Protein AF-A0A950DSY1-F1 (afdb_monomer_lite)

Sequence (532 aa):
TLNQSVPYGTKIMSSPAVADLLGDGHKEIVLGRNEEYTAAQDGGLNASVDSYNAALAAAGSSGLFSSGNGRVYAVYSDGSDHPAQGCNAAGHGVPTNAYVCGWPTKVVKFDLELLPEVGSGVDTPPAVMPAADLPCPGDSTAGDRVGVFTSDGPAYIFAGDGKSCYGQAPSTSGQMADRVVGNSAESGNSTDTPYLVAVGDAAFGDLTGTGDYVLAAPTAGLIRAADIVLTDHQAGGEDDITAWSLTNLPQGAGPVPQPHPGFPHFVDDLQFFAGPAVADLNGLGPQEVLAGTAVSDFRAVTPGGVELPGWSKNTDGWIVETPAVGTIGSDQHQKVAVMDREGTLFVWQTTAGACSGASWPRYKHDDWNSGNFSTIAGRPETITDLGESAAGGTVTLTFTAPHGTLFCGNAAGYQIRYSTTGPVTDATWAQATLAGPTNSGGCTYTPAAADPAGTQETIKLTGCPSGQLYFDVQAFNNGSATGGNLAAISTTSSPQTSVPEVVFPVSLALGGVAAVAAWARRRRRVTKPERP

pLDDT: mean 84.67, std 16.65, range [25.23, 98.12]

Secondary structure (DSSP, 8-state):
---S--SB--S--SPPEEE-SSSSSPPEEEEEEEEEEETTTTTS-S--TTTS-HHHHHHHHTTSS--EEEEEEEE-TTGGGSPPPTTPPS-SSS-GGGBPTT-SEEEEESSTTSBTTTBSSS-SPPEEE-TTTS--TT----SPEEEE--TTS--EEE-TTSSBTT-EEE-TTSSEEEPPPP-----SS--S-SEEE-SS--EEEESSSSS-EEEEEEEEEHHHHHHHHSSS--TT--EEEEEEESS---TTS-SS--B-TT-SEEESS--TT---EEE-SSSSS--EEEEE-SSSEEEEE-TTSSBPTT--EE-SS-B-S--EEE--TT--EEEEEEEBTT-PEEEEEEEEETTS--SB-STTSSTT---BTT---SPPPPP--BEEEEETTEEEEEEEPPEEETTEEE-SEEEEEEESSS---TTTGGGSEEPBSS-TTS-B----PPPPTTSEEEEEEBSPPSEEEEEEEEEEESSSTTT-EE-PPPPB----EEE---------------------------------

Radius of gyration: 31.06 Å; chains: 1; bounding box: 107×45×106 Å

Foldseek 3Di:
DQPPDQPAFDDFQEDWFWWQQQLPLFIKTKGWTLTWDFQVRVVHAQAAPQADDPVLVCVLPVVLAGKTWAKMFIFGPVALVADADPQQDPHDPGNSRGGQRQDTEIAIDSHAPLDHPQQGHFNEYKFKEFCVLFPQVPDPGRIIWIWGHGQFGFIFIAHSNRAGSLHWDQHPSRDTHGHGAHQADDLADADQPRKHFHAEYWAWEDQQLPRQIWIKGKIWHPLLVSCSRDPDRRPRTFIFIFIWGRPCCDVPNTSHTDTQRLPRATDPAAQHHEGWWWFDQAAPRGIWTWTWHQAFWIFTQHSNNDTDPPDIGGRRAGFNFYWAWADDDPAQFIWIWTAGPVGDIDIDTGNHGRAGDTQQRGQLREPVSNSYSQFHLAFWAAFAAWDWEADPQKIKTKTFQTACHVPHHGFQWKWKWKDQPDADDPVCPVVTHTEECDDDQAWHWHIDGTDTGRDMDMTMTHSHDFFWMYMWMWGAHPNDPPPHNTHHTHNDPDDIDGHHDPDDPPDDDDDDDDDDDDDDDDDDDDDDDDDD

Structure (mmCIF, N/CA/C/O backbone):
data_AF-A0A950DSY1-F1
#
_entry.id   AF-A0A950DSY1-F1
#
loop_
_atom_site.group_PDB
_atom_site.id
_atom_site.type_symbol
_atom_site.label_atom_id
_atom_site.label_alt_id
_atom_site.label_comp_id
_atom_site.label_asym_id
_atom_site.label_entity_id
_atom_site.label_seq_id
_atom_site.pdbx_PDB_ins_code
_atom_site.Cartn_x
_atom_site.Cartn_y
_atom_site.Cartn_z
_atom_site.occupancy
_atom_site.B_iso_or_equiv
_atom_site.auth_seq_id
_atom_site.auth_comp_id
_atom_site.auth_asym_id
_atom_site.auth_atom_id
_atom_site.pdbx_PDB_model_num
ATOM 1 N N . THR A 1 1 ? -16.245 -13.674 -29.795 1.00 31.12 1 THR A N 1
ATOM 2 C CA . THR A 1 1 ? -15.140 -14.585 -30.159 1.00 31.12 1 THR A CA 1
ATOM 3 C C . THR A 1 1 ? -13.903 -14.138 -29.409 1.00 31.12 1 THR A C 1
ATOM 5 O O . THR A 1 1 ? -13.410 -13.053 -29.680 1.00 31.12 1 THR A O 1
ATOM 8 N N . LEU A 1 2 ? -13.468 -14.919 -28.413 1.00 36.44 2 LEU A N 1
ATOM 9 C CA . LEU A 1 2 ? -12.158 -14.783 -27.759 1.00 36.44 2 LEU A CA 1
ATOM 10 C C . LEU A 1 2 ? -11.088 -14.879 -28.851 1.00 36.44 2 LEU A C 1
ATOM 12 O O . LEU A 1 2 ? -10.881 -15.966 -29.377 1.00 36.44 2 LEU A O 1
ATOM 16 N N . ASN A 1 3 ? -10.511 -13.759 -29.288 1.00 37.16 3 ASN A N 1
ATOM 17 C CA . ASN A 1 3 ? -9.539 -13.788 -30.383 1.00 37.16 3 ASN A CA 1
ATOM 18 C C . ASN A 1 3 ? -8.372 -12.821 -30.181 1.00 37.16 3 ASN A C 1
ATOM 20 O O . ASN A 1 3 ? -7.934 -12.149 -31.107 1.00 37.16 3 ASN A O 1
ATOM 24 N N . GLN A 1 4 ? -7.851 -12.804 -28.961 1.00 48.62 4 GLN A N 1
ATOM 25 C CA . GLN A 1 4 ? -6.415 -12.948 -28.775 1.00 48.62 4 GLN A CA 1
ATOM 26 C C . GLN A 1 4 ? -6.264 -14.058 -27.737 1.00 48.62 4 GLN A C 1
ATOM 28 O O . GLN A 1 4 ? -6.675 -13.894 -26.591 1.00 48.62 4 GLN A O 1
ATOM 33 N N . SER A 1 5 ? -5.826 -15.244 -28.162 1.00 58.25 5 SER A N 1
ATOM 34 C CA . SER A 1 5 ? -5.363 -16.264 -27.222 1.00 58.25 5 SER A CA 1
ATOM 35 C C . SER A 1 5 ? -4.292 -15.607 -26.370 1.00 58.25 5 SER A C 1
ATOM 37 O O . SER A 1 5 ? -3.332 -15.107 -26.954 1.00 58.25 5 SER A O 1
ATOM 39 N N . VAL A 1 6 ? -4.476 -15.559 -25.049 1.00 65.56 6 VAL A N 1
ATOM 40 C CA . VAL A 1 6 ? -3.428 -15.080 -24.147 1.00 65.56 6 VAL A CA 1
ATOM 41 C C . VAL A 1 6 ? -2.169 -15.893 -24.462 1.00 65.56 6 VAL A C 1
ATOM 43 O O . VAL A 1 6 ? -2.225 -17.119 -24.329 1.00 65.56 6 VAL A O 1
ATOM 46 N N . PRO A 1 7 ? -1.097 -15.265 -24.978 1.00 65.00 7 PRO A N 1
ATOM 47 C CA . PRO A 1 7 ? 0.094 -15.993 -25.399 1.00 65.00 7 PRO A CA 1
ATOM 48 C C . PRO A 1 7 ? 0.725 -16.767 -24.239 1.00 65.00 7 PRO A C 1
ATOM 50 O O . PRO A 1 7 ? 1.094 -17.925 -24.418 1.00 65.00 7 PRO A O 1
ATOM 53 N N . TYR A 1 8 ? 0.759 -16.150 -23.052 1.00 71.62 8 TYR A N 1
ATOM 54 C CA . TYR A 1 8 ? 1.351 -16.711 -21.840 1.00 71.62 8 TYR A CA 1
ATOM 55 C C . TYR A 1 8 ? 0.587 -16.287 -20.588 1.00 71.62 8 TYR A C 1
ATOM 57 O O . TYR A 1 8 ? 0.120 -15.154 -20.498 1.00 71.62 8 TYR A O 1
ATOM 65 N N . GLY A 1 9 ? 0.487 -17.203 -19.622 1.00 71.50 9 GLY A N 1
ATOM 66 C CA . GLY A 1 9 ? -0.171 -16.968 -18.337 1.00 71.50 9 GLY A CA 1
ATOM 67 C C . GLY A 1 9 ? -1.699 -17.044 -18.384 1.00 71.50 9 GLY A C 1
ATOM 68 O O . GLY A 1 9 ? -2.353 -16.635 -19.336 1.00 71.50 9 GLY A O 1
ATOM 69 N N . THR A 1 10 ? -2.295 -17.615 -17.337 1.00 77.69 10 THR A N 1
ATOM 70 C CA . THR A 1 10 ? -3.760 -17.734 -17.178 1.00 77.69 10 THR A CA 1
ATOM 71 C C . THR A 1 10 ? -4.196 -17.684 -15.712 1.00 77.69 10 THR A C 1
ATOM 73 O O . THR A 1 10 ? -5.360 -17.961 -15.394 1.00 77.69 10 THR A O 1
ATOM 76 N N . LYS A 1 11 ? -3.259 -17.422 -14.800 1.00 83.44 11 LYS A N 1
ATOM 77 C CA . LYS A 1 11 ? -3.404 -17.596 -13.356 1.00 83.44 11 LYS A CA 1
ATOM 78 C C . LYS A 1 11 ? -3.486 -16.227 -12.676 1.00 83.44 11 LYS A C 1
ATOM 80 O O . LYS A 1 11 ? -2.973 -15.223 -13.165 1.00 83.44 11 LYS A O 1
ATOM 85 N N . ILE A 1 12 ? -4.160 -16.203 -11.533 1.00 86.50 12 ILE A N 1
ATOM 86 C CA . ILE A 1 12 ? -4.029 -15.117 -10.558 1.00 86.50 12 ILE A CA 1
ATOM 87 C C . ILE A 1 12 ? -2.899 -15.559 -9.635 1.00 86.50 12 ILE A C 1
ATOM 89 O O . ILE A 1 12 ? -3.022 -16.617 -9.019 1.00 86.50 12 ILE A O 1
ATOM 93 N N . MET A 1 13 ? -1.800 -14.805 -9.617 1.00 81.69 13 MET A N 1
ATOM 94 C CA . MET A 1 13 ? -0.594 -15.156 -8.856 1.00 81.69 13 MET A CA 1
ATOM 95 C C . MET A 1 13 ? -0.411 -14.284 -7.608 1.00 81.69 13 MET A C 1
ATOM 97 O O . MET A 1 13 ? 0.206 -14.743 -6.654 1.00 81.69 13 MET A O 1
ATOM 101 N N . SER A 1 14 ? -1.012 -13.088 -7.571 1.00 85.81 14 SER A N 1
ATOM 102 C CA . SER A 1 14 ? -1.007 -12.197 -6.408 1.00 85.81 14 SER A CA 1
ATOM 103 C C . SER A 1 14 ? -2.358 -12.120 -5.703 1.00 85.81 14 SER A C 1
ATOM 105 O O . SER A 1 14 ? -3.405 -12.491 -6.243 1.00 85.81 14 SER A O 1
ATOM 107 N N . SER A 1 15 ? -2.340 -11.627 -4.463 1.00 89.75 15 SER A N 1
ATOM 108 C CA . SER A 1 15 ? -3.565 -11.342 -3.720 1.00 89.75 15 SER A CA 1
ATOM 109 C C . SER A 1 15 ? -4.161 -9.984 -4.139 1.00 89.75 15 SER A C 1
ATOM 111 O O . SER A 1 15 ? -3.416 -9.035 -4.382 1.00 89.75 15 SER A O 1
ATOM 113 N N . PRO A 1 16 ? -5.498 -9.858 -4.222 1.00 93.69 16 PRO A N 1
ATOM 114 C CA . PRO A 1 16 ? -6.148 -8.634 -4.689 1.00 93.69 16 PRO A CA 1
ATOM 115 C C . PRO A 1 16 ? -6.075 -7.508 -3.656 1.00 93.69 16 PRO A C 1
ATOM 117 O O . PRO A 1 16 ? -6.130 -7.779 -2.459 1.00 93.69 16 PRO A O 1
ATOM 120 N N . ALA A 1 17 ? -6.041 -6.256 -4.098 1.00 95.12 17 ALA A N 1
ATOM 121 C CA . ALA A 1 17 ? -6.259 -5.089 -3.249 1.00 95.12 17 ALA A CA 1
ATOM 122 C C . ALA A 1 17 ? -7.732 -4.659 -3.248 1.00 95.12 17 ALA A C 1
ATOM 124 O O . ALA A 1 17 ? -8.485 -4.981 -4.172 1.00 95.12 17 ALA A O 1
ATOM 125 N N . VAL A 1 18 ? -8.133 -3.920 -2.214 1.00 92.25 18 VAL A N 1
ATOM 126 C CA . VAL A 1 18 ? -9.498 -3.409 -2.054 1.00 92.25 18 VAL A CA 1
ATOM 127 C C . VAL A 1 18 ? -9.484 -1.879 -2.050 1.00 92.25 18 VAL A C 1
ATOM 129 O O . VAL A 1 18 ? -8.871 -1.257 -1.182 1.00 92.25 18 VAL A O 1
ATOM 132 N N . ALA A 1 19 ? -10.186 -1.263 -2.996 1.00 91.94 19 ALA A N 1
ATOM 133 C CA . ALA A 1 19 ? -10.128 0.177 -3.260 1.00 91.94 19 ALA A CA 1
ATOM 134 C C . ALA A 1 19 ? -11.528 0.748 -3.487 1.00 91.94 19 ALA A C 1
ATOM 136 O O . ALA A 1 19 ? -12.340 0.071 -4.096 1.00 91.94 19 ALA A O 1
ATOM 137 N N . ASP A 1 20 ? -11.819 1.963 -3.030 1.00 93.50 20 ASP A N 1
ATOM 138 C CA . ASP A 1 20 ? -13.005 2.708 -3.489 1.00 93.50 20 ASP A CA 1
ATOM 139 C C . ASP A 1 20 ? -12.601 3.503 -4.736 1.00 93.50 20 ASP A C 1
ATOM 141 O O . ASP A 1 20 ? -12.194 4.661 -4.648 1.00 93.50 20 ASP A O 1
ATOM 145 N N . LEU A 1 21 ? -12.595 2.853 -5.903 1.00 94.00 21 LEU A N 1
ATOM 146 C CA . LEU A 1 21 ? -12.059 3.439 -7.138 1.00 94.00 21 LEU A CA 1
ATOM 147 C C . LEU A 1 21 ? -12.969 4.518 -7.716 1.00 94.00 21 LEU A C 1
ATOM 149 O O . LEU A 1 21 ? -12.522 5.327 -8.531 1.00 94.00 21 LEU A O 1
ATOM 153 N N . LEU A 1 22 ? -14.244 4.522 -7.334 1.00 92.38 22 LEU A N 1
ATOM 154 C CA . LEU A 1 22 ? -15.236 5.463 -7.845 1.00 92.38 22 LEU A CA 1
ATOM 155 C C . LEU A 1 22 ? -15.522 6.611 -6.870 1.00 92.38 22 LEU A C 1
ATOM 157 O O . LEU A 1 22 ? -16.089 7.628 -7.281 1.00 92.38 22 LEU A O 1
ATOM 161 N N . GLY A 1 23 ? -15.082 6.494 -5.617 1.00 91.19 23 GLY A N 1
ATOM 162 C CA . GLY A 1 23 ? -15.347 7.458 -4.553 1.00 91.19 23 GLY A CA 1
ATOM 163 C C . GLY A 1 23 ? -16.816 7.472 -4.127 1.00 91.19 23 GLY A C 1
ATOM 164 O O . GLY A 1 23 ? -17.317 8.516 -3.701 1.00 91.19 23 GLY A O 1
ATOM 165 N N . ASP A 1 24 ? -17.531 6.360 -4.311 1.00 90.50 24 ASP A N 1
ATOM 166 C CA . ASP A 1 24 ? -18.963 6.235 -4.013 1.00 90.50 24 ASP A CA 1
ATOM 167 C C . ASP A 1 24 ? -19.240 5.495 -2.691 1.00 90.50 24 ASP A C 1
ATOM 169 O O . ASP A 1 24 ? -20.397 5.365 -2.276 1.00 90.50 24 ASP A O 1
ATOM 173 N N . GLY A 1 25 ? -18.183 5.074 -1.990 1.00 87.19 25 GLY A N 1
ATOM 174 C CA . GLY A 1 25 ? -18.245 4.332 -0.737 1.00 87.19 25 GLY A CA 1
ATOM 175 C C . GLY A 1 25 ? -18.408 2.821 -0.912 1.00 87.19 25 GLY A C 1
ATOM 176 O O . GLY A 1 25 ? -18.345 2.091 0.087 1.00 87.19 25 GLY A O 1
ATOM 177 N N . HIS A 1 26 ? -18.595 2.327 -2.137 1.00 88.19 26 HIS A N 1
ATOM 178 C CA . HIS A 1 26 ? -18.493 0.913 -2.464 1.00 88.19 26 HIS A CA 1
ATOM 179 C C . HIS A 1 26 ? -17.061 0.594 -2.891 1.00 88.19 26 HIS A C 1
ATOM 181 O O . HIS A 1 26 ? -16.399 1.358 -3.573 1.00 88.19 26 HIS A O 1
ATOM 187 N N . LYS A 1 27 ? -16.543 -0.535 -2.404 1.00 90.06 27 LYS A N 1
ATOM 188 C CA . LYS A 1 27 ? -15.173 -0.950 -2.703 1.00 90.06 27 LYS A CA 1
ATOM 189 C C . LYS A 1 27 ? -15.165 -1.915 -3.886 1.00 90.06 27 LYS A C 1
ATOM 191 O O . LYS A 1 27 ? -15.934 -2.877 -3.907 1.00 90.06 27 LYS A O 1
ATOM 196 N N . GLU A 1 28 ? -14.243 -1.702 -4.807 1.00 93.62 28 GLU A N 1
ATOM 197 C CA . GLU A 1 28 ? -13.863 -2.572 -5.912 1.00 93.62 28 GLU A CA 1
ATOM 198 C C . GLU A 1 28 ? -12.672 -3.462 -5.532 1.00 93.62 28 GLU A C 1
ATOM 200 O O . GLU A 1 28 ? -11.939 -3.227 -4.564 1.00 93.62 28 GLU A O 1
ATOM 205 N N . ILE A 1 29 ? -12.470 -4.506 -6.334 1.00 94.31 29 ILE A N 1
ATOM 206 C CA . ILE A 1 29 ? -11.368 -5.460 -6.205 1.00 94.31 29 ILE A CA 1
ATOM 207 C C . ILE A 1 29 ? -10.376 -5.205 -7.336 1.00 94.31 29 ILE A C 1
ATOM 209 O O . ILE A 1 29 ? -10.751 -5.305 -8.505 1.00 94.31 29 ILE A O 1
ATOM 213 N N . VAL A 1 30 ? -9.112 -4.940 -7.005 1.00 96.00 30 VAL A N 1
ATOM 214 C CA . VAL A 1 30 ? -8.034 -4.719 -7.983 1.00 96.00 30 VAL A CA 1
ATOM 215 C C . VAL A 1 30 ? -7.030 -5.860 -7.920 1.00 96.00 30 VAL A C 1
ATOM 217 O O . VAL A 1 30 ? -6.575 -6.223 -6.838 1.00 96.00 30 VAL A O 1
ATOM 220 N N . LEU A 1 31 ? -6.664 -6.442 -9.060 1.00 93.81 31 LEU A N 1
ATOM 221 C CA . LEU A 1 31 ? -5.701 -7.543 -9.096 1.00 93.81 31 LEU A CA 1
ATOM 222 C C . LEU A 1 31 ? -4.875 -7.600 -10.379 1.00 93.81 31 LEU A C 1
ATOM 224 O O . LEU A 1 31 ? -5.363 -7.334 -11.481 1.00 93.81 31 LEU A O 1
ATOM 228 N N . GLY A 1 32 ? -3.625 -8.023 -10.217 1.00 91.38 32 GLY A N 1
ATOM 229 C CA . GLY A 1 32 ? -2.760 -8.441 -11.307 1.00 91.38 32 GLY A CA 1
ATOM 230 C C . GLY A 1 32 ? -3.099 -9.844 -11.807 1.00 91.38 32 GLY A C 1
ATOM 231 O O . GLY A 1 32 ? -3.636 -10.692 -11.085 1.00 91.38 32 GLY A O 1
ATOM 232 N N . ARG A 1 33 ? -2.791 -10.094 -13.075 1.00 89.12 33 ARG A N 1
ATOM 233 C CA . ARG A 1 33 ? -2.817 -11.426 -13.683 1.00 89.12 33 ARG A CA 1
ATOM 234 C C . ARG A 1 33 ? -1.461 -11.688 -14.313 1.00 89.12 33 ARG A C 1
ATOM 236 O O . ARG A 1 33 ? -0.890 -10.788 -14.928 1.00 89.12 33 ARG A O 1
ATOM 243 N N . ASN A 1 34 ? -1.010 -12.940 -14.282 1.00 88.06 34 ASN A N 1
ATOM 244 C CA . ASN A 1 34 ? 0.266 -13.317 -14.895 1.00 88.06 34 ASN A CA 1
ATOM 245 C C . ASN A 1 34 ? 0.222 -13.416 -16.431 1.00 88.06 34 ASN A C 1
ATOM 247 O O . ASN A 1 34 ? 1.055 -14.080 -17.037 1.00 88.06 34 ASN A O 1
ATOM 251 N N . GLU A 1 35 ? -0.789 -12.803 -17.047 1.00 89.00 35 GLU A N 1
ATOM 252 C CA . GLU A 1 35 ? -0.984 -12.769 -18.491 1.00 89.00 35 GLU A CA 1
ATOM 253 C C . GLU A 1 35 ? 0.049 -11.851 -19.136 1.00 89.00 35 GLU A C 1
ATOM 255 O O . GLU A 1 35 ? 0.320 -10.770 -18.615 1.00 89.00 35 GLU A O 1
ATOM 260 N N . GLU A 1 36 ? 0.556 -12.242 -20.300 1.00 91.25 36 GLU A N 1
ATOM 261 C CA . GLU A 1 36 ? 1.557 -11.477 -21.039 1.00 91.25 36 GLU A CA 1
ATOM 262 C C . GLU A 1 36 ? 1.223 -11.396 -22.522 1.00 91.25 36 GLU A C 1
ATOM 264 O O . GLU A 1 36 ? 0.857 -12.386 -23.158 1.00 91.25 36 GLU A O 1
ATOM 269 N N . TYR A 1 37 ? 1.395 -10.205 -23.085 1.00 91.31 37 TYR A N 1
ATOM 270 C CA . TYR A 1 37 ? 1.105 -9.904 -24.478 1.00 91.31 37 TYR A CA 1
ATOM 271 C C . TYR A 1 37 ? 2.311 -9.210 -25.097 1.00 91.31 37 TYR A C 1
ATOM 273 O O . TYR A 1 37 ? 2.770 -8.188 -24.587 1.00 91.31 37 TYR A O 1
ATOM 281 N N . THR A 1 38 ? 2.815 -9.726 -26.219 1.00 91.31 38 THR A N 1
ATOM 282 C CA . THR A 1 38 ? 3.917 -9.063 -26.934 1.00 91.31 38 THR A CA 1
ATOM 283 C C . THR A 1 38 ? 3.501 -7.658 -27.367 1.00 91.31 38 THR A C 1
ATOM 285 O O . THR A 1 38 ? 2.346 -7.430 -27.746 1.00 91.31 38 THR A O 1
ATOM 288 N N . ALA A 1 39 ? 4.447 -6.714 -27.388 1.00 89.62 39 ALA A N 1
ATOM 289 C CA . ALA A 1 39 ? 4.161 -5.346 -27.822 1.00 89.62 39 ALA A CA 1
ATOM 290 C C . ALA A 1 39 ? 3.510 -5.306 -29.220 1.00 89.62 39 ALA A C 1
ATOM 292 O O . ALA A 1 39 ? 2.586 -4.532 -29.460 1.00 89.62 39 ALA A O 1
ATOM 293 N N . ALA A 1 40 ? 3.937 -6.181 -30.136 1.00 86.62 40 ALA A N 1
ATOM 294 C CA . ALA A 1 40 ? 3.386 -6.268 -31.488 1.00 86.62 40 ALA A CA 1
ATOM 295 C C . ALA A 1 40 ? 1.910 -6.710 -31.518 1.00 86.62 40 ALA A C 1
ATOM 297 O O . ALA A 1 40 ? 1.127 -6.174 -32.303 1.00 86.62 40 ALA A O 1
ATOM 298 N N . GLN A 1 41 ? 1.514 -7.665 -30.671 1.00 86.69 41 GLN A N 1
ATOM 299 C CA . GLN A 1 41 ? 0.124 -8.138 -30.580 1.00 86.69 41 GLN A CA 1
ATOM 300 C C . GLN A 1 41 ? -0.789 -7.134 -29.870 1.00 86.69 41 GLN A C 1
ATOM 302 O O . GLN A 1 41 ? -1.991 -7.087 -30.145 1.00 86.69 41 GLN A O 1
ATOM 307 N N . ASP A 1 42 ? -0.212 -6.326 -28.982 1.00 88.00 42 ASP A N 1
ATOM 308 C CA . ASP A 1 42 ? -0.945 -5.454 -28.071 1.00 88.00 42 ASP A CA 1
ATOM 309 C C . ASP A 1 42 ? -0.936 -3.968 -28.483 1.00 88.00 42 ASP A C 1
ATOM 311 O O . ASP A 1 42 ? -1.273 -3.084 -27.696 1.00 88.00 42 ASP A O 1
ATOM 315 N N . GLY A 1 43 ? -0.571 -3.661 -29.732 1.00 88.19 43 GLY A N 1
ATOM 316 C CA . GLY A 1 43 ? -0.600 -2.290 -30.264 1.00 88.19 43 GLY A CA 1
ATOM 317 C C . GLY A 1 43 ? 0.519 -1.375 -29.745 1.00 88.19 43 GLY A C 1
ATOM 318 O O . GLY A 1 43 ? 0.420 -0.153 -29.859 1.00 88.19 43 GLY A O 1
ATOM 319 N N . GLY A 1 44 ? 1.591 -1.956 -29.212 1.00 90.81 44 GLY A N 1
ATOM 320 C CA . GLY A 1 44 ? 2.739 -1.276 -28.621 1.00 90.81 44 GLY A CA 1
ATOM 321 C C . GLY A 1 44 ? 2.821 -1.443 -27.103 1.00 90.81 44 GLY A C 1
ATOM 322 O O . GLY A 1 44 ? 1.950 -2.030 -26.461 1.00 90.81 44 GLY A O 1
ATOM 323 N N . LEU A 1 45 ? 3.901 -0.916 -26.532 1.00 94.38 45 LEU A N 1
ATOM 324 C CA . LEU A 1 45 ? 4.078 -0.820 -25.085 1.00 94.38 45 LEU A CA 1
ATOM 325 C C . LEU A 1 45 ? 3.191 0.289 -24.517 1.00 94.38 45 LEU A C 1
ATOM 327 O O . LEU A 1 45 ? 3.074 1.358 -25.124 1.00 94.38 45 LEU A O 1
ATOM 331 N N . ASN A 1 46 ? 2.615 0.064 -23.336 1.00 96.19 46 ASN A N 1
ATOM 332 C CA . ASN A 1 46 ? 1.897 1.107 -22.606 1.00 96.19 46 ASN A CA 1
ATOM 333 C C . ASN A 1 46 ? 2.847 2.010 -21.809 1.00 96.19 46 ASN A C 1
ATOM 335 O O . ASN A 1 46 ? 2.712 2.149 -20.600 1.00 96.19 46 ASN A O 1
ATOM 339 N N . ALA A 1 47 ? 3.832 2.594 -22.480 1.00 96.06 47 ALA A N 1
ATOM 340 C CA . ALA A 1 47 ? 4.726 3.575 -21.885 1.00 96.06 47 ALA A CA 1
ATOM 341 C C . ALA A 1 47 ? 4.963 4.721 -22.872 1.00 96.06 47 ALA A C 1
ATOM 343 O O . ALA A 1 47 ? 5.324 4.498 -24.034 1.00 96.06 47 ALA A O 1
ATOM 344 N N . SER A 1 48 ? 4.724 5.952 -22.426 1.00 95.75 48 SER A N 1
ATOM 345 C CA . SER A 1 48 ? 4.955 7.137 -23.249 1.00 95.75 48 SER A CA 1
ATOM 346 C C . SER A 1 48 ? 6.444 7.485 -23.361 1.00 95.75 48 SER A C 1
ATOM 348 O O . SER A 1 48 ? 7.228 7.286 -22.431 1.00 95.75 48 SER A O 1
ATOM 350 N N . VAL A 1 49 ? 6.843 8.080 -24.489 1.00 93.25 49 VAL A N 1
ATOM 351 C CA . VAL A 1 49 ? 8.251 8.458 -24.740 1.00 93.25 49 VAL A CA 1
ATOM 352 C C . VAL A 1 49 ? 8.747 9.618 -23.876 1.00 93.25 49 VAL A C 1
ATOM 354 O O . VAL A 1 49 ? 9.947 9.858 -23.816 1.00 93.25 49 VAL A O 1
ATOM 357 N N . ASP A 1 50 ? 7.840 10.371 -23.253 1.00 92.50 50 ASP A N 1
ATOM 358 C CA . ASP A 1 50 ? 8.163 11.512 -22.388 1.00 92.50 50 ASP A CA 1
ATOM 359 C C . ASP A 1 50 ? 8.271 11.140 -20.899 1.00 92.50 50 ASP A C 1
ATOM 361 O O . ASP A 1 50 ? 8.524 12.019 -20.076 1.00 92.50 50 ASP A O 1
ATOM 365 N N . SER A 1 51 ? 8.079 9.860 -20.556 1.00 92.38 51 SER A N 1
ATOM 366 C CA . SER A 1 51 ? 8.209 9.334 -19.189 1.00 92.38 51 SER A CA 1
ATOM 367 C C . SER A 1 51 ? 9.121 8.110 -19.089 1.00 92.38 51 SER A C 1
ATOM 369 O O . SER A 1 51 ? 9.787 7.930 -18.075 1.00 92.38 51 SER A O 1
ATOM 371 N N . TYR A 1 52 ? 9.191 7.291 -20.140 1.00 92.31 52 TYR A N 1
ATOM 372 C CA . TYR A 1 52 ? 10.005 6.081 -20.169 1.00 92.31 52 TYR A CA 1
ATOM 373 C C . TYR A 1 52 ? 11.421 6.353 -20.693 1.00 92.31 52 TYR A C 1
ATOM 375 O O . TYR A 1 52 ? 11.586 6.937 -21.768 1.00 92.31 52 TYR A O 1
ATOM 383 N N . ASN A 1 53 ? 12.450 5.913 -19.961 1.00 92.56 53 ASN A N 1
ATOM 384 C CA . ASN A 1 53 ? 13.844 6.141 -20.342 1.00 92.56 53 ASN A CA 1
ATOM 385 C C . ASN A 1 53 ? 14.176 5.574 -21.741 1.00 92.56 53 ASN A C 1
ATOM 387 O O . ASN A 1 53 ? 13.896 4.418 -22.067 1.00 92.56 53 ASN A O 1
ATOM 391 N N . ALA A 1 54 ? 14.838 6.391 -22.564 1.00 91.31 54 ALA A N 1
ATOM 392 C CA . ALA A 1 54 ? 15.184 6.041 -23.938 1.00 91.31 54 ALA A CA 1
ATOM 393 C C . ALA A 1 54 ? 16.170 4.862 -24.054 1.00 91.31 54 ALA A C 1
ATOM 395 O O . ALA A 1 54 ? 16.094 4.115 -25.029 1.00 91.31 54 ALA A O 1
ATOM 396 N N . ALA A 1 55 ? 17.074 4.671 -23.088 1.00 91.56 55 ALA A N 1
ATOM 397 C CA . ALA A 1 55 ? 17.997 3.537 -23.067 1.00 91.56 55 ALA A CA 1
ATOM 398 C C . ALA A 1 55 ? 17.263 2.218 -22.789 1.00 91.56 55 ALA A C 1
ATOM 400 O O . ALA A 1 55 ? 17.543 1.231 -23.463 1.00 91.56 55 ALA A O 1
ATOM 401 N N . LEU A 1 56 ? 16.257 2.218 -21.905 1.00 92.38 56 LEU A N 1
ATOM 402 C CA . LEU A 1 56 ? 15.376 1.059 -21.718 1.00 92.38 56 LEU A CA 1
ATOM 403 C C . LEU A 1 56 ? 14.573 0.776 -22.990 1.00 92.38 56 LEU A C 1
ATOM 405 O O . LEU A 1 56 ? 14.550 -0.353 -23.468 1.00 92.38 56 LEU A O 1
ATOM 409 N N . ALA A 1 57 ? 13.991 1.802 -23.616 1.00 90.88 57 ALA A N 1
ATOM 410 C CA . ALA A 1 57 ? 13.285 1.631 -24.888 1.00 90.88 57 ALA A CA 1
ATOM 411 C C . ALA A 1 57 ? 14.193 1.060 -26.001 1.00 90.88 57 ALA A C 1
ATOM 413 O O . ALA A 1 57 ? 13.765 0.217 -26.796 1.00 90.88 57 ALA A O 1
ATOM 414 N N . ALA A 1 58 ? 15.453 1.499 -26.061 1.00 91.00 58 ALA A N 1
ATOM 415 C CA . ALA A 1 58 ? 16.445 0.979 -26.998 1.00 91.00 58 ALA A CA 1
ATOM 416 C C . ALA A 1 58 ? 16.831 -0.474 -26.676 1.00 91.00 58 ALA A C 1
ATOM 418 O O . ALA A 1 58 ? 16.889 -1.306 -27.580 1.00 91.00 58 ALA A O 1
ATOM 419 N N . ALA A 1 59 ? 17.037 -0.802 -25.400 1.00 90.44 59 ALA A N 1
ATOM 420 C CA . ALA A 1 59 ? 17.340 -2.158 -24.957 1.00 90.44 59 ALA A CA 1
ATOM 421 C C . ALA A 1 59 ? 16.181 -3.123 -25.259 1.00 90.44 59 ALA A C 1
ATOM 423 O O . ALA A 1 59 ? 16.403 -4.149 -25.902 1.00 90.44 59 ALA A O 1
ATOM 424 N N . GLY A 1 60 ? 14.941 -2.751 -24.933 1.00 87.19 60 GLY A N 1
ATOM 425 C CA . GLY A 1 60 ? 13.742 -3.550 -25.221 1.00 87.19 60 GLY A CA 1
ATOM 426 C C . GLY A 1 60 ? 13.457 -3.752 -26.717 1.00 87.19 60 GLY A C 1
ATOM 427 O O . GLY A 1 60 ? 12.746 -4.675 -27.101 1.00 87.19 60 GLY A O 1
ATOM 428 N N . SER A 1 61 ? 14.038 -2.924 -27.595 1.00 85.94 61 SER A N 1
ATOM 429 C CA . SER A 1 61 ? 13.938 -3.072 -29.058 1.00 85.94 61 SER A CA 1
ATOM 430 C C . SER A 1 61 ? 15.179 -3.688 -29.715 1.00 85.94 61 SER A C 1
ATOM 432 O O . SER A 1 61 ? 15.182 -3.916 -30.925 1.00 85.94 61 SER A O 1
ATOM 434 N N . SER A 1 62 ? 16.220 -4.000 -28.938 1.00 87.94 62 SER A N 1
ATOM 435 C CA . SER A 1 62 ? 17.482 -4.562 -29.442 1.00 87.94 62 SER A CA 1
ATOM 436 C C . SER A 1 62 ? 17.368 -6.015 -29.923 1.00 87.94 62 SER A C 1
ATOM 438 O O . SER A 1 62 ? 18.252 -6.500 -30.629 1.00 87.94 62 SER A O 1
ATOM 440 N N . GLY A 1 63 ? 16.291 -6.711 -29.542 1.00 86.19 63 GLY A N 1
ATOM 441 C CA . GLY A 1 63 ? 16.126 -8.153 -29.730 1.00 86.19 63 GLY A CA 1
ATOM 442 C C . GLY A 1 63 ? 16.813 -9.003 -28.657 1.00 86.19 63 GLY A C 1
ATOM 443 O O . GLY A 1 63 ? 16.714 -10.224 -28.727 1.00 86.19 63 GLY A O 1
ATOM 444 N N . LEU A 1 64 ? 17.493 -8.376 -27.687 1.00 86.31 64 LEU A N 1
ATOM 445 C CA . LEU A 1 64 ? 18.013 -9.054 -26.498 1.00 86.31 64 LEU A CA 1
ATOM 446 C C . LEU A 1 64 ? 16.895 -9.417 -25.511 1.00 86.31 64 LEU A C 1
ATOM 448 O O . LEU A 1 64 ? 16.938 -10.486 -24.920 1.00 86.31 64 LEU A O 1
ATOM 452 N N . PHE A 1 65 ? 15.899 -8.539 -25.385 1.00 90.25 65 PHE A N 1
ATOM 453 C CA . PHE A 1 65 ? 14.722 -8.720 -24.540 1.00 90.25 65 PHE A CA 1
ATOM 454 C C . PHE A 1 65 ? 13.466 -8.835 -25.401 1.00 90.25 65 PHE A C 1
ATOM 456 O O . PHE A 1 65 ? 13.391 -8.275 -26.504 1.00 90.25 65 PHE A O 1
ATOM 463 N N . SER A 1 66 ? 12.460 -9.528 -24.885 1.00 90.62 66 SER A N 1
ATOM 464 C CA . SER A 1 66 ? 11.137 -9.626 -25.486 1.00 90.62 66 SER A CA 1
ATOM 465 C C . SER A 1 66 ? 10.163 -8.742 -24.717 1.00 90.62 66 SER A C 1
ATOM 467 O O . SER A 1 66 ? 9.468 -9.228 -23.840 1.00 90.62 66 SER A O 1
ATOM 469 N N . SER A 1 67 ? 10.059 -7.450 -25.039 1.00 92.12 67 SER A N 1
ATOM 470 C CA . SER A 1 67 ? 9.150 -6.553 -24.308 1.00 92.12 67 SER A CA 1
ATOM 471 C C . SER A 1 67 ? 7.672 -6.710 -24.685 1.00 92.12 67 SER A C 1
ATOM 473 O O . SER A 1 67 ? 7.291 -6.924 -25.847 1.00 92.12 67 SER A O 1
ATOM 475 N N . GLY A 1 68 ? 6.801 -6.512 -23.699 1.00 93.69 68 GLY A N 1
ATOM 476 C CA . GLY A 1 68 ? 5.357 -6.595 -23.863 1.00 93.69 68 GLY A CA 1
ATOM 477 C C . GLY A 1 68 ? 4.585 -5.894 -22.753 1.00 93.69 68 GLY A C 1
ATOM 478 O O . GLY A 1 68 ? 5.071 -4.954 -22.128 1.00 93.69 68 GLY A O 1
ATOM 479 N N . ASN A 1 69 ? 3.352 -6.332 -22.526 1.00 94.31 69 ASN A N 1
ATOM 480 C CA . ASN A 1 69 ? 2.511 -5.831 -21.448 1.00 94.31 69 ASN A CA 1
ATOM 481 C C . ASN A 1 69 ? 1.858 -6.987 -20.685 1.00 94.31 69 ASN A C 1
ATOM 483 O O . ASN A 1 69 ? 1.406 -7.958 -21.293 1.00 94.31 69 ASN A O 1
ATOM 487 N N . GLY A 1 70 ? 1.720 -6.822 -19.374 1.00 93.56 70 GLY A N 1
ATOM 488 C CA . GLY A 1 70 ? 0.773 -7.545 -18.539 1.00 93.56 70 GLY A CA 1
ATOM 489 C C . GLY A 1 70 ? -0.588 -6.850 -18.437 1.00 93.56 70 GLY A C 1
ATOM 490 O O . GLY A 1 70 ? -0.899 -5.903 -19.181 1.00 93.56 70 GLY A O 1
ATOM 491 N N . ARG A 1 71 ? -1.424 -7.336 -17.510 1.00 91.69 71 ARG A N 1
ATOM 492 C CA . ARG A 1 71 ? -2.762 -6.792 -17.240 1.00 91.69 71 ARG A CA 1
ATOM 493 C C . ARG A 1 71 ? -3.072 -6.686 -15.755 1.00 91.69 71 ARG A C 1
ATOM 495 O O . ARG A 1 71 ? -2.869 -7.632 -14.998 1.00 91.69 71 ARG A O 1
ATOM 502 N N . VAL A 1 72 ? -3.669 -5.554 -15.396 1.00 93.94 72 VAL A N 1
ATOM 503 C CA . VAL A 1 72 ? -4.327 -5.337 -14.105 1.00 93.94 72 VAL A CA 1
ATOM 504 C C . VAL A 1 72 ? -5.811 -5.138 -14.354 1.00 93.94 72 VAL A C 1
ATOM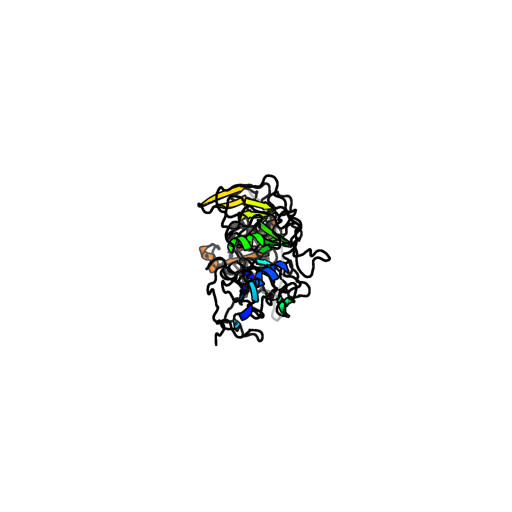 506 O O . VAL A 1 72 ? -6.211 -4.444 -15.292 1.00 93.94 72 VAL A O 1
ATOM 509 N N . TYR A 1 73 ? -6.625 -5.770 -13.522 1.00 92.81 73 TYR A N 1
ATOM 510 C CA . TYR A 1 73 ? -8.076 -5.747 -13.596 1.00 92.81 73 TYR A CA 1
ATOM 511 C C . TYR A 1 73 ? -8.637 -5.045 -12.363 1.00 92.81 73 TYR A C 1
ATOM 513 O O . TYR A 1 73 ? -8.129 -5.249 -11.263 1.00 92.81 73 TYR A O 1
ATOM 521 N N . ALA A 1 74 ? -9.723 -4.296 -12.550 1.00 93.94 74 ALA A N 1
ATOM 522 C CA . ALA A 1 74 ? -10.594 -3.862 -11.469 1.00 93.94 74 ALA A CA 1
ATOM 523 C C . ALA A 1 74 ? -12.010 -4.402 -11.703 1.00 93.94 74 ALA A C 1
ATOM 525 O O . ALA A 1 74 ? -12.522 -4.366 -12.829 1.00 93.94 74 ALA A O 1
ATOM 526 N N . VAL A 1 75 ? -12.620 -4.937 -10.650 1.00 92.69 75 VAL A N 1
ATOM 527 C CA . VAL A 1 75 ? -13.917 -5.623 -10.682 1.00 92.69 75 VAL A CA 1
ATOM 528 C C . VAL A 1 75 ? -14.839 -5.003 -9.636 1.00 92.69 75 VAL A C 1
ATOM 530 O O . VAL A 1 75 ? -14.410 -4.770 -8.504 1.00 92.69 75 VAL A O 1
ATOM 533 N N . TYR A 1 76 ? -16.100 -4.774 -10.000 1.00 92.38 76 TYR A N 1
ATOM 534 C CA . TYR A 1 76 ? -17.133 -4.361 -9.050 1.00 92.38 76 TYR A CA 1
ATOM 535 C C . TYR A 1 76 ? -17.327 -5.410 -7.947 1.00 92.38 76 TYR A C 1
ATOM 537 O O . TYR A 1 76 ? -17.182 -6.611 -8.188 1.00 92.38 76 TYR A O 1
ATOM 545 N N . SER A 1 77 ? -17.685 -4.983 -6.733 1.00 90.44 77 SER A N 1
ATOM 546 C CA . SER A 1 77 ? -17.881 -5.903 -5.598 1.00 90.44 77 SER A CA 1
ATOM 547 C C . SER A 1 77 ? -19.027 -6.904 -5.785 1.00 90.44 77 SER A C 1
ATOM 549 O O . SER A 1 77 ? -18.986 -7.985 -5.199 1.00 90.44 77 SER A O 1
ATOM 551 N N . ASP A 1 78 ? -20.020 -6.587 -6.615 1.00 90.94 78 ASP A N 1
ATOM 552 C CA . ASP A 1 78 ? -21.112 -7.478 -7.031 1.00 90.94 78 ASP A CA 1
ATOM 553 C C . ASP A 1 78 ? -20.799 -8.260 -8.326 1.00 90.94 78 ASP A C 1
ATOM 555 O O . ASP A 1 78 ? -21.606 -9.068 -8.794 1.00 90.94 78 ASP A O 1
ATOM 559 N N . GLY A 1 79 ? -19.602 -8.089 -8.894 1.00 89.25 79 GLY A N 1
ATOM 560 C CA . GLY A 1 79 ? -19.110 -8.863 -10.029 1.00 89.25 79 GLY A CA 1
ATOM 561 C C . GLY A 1 79 ? -20.057 -8.823 -11.230 1.00 89.25 79 GLY A C 1
ATOM 562 O O . GLY A 1 79 ? -20.484 -7.767 -11.679 1.00 89.25 79 GLY A O 1
ATOM 563 N N . SER A 1 80 ? -20.396 -9.986 -11.790 1.00 87.62 80 SER A N 1
ATOM 564 C CA . SER A 1 80 ? -21.284 -10.064 -12.959 1.00 87.62 80 SER A CA 1
ATOM 565 C C . SER A 1 80 ? -22.755 -9.757 -12.666 1.00 87.62 80 SER A C 1
ATOM 567 O O . SER A 1 80 ? -23.545 -9.751 -13.610 1.00 87.62 80 SER A O 1
ATOM 569 N N . ASP A 1 81 ? -23.136 -9.540 -11.406 1.00 90.25 81 ASP A N 1
ATOM 570 C CA . ASP A 1 81 ? -24.478 -9.056 -11.061 1.00 90.25 81 ASP A CA 1
ATOM 571 C C . ASP A 1 81 ? -24.583 -7.530 -11.221 1.00 90.25 81 ASP A C 1
ATOM 573 O O . ASP A 1 81 ? -25.692 -6.991 -11.274 1.00 90.25 81 ASP A O 1
ATOM 577 N N . HIS A 1 82 ? -23.443 -6.847 -11.391 1.00 90.12 82 HIS A N 1
ATOM 578 C CA . HIS A 1 82 ? -23.396 -5.413 -11.625 1.00 90.12 82 HIS A CA 1
ATOM 579 C C . HIS A 1 82 ? -24.174 -5.016 -12.892 1.00 90.12 82 HIS A C 1
ATOM 581 O O . HIS A 1 82 ? -24.067 -5.691 -13.925 1.00 90.12 82 HIS A O 1
ATOM 587 N N . PRO A 1 83 ? -24.941 -3.912 -12.893 1.00 89.50 83 PRO A N 1
ATOM 588 C CA . PRO A 1 83 ? -25.602 -3.430 -14.099 1.00 89.50 83 PRO A CA 1
ATOM 589 C C . PRO A 1 83 ? -24.608 -3.165 -15.238 1.00 89.50 83 PRO A C 1
ATOM 591 O O . PRO A 1 83 ? -23.540 -2.595 -15.035 1.00 89.50 83 PRO A O 1
ATOM 594 N N . ALA A 1 84 ? -24.964 -3.547 -16.467 1.00 83.81 84 ALA A N 1
ATOM 595 C CA . ALA A 1 84 ? -24.126 -3.253 -17.627 1.00 83.81 84 ALA A CA 1
ATOM 596 C C . ALA A 1 84 ? -23.947 -1.735 -17.805 1.00 83.81 84 ALA A C 1
ATOM 598 O O . ALA A 1 84 ? -24.935 -1.006 -17.921 1.00 83.81 84 ALA A O 1
ATOM 599 N N . GLN A 1 85 ? -22.698 -1.274 -17.885 1.00 83.19 85 GLN A N 1
ATOM 600 C CA . GLN A 1 85 ? -22.362 0.122 -18.154 1.00 83.19 85 GLN A CA 1
ATOM 601 C C . GLN A 1 85 ? -22.059 0.316 -19.650 1.00 83.19 85 GLN A C 1
ATOM 603 O O . GLN A 1 85 ? -21.662 -0.599 -20.375 1.00 83.19 85 GLN A O 1
ATOM 608 N N . GLY A 1 86 ? -22.238 1.540 -20.150 1.00 80.62 86 GLY A N 1
ATOM 609 C CA . GLY A 1 86 ? -21.951 1.869 -21.557 1.00 80.62 86 GLY A CA 1
ATOM 610 C C . GLY A 1 86 ? -20.455 1.881 -21.909 1.00 80.62 86 GLY A C 1
ATOM 611 O O . GLY A 1 86 ? -20.101 1.922 -23.084 1.00 80.62 86 GLY A O 1
ATOM 612 N N . CYS A 1 87 ? -19.591 1.864 -20.894 1.00 80.06 87 CYS A N 1
ATOM 613 C CA . CYS A 1 87 ? -18.135 1.928 -20.996 1.00 80.06 87 CYS A CA 1
ATOM 614 C C . CYS A 1 87 ? -17.465 0.542 -21.054 1.00 80.06 87 CYS A C 1
ATOM 616 O O . CYS A 1 87 ? -16.273 0.472 -21.355 1.00 80.06 87 CYS A O 1
ATOM 618 N N . ASN A 1 88 ? -18.175 -0.546 -20.711 1.00 72.69 88 ASN A N 1
ATOM 619 C CA . ASN A 1 88 ? -17.552 -1.862 -20.595 1.00 72.69 88 ASN A CA 1
ATOM 620 C C . ASN A 1 88 ? -17.099 -2.332 -21.982 1.00 72.69 88 ASN A C 1
ATOM 622 O O . ASN A 1 88 ? -17.915 -2.523 -22.889 1.00 72.69 88 ASN A O 1
ATOM 626 N N . ALA A 1 89 ? -15.792 -2.524 -22.154 1.00 62.44 89 ALA A N 1
ATOM 627 C CA . ALA A 1 89 ? -15.236 -3.017 -23.404 1.00 62.44 89 ALA A CA 1
ATOM 628 C C . ALA A 1 89 ? -15.643 -4.481 -23.647 1.00 62.44 89 ALA A C 1
ATOM 630 O O . ALA A 1 89 ? -15.708 -5.291 -22.723 1.00 62.44 89 ALA A O 1
ATOM 631 N N . ALA A 1 90 ? -15.891 -4.840 -24.909 1.00 59.28 90 ALA A N 1
ATOM 632 C CA . ALA A 1 90 ? -16.113 -6.227 -25.305 1.00 59.28 90 ALA A CA 1
ATOM 633 C C . ALA A 1 90 ? -14.772 -6.963 -25.472 1.00 59.28 90 ALA A C 1
ATOM 635 O O . ALA A 1 90 ? -13.932 -6.549 -26.267 1.00 59.28 90 ALA A O 1
ATOM 636 N N . GLY A 1 91 ? -14.593 -8.083 -24.771 1.00 60.41 91 GLY A N 1
ATOM 637 C CA . GLY A 1 91 ? -13.341 -8.853 -24.755 1.00 60.41 91 GLY A CA 1
ATOM 638 C C . GLY A 1 91 ? -12.994 -9.280 -23.328 1.00 60.41 91 GLY A C 1
ATOM 639 O O . GLY A 1 91 ? -13.610 -8.786 -22.400 1.00 60.41 91 GLY A O 1
ATOM 640 N N . HIS A 1 92 ? -12.043 -10.201 -23.146 1.00 56.69 92 HIS A N 1
ATOM 641 C CA . HIS A 1 92 ? -11.547 -10.716 -21.845 1.00 56.69 92 HIS A CA 1
ATOM 642 C C . HIS A 1 92 ? -12.299 -11.884 -21.169 1.00 56.69 92 HIS A C 1
ATOM 644 O O . HIS A 1 92 ? -11.880 -12.348 -20.118 1.00 56.69 92 HIS A O 1
ATOM 650 N N . GLY A 1 93 ? -13.332 -12.466 -21.790 1.00 55.28 93 GLY A N 1
ATOM 651 C CA . GLY A 1 93 ? -13.845 -13.795 -21.391 1.00 55.28 93 GLY A CA 1
ATOM 652 C C . GLY A 1 93 ? -14.691 -13.868 -20.107 1.00 55.28 93 GLY A C 1
ATOM 653 O O . GLY A 1 93 ? -15.195 -14.944 -19.796 1.00 55.28 93 GLY A O 1
ATOM 654 N N . VAL A 1 94 ? -14.910 -12.747 -19.419 1.00 61.44 94 VAL A N 1
ATOM 655 C CA . VAL A 1 94 ? -15.868 -12.567 -18.307 1.00 61.44 94 VAL A CA 1
ATOM 656 C C . VAL A 1 94 ? -17.038 -11.701 -18.808 1.00 61.44 94 VAL A C 1
ATOM 658 O O . VAL A 1 94 ? -16.846 -10.948 -19.771 1.00 61.44 94 VAL A O 1
ATOM 661 N N . PRO A 1 95 ? -18.259 -11.794 -18.235 1.00 67.50 95 PRO A N 1
ATOM 662 C CA . PRO A 1 95 ? -19.322 -10.836 -18.530 1.00 67.50 95 PRO A CA 1
ATOM 663 C C . PRO A 1 95 ? -18.802 -9.404 -18.378 1.00 67.50 95 PRO A C 1
ATOM 665 O O . PRO A 1 95 ? -18.256 -9.041 -17.339 1.00 67.50 95 PRO A O 1
ATOM 668 N N . THR A 1 96 ? -18.925 -8.605 -19.441 1.00 69.44 96 THR A N 1
ATOM 669 C CA . THR A 1 96 ? -18.276 -7.289 -19.540 1.00 69.44 96 THR A CA 1
ATOM 670 C C . THR A 1 96 ? -18.673 -6.365 -18.396 1.00 69.44 96 THR A C 1
ATOM 672 O O . THR A 1 96 ? -17.856 -5.558 -17.976 1.00 69.44 96 THR A O 1
ATOM 675 N N . ASN A 1 97 ? -19.890 -6.524 -17.872 1.00 85.25 97 ASN A N 1
ATOM 676 C CA . ASN A 1 97 ? -20.462 -5.752 -16.775 1.00 85.25 97 ASN A CA 1
ATOM 677 C C . ASN A 1 97 ? -19.753 -5.935 -15.424 1.00 85.25 97 ASN A C 1
ATOM 679 O O . ASN A 1 97 ? -19.941 -5.093 -14.561 1.00 85.25 97 ASN A O 1
ATOM 683 N N . ALA A 1 98 ? -18.917 -6.964 -15.249 1.00 88.69 98 ALA A N 1
ATOM 684 C CA . ALA A 1 98 ? -18.165 -7.155 -14.009 1.00 88.69 98 ALA A CA 1
ATOM 685 C C . ALA A 1 98 ? -16.994 -6.173 -13.839 1.00 88.69 98 ALA A C 1
ATOM 687 O O . ALA A 1 98 ? -16.573 -5.909 -12.715 1.00 88.69 98 ALA A O 1
ATOM 688 N N . TYR A 1 99 ? -16.445 -5.650 -14.937 1.00 89.25 99 TYR A N 1
ATOM 689 C CA . TYR A 1 99 ? -15.263 -4.792 -14.892 1.00 89.25 99 TYR A CA 1
ATOM 690 C C . TYR A 1 99 ? -15.622 -3.327 -14.702 1.00 89.25 99 TYR A C 1
ATOM 692 O O . TYR A 1 99 ? -16.539 -2.819 -15.348 1.00 89.25 99 TYR A O 1
ATOM 700 N N . VAL A 1 100 ? -14.831 -2.639 -13.884 1.00 91.69 100 VAL A N 1
ATOM 701 C CA . VAL A 1 100 ? -14.918 -1.186 -13.709 1.00 91.69 100 VAL A CA 1
ATOM 702 C C . VAL A 1 100 ? -14.615 -0.490 -15.039 1.00 91.69 100 VAL A C 1
ATOM 704 O O . VAL A 1 100 ? -13.753 -0.934 -15.802 1.00 91.69 100 VAL A O 1
ATOM 707 N N . CYS A 1 101 ? -15.318 0.607 -15.337 1.00 88.50 101 CYS A N 1
ATOM 708 C CA . CYS A 1 101 ? -15.075 1.401 -16.544 1.00 88.50 101 CYS A CA 1
ATOM 709 C C . CYS A 1 101 ? -13.586 1.734 -16.729 1.00 88.50 101 CYS A C 1
ATOM 711 O O . CYS A 1 101 ? -12.950 2.254 -15.821 1.00 88.50 101 CYS A O 1
ATOM 713 N N . GLY A 1 102 ? -13.057 1.478 -17.930 1.00 88.38 102 GLY A N 1
ATOM 714 C CA . GLY A 1 102 ? -11.660 1.764 -18.279 1.00 88.38 102 GLY A CA 1
ATOM 715 C C . GLY A 1 102 ? -10.663 0.645 -17.946 1.00 88.38 102 GLY A C 1
ATOM 716 O O . GLY A 1 102 ? -9.555 0.652 -18.483 1.00 88.38 102 GLY A O 1
ATOM 717 N N . TRP A 1 103 ? -11.085 -0.368 -17.184 1.00 91.38 103 TRP A N 1
ATOM 718 C CA . TRP A 1 103 ? -10.311 -1.575 -16.891 1.00 91.38 103 TRP A CA 1
ATOM 719 C C . TRP A 1 103 ? -10.701 -2.749 -17.815 1.00 91.38 103 TRP A C 1
ATOM 721 O O . TRP A 1 103 ? -11.830 -2.789 -18.318 1.00 91.38 103 TRP A O 1
ATOM 731 N N . PRO A 1 104 ? -9.810 -3.738 -18.044 1.00 91.12 104 PRO A N 1
ATOM 732 C CA . PRO A 1 104 ? -8.429 -3.832 -17.556 1.00 91.12 104 PRO A CA 1
ATOM 733 C C . PRO A 1 104 ? -7.462 -2.845 -18.219 1.00 91.12 104 PRO A C 1
ATOM 735 O O . PRO A 1 104 ? -7.662 -2.439 -19.364 1.00 91.12 104 PRO A O 1
ATOM 738 N N . THR A 1 105 ? -6.369 -2.530 -17.520 1.00 92.50 105 THR A N 1
ATOM 739 C CA . THR A 1 105 ? -5.293 -1.660 -18.021 1.00 92.50 105 THR A CA 1
ATOM 740 C C . THR A 1 105 ? -3.993 -2.428 -18.267 1.00 92.50 105 THR A C 1
ATOM 742 O O . THR A 1 105 ? -3.785 -3.532 -17.748 1.00 92.50 105 THR A O 1
ATOM 745 N N . LYS A 1 106 ? -3.133 -1.865 -19.118 1.00 94.81 106 LYS A N 1
ATOM 746 C CA . LYS A 1 106 ? -1.872 -2.473 -19.557 1.00 94.81 106 LYS A CA 1
ATOM 747 C C . LYS A 1 106 ? -0.727 -1.994 -18.668 1.00 94.81 106 LYS A C 1
ATOM 749 O O . LYS A 1 106 ? -0.611 -0.799 -18.425 1.00 94.81 106 LYS A O 1
ATOM 754 N N . VAL A 1 107 ? 0.160 -2.897 -18.273 1.00 96.12 107 VAL A N 1
ATOM 755 C CA . VAL A 1 107 ? 1.379 -2.568 -17.516 1.00 96.12 107 VAL A CA 1
ATOM 756 C C . VAL A 1 107 ? 2.556 -3.146 -18.280 1.00 96.12 107 VAL A C 1
ATOM 758 O O . VAL A 1 107 ? 2.508 -4.322 -18.626 1.00 96.12 107 VAL A O 1
ATOM 761 N N . VAL A 1 108 ? 3.563 -2.342 -18.620 1.00 95.56 108 VAL A N 1
ATOM 762 C CA . VAL A 1 108 ? 4.706 -2.829 -19.408 1.00 95.56 108 VAL A CA 1
ATOM 763 C C . VAL A 1 108 ? 5.467 -3.898 -18.638 1.00 95.56 108 VAL A C 1
ATOM 765 O O . VAL A 1 108 ? 5.772 -3.696 -17.472 1.00 95.56 108 VAL A O 1
ATOM 768 N N . LYS A 1 109 ? 5.806 -4.984 -19.335 1.00 93.81 109 LYS A N 1
ATOM 769 C CA . LYS A 1 109 ? 6.749 -6.014 -18.903 1.00 93.81 109 LYS A CA 1
ATOM 770 C C . LYS A 1 109 ? 7.977 -5.939 -19.808 1.00 93.81 109 LYS A C 1
ATOM 772 O O . LYS A 1 109 ? 7.827 -6.007 -21.033 1.00 93.81 109 LYS A O 1
ATOM 777 N N . PHE A 1 110 ? 9.150 -5.697 -19.230 1.00 93.50 110 PHE A N 1
ATOM 778 C CA . PHE A 1 110 ? 10.350 -5.397 -20.010 1.00 93.50 110 PHE A CA 1
ATOM 779 C C . PHE A 1 110 ? 10.880 -6.620 -20.753 1.00 93.50 110 PHE A C 1
ATOM 781 O O . PHE A 1 110 ? 11.202 -6.504 -21.938 1.00 93.50 110 PHE A O 1
ATOM 788 N N . ASP A 1 111 ? 10.879 -7.773 -20.097 1.00 92.12 111 ASP A N 1
ATOM 789 C CA . ASP A 1 111 ? 11.183 -9.065 -20.682 1.00 92.12 111 ASP A CA 1
ATOM 790 C C . ASP A 1 111 ? 10.078 -10.073 -20.345 1.00 92.12 111 ASP A C 1
ATOM 792 O O . ASP A 1 111 ? 9.806 -10.417 -19.193 1.00 92.12 111 ASP A O 1
ATOM 796 N N . LEU A 1 112 ? 9.367 -10.512 -21.379 1.00 91.31 112 LEU A N 1
ATOM 797 C CA . LEU A 1 112 ? 8.347 -11.546 -21.269 1.00 91.31 112 LEU A CA 1
ATOM 798 C C . LEU A 1 112 ? 8.981 -12.880 -20.865 1.00 91.31 112 LEU A C 1
ATOM 800 O O . LEU A 1 112 ? 10.125 -13.163 -21.199 1.00 91.31 112 LEU A O 1
ATOM 804 N N . GLU A 1 113 ? 8.212 -13.710 -20.164 1.00 87.75 113 GLU A N 1
ATOM 805 C CA . GLU A 1 113 ? 8.647 -15.025 -19.678 1.00 87.75 113 GLU A CA 1
ATOM 806 C C . GLU A 1 113 ? 9.907 -15.010 -18.780 1.00 87.75 113 GLU A C 1
ATOM 808 O O . GLU A 1 113 ? 10.518 -16.062 -18.600 1.00 87.75 113 GLU A O 1
ATOM 813 N N . LEU A 1 114 ? 10.264 -13.859 -18.180 1.00 86.44 114 LEU A N 1
ATOM 814 C CA . LEU A 1 114 ? 11.468 -13.676 -17.348 1.00 86.44 114 LEU A CA 1
ATOM 815 C C . LEU A 1 114 ? 11.716 -14.836 -16.370 1.00 86.44 114 LEU A C 1
ATOM 817 O O . LEU A 1 114 ? 12.800 -15.413 -16.335 1.00 86.44 114 LEU A O 1
ATOM 821 N N . LEU A 1 115 ? 10.696 -15.194 -15.584 1.00 80.44 115 LEU A N 1
ATOM 822 C CA . LEU A 1 115 ? 10.684 -16.403 -14.762 1.00 80.44 115 LEU A CA 1
ATOM 823 C C . LEU A 1 115 ? 9.343 -17.108 -14.968 1.00 80.44 115 LEU A C 1
ATOM 825 O O . LEU A 1 115 ? 8.325 -16.628 -14.458 1.00 80.44 115 LEU A O 1
ATOM 829 N N . PRO A 1 116 ? 9.303 -18.243 -15.688 1.00 66.94 116 PRO A N 1
ATOM 830 C CA . PRO A 1 116 ? 8.052 -18.932 -15.956 1.00 66.94 116 PRO A CA 1
ATOM 831 C C . PRO A 1 116 ? 7.261 -19.206 -14.669 1.00 66.94 116 PRO A C 1
ATOM 833 O O . PRO A 1 116 ? 7.783 -19.751 -13.699 1.00 66.94 116 PRO A O 1
ATOM 836 N N . GLU A 1 117 ? 5.983 -18.831 -14.689 1.00 69.56 117 GLU A N 1
ATOM 837 C CA . GLU A 1 117 ? 5.014 -18.873 -13.582 1.00 69.56 117 GLU A CA 1
ATOM 838 C C . GLU A 1 117 ? 5.140 -17.779 -12.513 1.00 69.56 117 GLU A C 1
ATOM 840 O O . GLU A 1 117 ? 4.099 -17.229 -12.151 1.00 69.56 117 GLU A O 1
ATOM 845 N N . VAL A 1 118 ? 6.343 -17.485 -12.011 1.00 70.69 118 VAL A N 1
ATOM 846 C CA . VAL A 1 118 ? 6.558 -16.662 -10.794 1.00 70.69 118 VAL A CA 1
ATOM 847 C C . VAL A 1 118 ? 7.122 -15.257 -11.030 1.00 70.69 118 VAL A C 1
ATOM 849 O O . VAL A 1 118 ? 7.188 -14.491 -10.078 1.00 70.69 118 VAL A O 1
ATOM 852 N N . GLY A 1 119 ? 7.555 -14.951 -12.253 1.00 78.25 119 GLY A N 1
ATOM 853 C CA . GLY A 1 119 ? 7.991 -13.624 -12.710 1.00 78.25 119 GLY A CA 1
ATOM 854 C C . GLY A 1 119 ? 7.265 -13.262 -14.001 1.00 78.25 119 GLY A C 1
ATOM 855 O O . GLY A 1 119 ? 7.900 -12.875 -14.987 1.00 78.25 119 GLY A O 1
ATOM 856 N N . SER A 1 120 ? 5.955 -13.522 -14.037 1.00 85.69 120 SER A N 1
ATOM 857 C CA . SER A 1 120 ? 5.125 -13.429 -15.237 1.00 85.69 120 SER A CA 1
ATOM 858 C C . SER A 1 120 ? 3.979 -12.442 -15.075 1.00 85.69 120 SER A C 1
ATOM 860 O O . SER A 1 120 ? 3.264 -12.452 -14.075 1.00 85.69 120 SER A O 1
ATOM 862 N N . GLY A 1 121 ? 3.739 -11.649 -16.119 1.00 88.81 121 GLY A N 1
ATOM 863 C CA . GLY A 1 121 ? 2.702 -10.616 -16.152 1.00 88.81 121 GLY A CA 1
ATOM 864 C C . GLY A 1 121 ? 2.758 -9.684 -14.938 1.00 88.81 121 GLY A C 1
ATOM 865 O O . GLY A 1 121 ? 3.822 -9.186 -14.584 1.00 88.81 121 GLY A O 1
ATOM 866 N N . VAL A 1 122 ? 1.600 -9.420 -14.328 1.00 91.44 122 VAL A N 1
ATOM 867 C CA . VAL A 1 122 ? 1.498 -8.704 -13.049 1.00 91.44 122 VAL A CA 1
ATOM 868 C C . VAL A 1 122 ? 1.230 -9.726 -11.949 1.00 91.44 122 VAL A C 1
ATOM 870 O O . VAL A 1 122 ? 0.100 -10.189 -11.772 1.00 91.44 122 VAL A O 1
ATOM 873 N N . ASP A 1 123 ? 2.282 -10.093 -11.236 1.00 86.44 123 ASP A N 1
ATOM 874 C CA . ASP A 1 123 ? 2.328 -11.114 -10.185 1.00 86.44 123 ASP A CA 1
ATOM 875 C C . ASP A 1 123 ? 2.525 -10.531 -8.783 1.00 86.44 123 ASP A C 1
ATOM 877 O O . ASP A 1 123 ? 2.657 -11.274 -7.813 1.00 86.44 123 ASP A O 1
ATOM 881 N N . THR A 1 124 ? 2.440 -9.209 -8.667 1.00 85.44 124 THR A N 1
ATOM 882 C CA . THR A 1 124 ? 2.568 -8.461 -7.418 1.00 85.44 124 THR A CA 1
ATOM 883 C C . THR A 1 124 ? 1.193 -7.915 -7.007 1.00 85.44 124 THR A C 1
ATOM 885 O O . THR A 1 124 ? 0.310 -7.702 -7.857 1.00 85.44 124 THR A O 1
ATOM 888 N N . PRO A 1 125 ? 0.901 -7.798 -5.701 1.00 91.56 125 PRO A N 1
ATOM 889 C CA . PRO A 1 125 ? -0.346 -7.231 -5.224 1.00 91.56 125 PRO A CA 1
ATOM 890 C C . PRO A 1 125 ? -0.349 -5.717 -5.489 1.00 91.56 125 PRO A C 1
ATOM 892 O O . PRO A 1 125 ? 0.643 -5.044 -5.201 1.00 91.56 125 PRO A O 1
ATOM 895 N N . PRO A 1 126 ? -1.458 -5.146 -5.989 1.00 95.62 126 PRO A N 1
ATOM 896 C CA . PRO A 1 126 ? -1.581 -3.699 -6.086 1.00 95.62 126 PRO A CA 1
ATOM 897 C C . PRO A 1 126 ? -1.484 -3.032 -4.710 1.00 95.62 126 PRO A C 1
ATOM 899 O O . PRO A 1 126 ? -2.004 -3.553 -3.720 1.00 95.62 126 PRO A O 1
ATOM 902 N N . ALA A 1 127 ? -0.881 -1.848 -4.667 1.00 97.19 127 ALA A N 1
ATOM 903 C CA . ALA A 1 127 ? -0.984 -0.935 -3.536 1.00 97.19 127 ALA A CA 1
ATOM 904 C C . ALA A 1 127 ? -2.020 0.146 -3.859 1.00 97.19 127 ALA A C 1
ATOM 906 O O . ALA A 1 127 ? -2.149 0.571 -5.007 1.00 97.19 127 ALA A O 1
ATOM 907 N N . VAL A 1 128 ? -2.768 0.607 -2.862 1.00 97.19 128 VAL A N 1
ATOM 908 C CA . VAL A 1 128 ? -3.863 1.566 -3.031 1.00 97.19 128 VAL A CA 1
ATOM 909 C C . VAL A 1 128 ? -3.671 2.740 -2.078 1.00 97.19 128 VAL A C 1
ATOM 911 O O . VAL A 1 128 ? -3.370 2.534 -0.904 1.00 97.19 128 VAL A O 1
ATOM 914 N N . MET A 1 129 ? -3.862 3.962 -2.568 1.00 95.19 129 MET A N 1
ATOM 915 C CA . MET A 1 129 ? -3.781 5.196 -1.780 1.00 95.19 129 MET A CA 1
ATOM 916 C C . MET A 1 129 ? -4.984 6.099 -2.085 1.00 95.19 129 MET A C 1
ATOM 918 O O . MET A 1 129 ? -5.336 6.233 -3.256 1.00 95.19 129 MET A O 1
ATOM 922 N N . PRO A 1 130 ? -5.620 6.740 -1.090 1.00 92.69 130 PRO A N 1
ATOM 923 C CA . PRO A 1 130 ? -6.760 7.617 -1.343 1.00 92.69 130 PRO A CA 1
ATOM 924 C C . PRO A 1 130 ? -6.424 8.802 -2.245 1.00 92.69 130 PRO A C 1
ATOM 926 O O . PRO A 1 130 ? -5.350 9.392 -2.137 1.00 92.69 130 PRO A O 1
ATOM 929 N N . ALA A 1 131 ? -7.387 9.242 -3.061 1.00 91.75 131 ALA A N 1
ATOM 930 C CA . ALA A 1 131 ? -7.252 10.473 -3.850 1.00 91.75 131 ALA A CA 1
ATOM 931 C C . ALA A 1 131 ? -6.986 11.724 -3.001 1.00 91.75 131 ALA A C 1
ATOM 933 O O . ALA A 1 131 ? -6.403 12.686 -3.497 1.00 91.75 131 ALA A O 1
ATOM 934 N N . ALA A 1 132 ? -7.458 11.727 -1.750 1.00 89.25 132 ALA A N 1
ATOM 935 C CA . ALA A 1 132 ? -7.255 12.829 -0.818 1.00 89.25 132 ALA A CA 1
ATOM 936 C C . ALA A 1 132 ? -5.775 13.001 -0.439 1.00 89.25 132 ALA A C 1
ATOM 938 O O . ALA A 1 132 ? -5.315 14.134 -0.313 1.00 89.25 132 ALA A O 1
ATOM 939 N N . ASP A 1 133 ? -5.048 11.887 -0.318 1.00 89.94 133 ASP A N 1
ATOM 940 C CA . ASP A 1 133 ? -3.624 11.863 0.023 1.00 89.94 133 ASP A CA 1
ATOM 941 C C . ASP A 1 133 ? -2.754 11.952 -1.243 1.00 89.94 133 ASP A C 1
ATOM 943 O O . ASP A 1 133 ? -1.718 12.618 -1.250 1.00 89.94 133 ASP A O 1
ATOM 947 N N . LEU A 1 134 ? -3.215 11.353 -2.351 1.00 90.44 134 LEU A N 1
ATOM 948 C CA . LEU A 1 134 ? -2.550 11.373 -3.655 1.00 90.44 134 LEU A CA 1
ATOM 949 C C . LEU A 1 134 ? -3.453 11.951 -4.765 1.00 90.44 134 LEU A C 1
ATOM 951 O O . LEU A 1 134 ? -4.052 11.212 -5.563 1.00 90.44 134 LEU A O 1
ATOM 955 N N . PRO A 1 135 ? -3.559 13.288 -4.862 1.00 86.50 135 PRO A N 1
ATOM 956 C CA . PRO A 1 135 ? -4.296 13.928 -5.940 1.00 86.50 135 PRO A CA 1
ATOM 957 C C . PRO A 1 135 ? -3.543 13.788 -7.269 1.00 86.50 135 PRO A C 1
ATOM 959 O O . PRO A 1 135 ? -2.366 14.130 -7.381 1.00 86.50 135 PRO A O 1
ATOM 962 N N . CYS A 1 136 ? -4.241 13.331 -8.308 1.00 85.94 136 CYS A N 1
ATOM 963 C CA . CYS A 1 136 ? -3.677 13.210 -9.647 1.00 85.94 136 CYS A CA 1
ATOM 964 C C . CYS A 1 136 ? -3.750 14.548 -10.399 1.00 85.94 136 CYS A C 1
ATOM 966 O O . CYS A 1 136 ? -4.811 15.180 -10.421 1.00 85.94 136 CYS A O 1
ATOM 968 N N . PRO A 1 137 ? -2.658 15.020 -11.032 1.00 84.62 137 PRO A N 1
ATOM 969 C CA . PRO A 1 137 ? -2.680 16.272 -11.780 1.00 84.62 137 PRO A CA 1
ATOM 970 C C . PRO A 1 137 ? -3.751 16.292 -12.881 1.00 84.62 137 PRO A C 1
ATOM 972 O O . PRO A 1 137 ? -3.674 15.563 -13.865 1.00 84.62 137 PRO A O 1
ATOM 975 N N . GLY A 1 138 ? -4.735 17.184 -12.745 1.00 76.94 138 GLY A N 1
ATOM 976 C CA . GLY A 1 138 ? -5.811 17.343 -13.732 1.00 76.94 138 GLY A CA 1
ATOM 977 C C . GLY A 1 138 ? -6.956 16.332 -13.610 1.00 76.94 138 GLY A C 1
ATOM 978 O O . GLY A 1 138 ? -7.895 16.405 -14.400 1.00 76.94 138 GLY A O 1
ATOM 979 N N . ASP A 1 139 ? -6.917 15.454 -12.609 1.00 80.69 139 ASP A N 1
ATOM 980 C CA . ASP A 1 139 ? -8.012 14.564 -12.239 1.00 80.69 139 ASP A CA 1
ATOM 981 C C . ASP A 1 139 ? -8.659 15.058 -10.932 1.00 80.69 139 ASP A C 1
ATOM 983 O O . ASP A 1 139 ? -7.989 15.381 -9.953 1.00 80.69 139 ASP A O 1
ATOM 987 N N . SER A 1 140 ? -9.986 15.159 -10.945 1.00 80.44 140 SER A N 1
ATOM 988 C CA . SER A 1 140 ? -10.801 15.618 -9.809 1.00 80.44 140 SER A CA 1
ATOM 989 C C . SER A 1 140 ? -11.700 14.517 -9.245 1.00 80.44 140 SER A C 1
ATOM 991 O O . SER A 1 140 ? -12.558 14.793 -8.406 1.00 80.44 140 SER A O 1
ATOM 993 N N . THR A 1 141 ? -11.526 13.276 -9.707 1.00 84.81 141 THR A N 1
ATOM 994 C CA . THR A 1 141 ? -12.229 12.115 -9.167 1.00 84.81 141 THR A CA 1
ATOM 995 C C . THR A 1 141 ? -11.802 11.859 -7.725 1.00 84.81 141 THR A C 1
ATOM 997 O O . THR A 1 141 ? -10.630 12.006 -7.365 1.00 84.81 141 THR A O 1
ATOM 1000 N N . ALA A 1 142 ? -12.779 11.475 -6.904 1.00 88.25 142 ALA A N 1
ATOM 1001 C CA . ALA A 1 142 ? -12.586 11.180 -5.488 1.00 88.25 142 ALA A CA 1
ATOM 1002 C C . ALA A 1 142 ? -12.067 9.755 -5.223 1.00 88.25 142 ALA A C 1
ATOM 1004 O O . ALA A 1 142 ? -11.757 9.439 -4.080 1.00 88.25 142 ALA A O 1
ATOM 1005 N N . GLY A 1 143 ? -11.997 8.908 -6.252 1.00 92.88 143 GLY A N 1
ATOM 1006 C CA . GLY A 1 143 ? -11.666 7.497 -6.103 1.00 92.88 143 GLY A CA 1
ATOM 1007 C C . GLY A 1 143 ? -10.184 7.219 -5.875 1.00 92.88 143 GLY A C 1
ATOM 1008 O O . GLY A 1 143 ? -9.320 7.948 -6.356 1.00 92.88 143 GLY A O 1
ATOM 1009 N N . ASP A 1 144 ? -9.883 6.145 -5.164 1.00 95.38 144 ASP A N 1
ATOM 1010 C CA . ASP A 1 144 ? -8.529 5.734 -4.807 1.00 95.38 144 ASP A CA 1
ATOM 1011 C C . ASP A 1 144 ? -7.590 5.586 -6.028 1.00 95.38 144 ASP A C 1
ATOM 1013 O O . ASP A 1 144 ? -8.007 5.338 -7.165 1.00 95.38 144 ASP A O 1
ATOM 1017 N N . ARG A 1 145 ? -6.284 5.736 -5.785 1.00 95.75 145 ARG A N 1
ATOM 1018 C CA . ARG A 1 145 ? -5.194 5.550 -6.752 1.00 95.75 145 ARG A CA 1
ATOM 1019 C C . ARG A 1 145 ? -4.556 4.186 -6.571 1.00 95.75 145 ARG A C 1
ATOM 1021 O O . ARG A 1 145 ? -4.367 3.737 -5.443 1.00 95.75 145 ARG A O 1
ATOM 1028 N N . VAL A 1 146 ? -4.174 3.554 -7.675 1.00 97.50 146 VAL A N 1
ATOM 1029 C CA . VAL A 1 146 ? -3.617 2.198 -7.686 1.00 97.50 146 VAL A CA 1
ATOM 1030 C C . VAL A 1 146 ? -2.166 2.222 -8.161 1.00 97.50 146 VAL A C 1
ATOM 1032 O O . VAL A 1 146 ? -1.899 2.535 -9.320 1.00 97.50 146 VAL A O 1
ATOM 1035 N N . GLY A 1 147 ? -1.237 1.861 -7.279 1.00 97.38 147 GLY A N 1
ATOM 1036 C CA . GLY A 1 147 ? 0.165 1.603 -7.593 1.00 97.38 147 GLY A CA 1
ATOM 1037 C C . GLY A 1 147 ? 0.388 0.154 -8.023 1.00 97.38 147 GLY A C 1
ATOM 1038 O O . GLY A 1 147 ? 0.035 -0.768 -7.286 1.00 97.38 147 GLY A O 1
ATOM 1039 N N . VAL A 1 148 ? 0.959 -0.051 -9.212 1.00 96.62 148 VAL A N 1
ATOM 1040 C CA . VAL A 1 148 ? 1.231 -1.384 -9.783 1.00 96.62 148 VAL A CA 1
ATOM 1041 C C . VAL A 1 148 ? 2.469 -1.391 -10.675 1.00 96.62 148 VAL A C 1
ATOM 1043 O O . VAL A 1 148 ? 2.856 -0.368 -11.240 1.00 96.62 148 VAL A O 1
ATOM 1046 N N . PHE A 1 149 ? 3.042 -2.575 -10.857 1.00 95.69 149 PHE A N 1
ATOM 1047 C CA . PHE A 1 149 ? 4.127 -2.866 -11.792 1.00 95.69 149 PHE A CA 1
ATOM 1048 C C . PHE A 1 149 ? 4.130 -4.359 -12.138 1.00 95.69 149 PHE A C 1
ATOM 1050 O O . PHE A 1 149 ? 3.497 -5.155 -11.449 1.00 95.69 149 PHE A O 1
ATOM 1057 N N . THR A 1 150 ? 4.822 -4.746 -13.208 1.00 94.06 150 THR A N 1
ATOM 1058 C CA . THR A 1 150 ? 5.193 -6.153 -13.445 1.00 94.06 150 THR A CA 1
ATOM 1059 C C . THR A 1 150 ? 6.526 -6.443 -12.756 1.00 94.06 150 THR A C 1
ATOM 1061 O O . THR A 1 150 ? 7.253 -5.512 -12.423 1.00 94.06 150 THR A O 1
ATOM 1064 N N . SER A 1 151 ? 6.893 -7.717 -12.633 1.00 88.06 151 SER A N 1
ATOM 1065 C CA . SER A 1 151 ? 8.143 -8.222 -12.030 1.00 88.06 151 SER A CA 1
ATOM 1066 C C . SER A 1 151 ? 9.481 -7.607 -12.506 1.00 88.06 151 SER A C 1
ATOM 1068 O O . SER A 1 151 ? 10.529 -7.925 -11.960 1.00 88.06 151 SER A O 1
ATOM 1070 N N . ASP A 1 152 ? 9.467 -6.837 -13.589 1.00 91.62 152 ASP A N 1
ATOM 1071 C CA . ASP A 1 152 ? 10.623 -6.282 -14.315 1.00 91.62 152 ASP A CA 1
ATOM 1072 C C . ASP A 1 152 ? 10.221 -5.062 -15.168 1.00 91.62 152 ASP A C 1
ATOM 1074 O O . ASP A 1 152 ? 10.846 -4.739 -16.174 1.00 91.62 152 ASP A O 1
ATOM 1078 N N . GLY A 1 153 ? 9.098 -4.422 -14.846 1.00 93.75 153 GLY A N 1
ATOM 1079 C CA . GLY A 1 153 ? 8.530 -3.318 -15.620 1.00 93.75 153 GLY A CA 1
ATOM 1080 C C . GLY A 1 153 ? 8.788 -1.953 -14.987 1.00 93.75 153 GLY A C 1
ATOM 1081 O O . GLY A 1 153 ? 9.357 -1.848 -13.905 1.00 93.75 153 GLY A O 1
ATOM 1082 N N . PRO A 1 154 ? 8.345 -0.858 -15.621 1.00 95.38 154 PRO A N 1
ATOM 1083 C CA . PRO A 1 154 ? 8.197 0.406 -14.917 1.00 95.38 154 PRO A CA 1
ATOM 1084 C C . PRO A 1 154 ? 6.987 0.372 -13.962 1.00 95.38 154 PRO A C 1
ATOM 1086 O O . PRO A 1 154 ? 6.027 -0.373 -14.175 1.00 95.38 154 PRO A O 1
ATOM 1089 N N . ALA A 1 155 ? 7.002 1.234 -12.942 1.00 96.12 155 ALA A N 1
ATOM 1090 C CA . ALA A 1 155 ? 5.851 1.451 -12.067 1.00 96.12 155 ALA A CA 1
ATOM 1091 C C . ALA A 1 155 ? 4.810 2.392 -12.686 1.00 96.12 155 ALA A C 1
ATOM 1093 O O . ALA A 1 155 ? 5.127 3.304 -13.457 1.00 96.12 155 ALA A O 1
ATOM 1094 N N . TYR A 1 156 ? 3.555 2.196 -12.289 1.00 97.12 156 TYR A N 1
ATOM 1095 C CA . TYR A 1 156 ? 2.408 3.013 -12.667 1.00 97.12 156 TYR A CA 1
ATOM 1096 C C . TYR A 1 156 ? 1.624 3.419 -11.427 1.00 97.12 156 TYR A C 1
ATOM 1098 O O . TYR A 1 156 ? 1.468 2.626 -10.501 1.00 97.12 156 TYR A O 1
ATOM 1106 N N . ILE A 1 157 ? 1.061 4.628 -11.469 1.00 96.88 157 ILE A N 1
ATOM 1107 C CA . ILE A 1 157 ? -0.039 5.046 -10.601 1.00 96.88 157 ILE A CA 1
ATOM 1108 C C . ILE A 1 157 ? -1.253 5.270 -11.501 1.00 96.88 157 ILE A C 1
ATOM 1110 O O . ILE A 1 157 ? -1.234 6.172 -12.341 1.00 96.88 157 ILE A O 1
ATOM 1114 N N . PHE A 1 158 ? -2.295 4.460 -11.346 1.00 96.75 158 PHE A N 1
ATOM 1115 C CA . PHE A 1 158 ? -3.553 4.595 -12.079 1.00 96.75 158 PHE A CA 1
ATOM 1116 C C . PHE A 1 158 ? -4.620 5.295 -11.232 1.00 96.75 158 PHE A C 1
ATOM 1118 O O . PHE A 1 158 ? -4.709 5.069 -10.026 1.00 96.75 158 PHE A O 1
ATOM 1125 N N . ALA A 1 159 ? -5.436 6.131 -11.868 1.00 95.00 159 ALA A N 1
ATOM 1126 C CA . ALA A 1 159 ? -6.678 6.641 -11.297 1.00 95.00 159 ALA A CA 1
ATOM 1127 C C . ALA A 1 159 ? -7.796 5.580 -11.378 1.00 95.00 159 ALA A C 1
ATOM 1129 O O . ALA A 1 159 ? -7.614 4.498 -11.947 1.00 95.00 159 ALA A O 1
ATOM 1130 N N . GLY A 1 160 ? -8.972 5.898 -10.829 1.00 91.50 160 GLY A N 1
ATOM 1131 C CA . GLY A 1 160 ? -10.121 4.985 -10.777 1.00 91.50 160 GLY A CA 1
ATOM 1132 C C . GLY A 1 160 ? -10.600 4.469 -12.141 1.00 91.50 160 GLY A C 1
ATOM 1133 O O . GLY A 1 160 ? -11.161 3.379 -12.232 1.00 91.50 160 GLY A O 1
ATOM 1134 N N . ASP A 1 161 ? -10.318 5.202 -13.220 1.00 89.75 161 ASP A N 1
ATOM 1135 C CA . ASP A 1 161 ? -10.651 4.844 -14.605 1.00 89.75 161 ASP A CA 1
ATOM 1136 C C . ASP A 1 161 ? -9.574 3.995 -15.316 1.00 89.75 161 ASP A C 1
ATOM 1138 O O . ASP A 1 161 ? -9.672 3.736 -16.518 1.00 89.75 161 ASP A O 1
ATOM 1142 N N . GLY A 1 162 ? -8.522 3.582 -14.603 1.00 92.50 162 GLY A N 1
ATOM 1143 C CA . GLY A 1 162 ? -7.437 2.768 -15.151 1.00 92.50 162 GLY A CA 1
ATOM 1144 C C . GLY A 1 162 ? -6.457 3.532 -16.047 1.00 92.50 162 GLY A C 1
ATOM 1145 O O . GLY A 1 162 ? -5.659 2.895 -16.744 1.00 92.50 162 GLY A O 1
ATOM 1146 N N . LYS A 1 163 ? -6.501 4.873 -16.059 1.00 93.75 163 LYS A N 1
ATOM 1147 C CA . LYS A 1 163 ? -5.535 5.742 -16.753 1.00 93.75 163 LYS A CA 1
ATOM 1148 C C . LYS A 1 163 ? -4.468 6.259 -15.814 1.00 93.75 163 LYS A C 1
ATOM 1150 O O . LYS A 1 163 ? -4.696 6.393 -14.614 1.00 93.75 163 LYS A O 1
ATOM 1155 N N . SER A 1 164 ? -3.275 6.517 -16.353 1.00 95.50 164 SER A N 1
ATOM 1156 C CA . SER A 1 164 ? -2.188 7.042 -15.527 1.00 95.50 164 SER A CA 1
ATOM 1157 C C . SER A 1 164 ? -2.590 8.370 -14.898 1.00 95.50 164 SER A C 1
ATOM 1159 O O . SER A 1 164 ? -3.061 9.286 -15.575 1.00 95.50 164 SER A O 1
ATOM 1161 N N . CYS A 1 165 ? -2.321 8.473 -13.602 1.00 93.19 165 CYS A N 1
ATOM 1162 C CA . CYS A 1 165 ? -2.451 9.666 -12.777 1.00 93.19 165 CYS A CA 1
ATOM 1163 C C . CYS A 1 165 ? -1.730 10.884 -13.379 1.00 93.19 165 CYS A C 1
ATOM 1165 O O . CYS A 1 165 ? -2.114 12.028 -13.151 1.00 93.19 165 CYS A O 1
ATOM 1167 N N . TYR A 1 166 ? -0.699 10.634 -14.189 1.00 92.88 166 TYR A N 1
ATOM 1168 C CA . TYR A 1 166 ? 0.132 11.653 -14.828 1.00 92.88 166 TYR A CA 1
ATOM 1169 C C . TYR A 1 166 ? -0.237 11.873 -16.303 1.00 92.88 166 TYR A C 1
ATOM 1171 O O . TYR A 1 166 ? 0.436 12.611 -17.028 1.00 92.88 166 TYR A O 1
ATOM 1179 N N . GLY A 1 167 ? -1.334 11.270 -16.760 1.00 93.50 167 GLY A N 1
ATOM 1180 C CA . GLY A 1 167 ? -1.865 11.392 -18.109 1.00 93.50 167 GLY A CA 1
ATOM 1181 C C . GLY A 1 167 ? -1.158 10.506 -19.131 1.00 93.50 167 GLY A C 1
ATOM 1182 O O . GLY A 1 167 ? -0.431 9.569 -18.807 1.00 93.50 167 GLY A O 1
ATOM 1183 N N . GLN A 1 168 ? -1.399 10.810 -20.404 1.00 95.00 168 GLN A N 1
ATOM 1184 C CA . GLN A 1 168 ? -0.920 10.017 -21.532 1.00 95.00 168 GLN A CA 1
ATOM 1185 C C . GLN A 1 168 ? -0.146 10.881 -22.528 1.00 95.00 168 GLN A C 1
ATOM 1187 O O . GLN A 1 168 ? -0.416 12.075 -22.685 1.00 95.00 168 GLN A O 1
ATOM 1192 N N . ALA A 1 169 ? 0.775 10.256 -23.253 1.00 96.25 169 ALA A N 1
ATOM 1193 C CA . ALA A 1 169 ? 1.506 10.850 -24.369 1.00 96.25 169 ALA A CA 1
ATOM 1194 C C . ALA A 1 169 ? 1.869 9.763 -25.400 1.00 96.25 169 ALA A C 1
ATOM 1196 O O . ALA A 1 169 ? 1.701 8.576 -25.115 1.00 96.25 169 ALA A O 1
ATOM 1197 N N . PRO A 1 170 ? 2.324 10.122 -26.615 1.00 96.44 170 PRO A N 1
ATOM 1198 C CA . PRO A 1 170 ? 2.710 9.125 -27.610 1.00 96.44 170 PRO A CA 1
ATOM 1199 C C . PRO A 1 170 ? 3.799 8.166 -27.097 1.00 96.44 170 PRO A C 1
ATOM 1201 O O . PRO A 1 170 ? 4.742 8.589 -26.432 1.00 96.44 170 PRO A O 1
ATOM 1204 N N . SER A 1 171 ? 3.687 6.883 -27.426 1.00 93.50 171 SER A N 1
ATOM 1205 C CA . SER A 1 171 ? 4.713 5.854 -27.237 1.00 93.50 171 SER A CA 1
ATOM 1206 C C . SER A 1 171 ? 5.675 5.808 -28.428 1.00 93.50 171 SER A C 1
ATOM 1208 O O . SER A 1 171 ? 5.530 6.551 -29.404 1.00 93.50 171 SER A O 1
ATOM 1210 N N . THR A 1 172 ? 6.653 4.901 -28.388 1.00 87.44 172 THR A N 1
ATOM 1211 C CA . THR A 1 172 ? 7.579 4.663 -29.509 1.00 87.44 172 THR A CA 1
ATOM 1212 C C . THR A 1 172 ? 6.873 4.190 -30.785 1.00 87.44 172 THR A C 1
ATOM 1214 O O . THR A 1 172 ? 7.404 4.384 -31.877 1.00 87.44 172 THR A O 1
ATOM 1217 N N . SER A 1 173 ? 5.657 3.632 -30.683 1.00 86.75 173 SER A N 1
ATOM 1218 C CA . SER A 1 173 ? 4.810 3.280 -31.834 1.00 86.75 173 SER A CA 1
ATOM 1219 C C . SER A 1 173 ? 3.910 4.431 -32.313 1.00 86.75 173 SER A C 1
ATOM 1221 O O . SER A 1 173 ? 3.138 4.259 -33.258 1.00 86.75 173 SER A O 1
ATOM 1223 N N . GLY A 1 174 ? 3.982 5.602 -31.670 1.00 89.12 174 GLY A N 1
ATOM 1224 C CA . GLY A 1 174 ? 3.152 6.775 -31.959 1.00 89.12 174 GLY A CA 1
ATOM 1225 C C . GLY A 1 174 ? 1.718 6.695 -31.419 1.00 89.12 174 GLY A C 1
ATOM 1226 O O . GLY A 1 174 ? 0.953 7.639 -31.607 1.00 89.12 174 GLY A O 1
ATOM 1227 N N . GLN A 1 175 ? 1.343 5.598 -30.754 1.00 91.38 175 GLN A N 1
ATOM 1228 C CA . GLN A 1 175 ? 0.048 5.455 -30.081 1.00 91.38 175 GLN A CA 1
ATOM 1229 C C . GLN A 1 175 ? 0.060 6.178 -28.736 1.00 91.38 175 GLN A C 1
ATOM 1231 O O . GLN A 1 175 ? 1.098 6.241 -28.088 1.00 91.38 175 GLN A O 1
ATOM 1236 N N . MET A 1 176 ? -1.084 6.695 -28.289 1.00 95.31 176 MET A N 1
ATOM 1237 C CA . MET A 1 176 ? -1.181 7.234 -26.929 1.00 95.31 176 MET A CA 1
ATOM 1238 C C . MET A 1 176 ? -0.984 6.107 -25.913 1.00 95.31 176 MET A C 1
ATOM 1240 O O . MET A 1 176 ? -1.678 5.091 -25.975 1.00 95.31 176 MET A O 1
ATOM 1244 N N . ALA A 1 177 ? -0.053 6.308 -24.990 1.00 96.62 177 ALA A N 1
ATOM 1245 C CA . ALA A 1 177 ? 0.260 5.397 -23.905 1.00 96.62 177 ALA A CA 1
ATOM 1246 C C . ALA A 1 177 ? 0.299 6.150 -22.577 1.00 96.62 177 ALA A C 1
ATOM 1248 O O . ALA A 1 177 ? 0.537 7.362 -22.533 1.00 96.62 177 ALA A O 1
ATOM 1249 N N . ASP A 1 178 ? 0.051 5.419 -21.502 1.00 97.12 178 ASP A N 1
ATOM 1250 C CA . ASP A 1 178 ? 0.131 5.936 -20.147 1.00 97.12 178 ASP A CA 1
ATOM 1251 C C . ASP A 1 178 ? 1.555 6.374 -19.798 1.00 97.12 178 ASP A C 1
ATOM 1253 O O . ASP A 1 178 ? 2.547 5.755 -20.200 1.00 97.12 178 ASP A O 1
ATOM 1257 N N . ARG A 1 179 ? 1.651 7.473 -19.046 1.00 95.81 179 ARG A N 1
ATOM 1258 C CA . ARG A 1 179 ? 2.908 7.892 -18.438 1.00 95.81 179 ARG A CA 1
ATOM 1259 C C . ARG A 1 179 ? 3.258 6.977 -17.274 1.00 95.81 179 ARG A C 1
ATOM 1261 O O . ARG A 1 179 ? 2.421 6.751 -16.397 1.00 95.81 179 ARG A O 1
ATOM 1268 N N . VAL A 1 180 ? 4.494 6.498 -17.265 1.00 95.44 180 VAL A N 1
ATOM 1269 C CA . VAL A 1 180 ? 5.059 5.688 -16.182 1.00 95.44 180 VAL A CA 1
ATOM 1270 C C . VAL A 1 180 ? 5.717 6.565 -15.126 1.00 95.44 180 VAL A C 1
ATOM 1272 O O . VAL A 1 180 ? 6.067 7.713 -15.391 1.00 95.44 180 VAL A O 1
ATOM 1275 N N . VAL A 1 181 ? 5.924 6.019 -13.935 1.00 93.38 181 VAL A N 1
ATOM 1276 C CA . VAL A 1 181 ? 6.800 6.631 -12.934 1.00 93.38 181 VAL A CA 1
ATOM 1277 C C . VAL A 1 181 ? 8.247 6.643 -13.460 1.00 93.38 181 VAL A C 1
ATOM 1279 O O . VAL A 1 181 ? 8.665 5.729 -14.173 1.00 93.38 181 VAL A O 1
ATOM 1282 N N . GLY A 1 182 ? 8.997 7.707 -13.160 1.00 89.19 182 GLY A N 1
ATOM 1283 C CA . GLY A 1 182 ? 10.324 7.954 -13.721 1.00 89.19 182 GLY A CA 1
ATOM 1284 C C . GLY A 1 182 ? 11.361 6.897 -13.341 1.00 89.19 182 GLY A C 1
ATOM 1285 O O . GLY A 1 182 ? 11.435 6.461 -12.197 1.00 89.19 182 GLY A O 1
ATOM 1286 N N . ASN A 1 183 ? 12.199 6.521 -14.305 1.00 87.81 183 ASN A N 1
ATOM 1287 C CA . ASN A 1 183 ? 13.180 5.440 -14.187 1.00 87.81 183 ASN A CA 1
ATOM 1288 C C . ASN A 1 183 ? 14.588 5.870 -14.627 1.00 87.81 183 ASN A C 1
ATOM 1290 O O . ASN A 1 183 ? 15.309 5.145 -15.311 1.00 87.81 183 ASN A O 1
ATOM 1294 N N . SER A 1 184 ? 14.949 7.117 -14.318 1.00 74.44 184 SER A N 1
ATOM 1295 C CA . SER A 1 184 ? 16.100 7.780 -14.937 1.00 74.44 184 SER A CA 1
ATOM 1296 C C . SER A 1 184 ? 16.892 8.720 -14.024 1.00 74.44 184 SER A C 1
ATOM 1298 O O . SER A 1 184 ? 17.708 9.475 -14.545 1.00 74.44 184 SER A O 1
ATOM 1300 N N . ALA A 1 185 ? 16.649 8.737 -12.707 1.00 68.12 185 ALA A N 1
ATOM 1301 C CA . ALA A 1 185 ? 17.285 9.705 -11.805 1.00 68.12 185 ALA A CA 1
ATOM 1302 C C . ALA A 1 185 ? 18.170 9.050 -10.729 1.00 68.12 185 ALA A C 1
ATOM 1304 O O . ALA A 1 185 ? 17.716 8.174 -9.997 1.00 68.12 185 ALA A O 1
ATOM 1305 N N . GLU A 1 186 ? 19.409 9.545 -10.637 1.00 59.91 186 GLU A N 1
ATOM 1306 C CA . GLU A 1 186 ? 20.476 9.180 -9.691 1.00 59.91 186 GLU A CA 1
ATOM 1307 C C . GLU A 1 186 ? 20.501 10.158 -8.508 1.00 59.91 186 GLU A C 1
ATOM 1309 O O . GLU A 1 186 ? 21.360 11.039 -8.428 1.00 59.91 186 GLU A O 1
ATOM 1314 N N . SER A 1 187 ? 19.522 10.091 -7.610 1.00 67.56 187 SER A N 1
ATOM 1315 C CA . SER A 1 187 ? 19.584 10.881 -6.372 1.00 67.56 187 SER A CA 1
ATOM 1316 C C . SER A 1 187 ? 20.002 10.050 -5.156 1.00 67.56 187 SER A C 1
ATOM 1318 O O . SER A 1 187 ? 20.170 10.624 -4.080 1.00 67.56 187 SER A O 1
ATOM 1320 N N . GLY A 1 188 ? 20.214 8.740 -5.331 1.00 83.81 188 GLY A N 1
ATOM 1321 C CA . GLY A 1 188 ? 20.704 7.799 -4.322 1.00 83.81 188 GLY A CA 1
ATOM 1322 C C . GLY A 1 188 ? 22.149 7.339 -4.533 1.00 83.81 188 GLY A C 1
ATOM 1323 O O . GLY A 1 188 ? 22.966 8.078 -5.081 1.00 83.81 188 GLY A O 1
ATOM 1324 N N . ASN A 1 189 ? 22.483 6.148 -4.030 1.00 90.81 189 ASN A N 1
ATOM 1325 C CA . ASN A 1 189 ? 23.845 5.589 -4.054 1.00 90.81 189 ASN A CA 1
ATOM 1326 C C . ASN A 1 189 ? 24.052 4.475 -5.100 1.00 90.81 189 ASN A C 1
ATOM 1328 O O . ASN A 1 189 ? 25.171 3.976 -5.199 1.00 90.81 189 ASN A O 1
ATOM 1332 N N . SER A 1 190 ? 23.010 4.129 -5.861 1.00 90.69 190 SER A N 1
ATOM 1333 C CA . SER A 1 190 ? 23.080 3.239 -7.025 1.00 90.69 190 SER A CA 1
ATOM 1334 C C . SER A 1 190 ? 23.747 3.919 -8.223 1.00 90.69 190 SER A C 1
ATOM 1336 O O . SER A 1 190 ? 23.600 5.127 -8.440 1.00 90.69 190 SER A O 1
ATOM 1338 N N . THR A 1 191 ? 24.481 3.136 -9.002 1.00 91.44 191 THR A N 1
ATOM 1339 C CA . THR A 1 191 ? 25.187 3.530 -10.225 1.00 91.44 191 THR A CA 1
ATOM 1340 C C . THR A 1 191 ? 24.705 2.780 -11.468 1.00 91.44 191 THR A C 1
ATOM 1342 O O . THR A 1 191 ? 24.975 3.236 -12.584 1.00 91.44 191 THR A O 1
ATOM 1345 N N . ASP A 1 192 ? 23.965 1.679 -11.312 1.00 92.38 192 ASP A N 1
ATOM 1346 C CA . ASP A 1 192 ? 23.334 0.955 -12.418 1.00 92.38 192 ASP A CA 1
ATOM 1347 C C . ASP A 1 192 ? 22.015 1.623 -12.838 1.00 92.38 192 ASP A C 1
ATOM 1349 O O . ASP A 1 192 ? 20.920 1.302 -12.371 1.00 92.38 192 ASP A O 1
ATOM 1353 N N . THR A 1 193 ? 22.116 2.599 -13.741 1.00 89.75 193 THR A N 1
ATOM 1354 C CA . THR A 1 193 ? 20.956 3.309 -14.288 1.00 89.75 193 THR A CA 1
ATOM 1355 C C . THR A 1 193 ? 20.904 3.253 -15.823 1.00 89.75 193 THR A C 1
ATOM 1357 O O . THR A 1 193 ? 21.936 3.141 -16.492 1.00 89.75 193 THR A O 1
ATOM 1360 N N . PRO A 1 194 ? 19.711 3.362 -16.443 1.00 92.69 194 PRO A N 1
ATOM 1361 C CA . PRO A 1 194 ? 18.380 3.375 -15.820 1.00 92.69 194 PRO A CA 1
ATOM 1362 C C . PRO A 1 194 ? 18.018 2.028 -15.187 1.00 92.69 194 PRO A C 1
ATOM 1364 O O . PRO A 1 194 ? 18.656 1.025 -15.475 1.00 92.69 194 PRO A O 1
ATOM 1367 N N . TYR A 1 195 ? 16.961 2.004 -14.381 1.00 92.50 195 TYR A N 1
ATOM 1368 C CA . TYR A 1 195 ? 16.489 0.803 -13.687 1.00 92.50 195 TYR A CA 1
ATOM 1369 C C . TYR A 1 195 ? 15.024 0.498 -14.010 1.00 92.50 195 TYR A C 1
ATOM 1371 O O . TYR A 1 195 ? 14.286 1.318 -14.561 1.00 92.50 195 TYR A O 1
ATOM 1379 N N . LEU A 1 196 ? 14.595 -0.704 -13.662 1.00 92.75 196 LEU A N 1
ATOM 1380 C CA . LEU A 1 196 ? 13.214 -1.174 -13.711 1.00 92.75 196 LEU A CA 1
ATOM 1381 C C . LEU A 1 196 ? 12.798 -1.597 -12.304 1.00 92.75 196 LEU A C 1
ATOM 1383 O O . LEU A 1 196 ? 13.649 -1.823 -11.447 1.00 92.75 196 LEU A O 1
ATOM 1387 N N . VAL A 1 197 ? 11.497 -1.700 -12.054 1.00 93.94 197 VAL A N 1
ATOM 1388 C CA . VAL A 1 197 ? 11.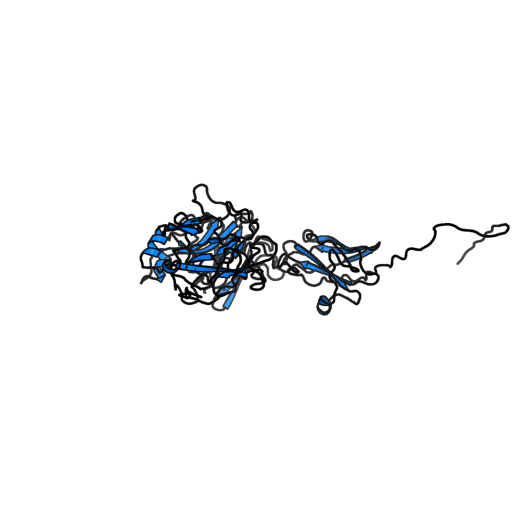008 -2.361 -10.841 1.00 93.94 197 VAL A CA 1
ATOM 1389 C C . VAL A 1 197 ? 11.337 -3.843 -10.947 1.00 93.94 197 VAL A C 1
ATOM 1391 O O . VAL A 1 197 ? 11.138 -4.417 -12.010 1.00 93.94 197 VAL A O 1
ATOM 1394 N N . ALA A 1 198 ? 11.852 -4.442 -9.879 1.00 90.81 198 ALA A N 1
ATOM 1395 C CA . ALA A 1 198 ? 12.196 -5.858 -9.814 1.00 90.81 198 ALA A CA 1
ATOM 1396 C C . ALA A 1 198 ? 11.078 -6.681 -9.144 1.00 90.81 198 ALA A C 1
ATOM 1398 O O . ALA A 1 198 ? 10.065 -6.145 -8.689 1.00 90.81 198 ALA A O 1
ATOM 1399 N N . VAL A 1 199 ? 11.258 -8.003 -9.080 1.00 88.25 199 VAL A N 1
ATOM 1400 C CA . VAL A 1 199 ? 10.311 -8.928 -8.439 1.00 88.25 199 VAL A CA 1
ATOM 1401 C C . VAL A 1 199 ? 10.162 -8.569 -6.955 1.00 88.25 199 VAL A C 1
ATOM 1403 O O . VAL A 1 199 ? 11.143 -8.609 -6.217 1.00 88.25 199 VAL A O 1
ATOM 1406 N N . GLY A 1 200 ? 8.936 -8.291 -6.511 1.00 90.00 200 GLY A N 1
ATOM 1407 C CA . GLY A 1 200 ? 8.579 -8.015 -5.114 1.00 90.00 200 GLY A CA 1
ATOM 1408 C C . GLY A 1 200 ? 7.313 -7.165 -5.023 1.00 90.00 200 GLY A C 1
ATOM 1409 O O . GLY A 1 200 ? 6.622 -7.000 -6.023 1.00 90.00 200 GLY A O 1
ATOM 1410 N N . ASP A 1 201 ? 6.981 -6.617 -3.855 1.00 92.00 201 ASP A N 1
ATOM 1411 C CA . ASP A 1 201 ? 5.729 -5.859 -3.695 1.00 92.00 201 ASP A CA 1
ATOM 1412 C C . ASP A 1 201 ? 5.954 -4.351 -3.579 1.00 92.00 201 ASP A C 1
ATOM 1414 O O . ASP A 1 201 ? 7.033 -3.873 -3.230 1.00 92.00 201 ASP A O 1
ATOM 1418 N N . ALA A 1 202 ? 4.894 -3.592 -3.849 1.00 93.19 202 ALA A N 1
ATOM 1419 C CA . ALA A 1 202 ? 4.872 -2.156 -3.636 1.00 93.19 202 ALA A CA 1
ATOM 1420 C C . ALA A 1 202 ? 4.430 -1.813 -2.206 1.00 93.19 202 ALA A C 1
ATOM 1422 O O . ALA A 1 202 ? 3.537 -2.458 -1.649 1.00 93.19 202 ALA A O 1
ATOM 1423 N N . ALA A 1 203 ? 4.962 -0.724 -1.663 1.00 96.88 203 ALA A N 1
ATOM 1424 C CA . ALA A 1 203 ? 4.418 -0.068 -0.481 1.00 96.88 203 ALA A CA 1
ATOM 1425 C C . ALA A 1 203 ? 4.222 1.419 -0.755 1.00 96.88 203 ALA A C 1
ATOM 1427 O O . ALA A 1 203 ? 5.112 2.072 -1.295 1.00 96.88 203 ALA A O 1
ATOM 1428 N N . PHE A 1 204 ? 3.089 1.982 -0.348 1.00 97.44 204 PHE A N 1
ATOM 1429 C CA . PHE A 1 204 ? 3.021 3.430 -0.172 1.00 97.44 204 PHE A CA 1
ATOM 1430 C C . PHE A 1 204 ? 3.582 3.808 1.201 1.00 97.44 204 PHE A C 1
ATOM 1432 O O . PHE A 1 204 ? 3.444 3.047 2.154 1.00 97.44 204 PHE A O 1
ATOM 1439 N N . GLY A 1 205 ? 4.182 4.986 1.339 1.00 95.38 205 GLY A N 1
ATOM 1440 C CA . GLY A 1 205 ? 4.721 5.450 2.620 1.00 95.38 205 GLY A CA 1
ATOM 1441 C C . GLY A 1 205 ? 4.687 6.963 2.756 1.00 95.38 205 GLY A C 1
ATOM 1442 O O . GLY A 1 205 ? 4.734 7.647 1.746 1.00 95.38 205 GLY A O 1
ATOM 1443 N N . ASP A 1 206 ? 4.627 7.484 3.982 1.00 94.25 206 ASP A N 1
ATOM 1444 C CA . ASP A 1 206 ? 4.897 8.894 4.294 1.00 94.25 206 ASP A CA 1
ATOM 1445 C C . ASP A 1 206 ? 6.276 8.992 4.957 1.00 94.25 206 ASP A C 1
ATOM 1447 O O . ASP A 1 206 ? 6.421 8.736 6.157 1.00 94.25 206 ASP A O 1
ATOM 1451 N N . LEU A 1 207 ? 7.305 9.311 4.168 1.00 92.19 207 LEU A N 1
ATOM 1452 C CA . LEU A 1 207 ? 8.696 9.263 4.633 1.00 92.19 207 LEU A CA 1
ATOM 1453 C C . LEU A 1 207 ? 9.006 10.332 5.683 1.00 92.19 207 LEU A C 1
ATOM 1455 O O . LEU A 1 207 ? 9.851 10.119 6.552 1.00 92.19 207 LEU A O 1
ATOM 1459 N N . THR A 1 208 ? 8.329 11.478 5.648 1.00 88.44 208 THR A N 1
ATOM 1460 C CA . THR A 1 208 ? 8.542 12.551 6.630 1.00 88.44 208 THR A CA 1
ATOM 1461 C C . THR A 1 208 ? 7.583 12.471 7.815 1.00 88.44 208 THR A C 1
ATOM 1463 O O . THR A 1 208 ? 7.774 13.203 8.789 1.00 88.44 208 THR A O 1
ATOM 1466 N N . GLY A 1 209 ? 6.546 11.630 7.730 1.00 84.94 209 GLY A N 1
ATOM 1467 C CA . GLY A 1 209 ? 5.421 11.608 8.669 1.00 84.94 209 GLY A CA 1
ATOM 1468 C C . GLY A 1 209 ? 4.564 12.878 8.609 1.00 84.94 209 GLY A C 1
ATOM 1469 O O . GLY A 1 209 ? 3.853 13.194 9.566 1.00 84.94 209 GLY A O 1
ATOM 1470 N N . THR A 1 210 ? 4.700 13.661 7.534 1.00 85.00 210 THR A N 1
ATOM 1471 C CA . THR A 1 210 ? 4.052 14.970 7.359 1.00 85.00 210 THR A CA 1
ATOM 1472 C C . THR A 1 210 ? 3.504 15.200 5.944 1.00 85.00 210 THR A C 1
ATOM 1474 O O . THR A 1 210 ? 3.169 16.339 5.611 1.00 85.00 210 THR A O 1
ATOM 1477 N N . GLY A 1 211 ? 3.369 14.145 5.131 1.00 86.44 211 GLY A N 1
ATOM 1478 C CA . GLY A 1 211 ? 2.735 14.179 3.806 1.00 86.44 211 GLY A CA 1
ATOM 1479 C C . GLY A 1 211 ? 3.679 14.061 2.602 1.00 86.44 211 GLY A C 1
ATOM 1480 O O . GLY A 1 211 ? 3.270 14.369 1.476 1.00 86.44 211 GLY A O 1
ATOM 1481 N N . ASP A 1 212 ? 4.931 13.634 2.789 1.00 87.94 212 ASP A N 1
ATOM 1482 C CA . ASP A 1 212 ? 5.798 13.257 1.662 1.00 87.94 212 ASP A CA 1
ATOM 1483 C C . ASP A 1 212 ? 5.525 11.803 1.273 1.00 87.94 212 ASP A C 1
ATOM 1485 O O . ASP A 1 212 ? 6.211 10.870 1.704 1.00 87.94 212 ASP A O 1
ATOM 1489 N N . TYR A 1 213 ? 4.451 11.620 0.500 1.00 93.88 213 TYR A N 1
ATOM 1490 C CA . TYR A 1 213 ? 4.019 10.301 0.075 1.00 93.88 213 TYR A CA 1
ATOM 1491 C C . TYR A 1 213 ? 4.909 9.756 -1.036 1.00 93.88 213 TYR A C 1
ATOM 1493 O O . TYR A 1 213 ? 5.133 10.409 -2.062 1.00 93.88 213 TYR A O 1
ATOM 1501 N N . VAL A 1 214 ? 5.359 8.519 -0.852 1.00 94.81 214 VAL A N 1
ATOM 1502 C CA . VAL A 1 214 ? 6.179 7.782 -1.806 1.00 94.81 214 VAL A CA 1
ATOM 1503 C C . VAL A 1 214 ? 5.532 6.466 -2.204 1.00 94.81 214 VAL A C 1
ATOM 1505 O O . VAL A 1 214 ? 4.796 5.872 -1.419 1.00 94.81 214 VAL A O 1
ATOM 1508 N N . LEU A 1 215 ? 5.858 5.984 -3.401 1.00 96.50 215 LEU A N 1
ATOM 1509 C CA . LEU A 1 215 ? 5.778 4.561 -3.730 1.00 96.50 215 LEU A CA 1
ATOM 1510 C C . LEU A 1 215 ? 7.173 3.975 -3.507 1.00 96.50 215 LEU A C 1
ATOM 1512 O O . LEU A 1 215 ? 8.121 4.495 -4.082 1.00 96.50 215 LEU A O 1
ATOM 1516 N N . ALA A 1 216 ? 7.309 2.932 -2.700 1.00 96.50 216 ALA A N 1
ATOM 1517 C CA . ALA A 1 216 ? 8.546 2.189 -2.505 1.00 96.50 216 ALA A CA 1
ATOM 1518 C C . ALA A 1 216 ? 8.432 0.800 -3.141 1.00 96.50 216 ALA A C 1
ATOM 1520 O O . ALA A 1 216 ? 7.409 0.130 -2.975 1.00 96.50 216 ALA A O 1
ATOM 1521 N N . ALA A 1 217 ? 9.463 0.373 -3.867 1.00 95.69 217 ALA A N 1
ATOM 1522 C CA . ALA A 1 217 ? 9.528 -0.955 -4.468 1.00 95.69 217 ALA A CA 1
ATOM 1523 C C . ALA A 1 217 ? 10.983 -1.405 -4.693 1.00 95.69 217 ALA A C 1
ATOM 1525 O O . ALA A 1 217 ? 11.873 -0.553 -4.808 1.00 95.69 217 ALA A O 1
ATOM 1526 N N . PRO A 1 218 ? 11.219 -2.720 -4.820 1.00 94.81 218 PRO A N 1
ATOM 1527 C CA . PRO A 1 218 ? 12.470 -3.256 -5.340 1.00 94.81 218 PRO A CA 1
ATOM 1528 C C . PRO A 1 218 ? 12.737 -2.769 -6.758 1.00 94.81 218 PRO A C 1
ATOM 1530 O O . PRO A 1 218 ? 11.826 -2.715 -7.582 1.00 94.81 218 PRO A O 1
ATOM 1533 N N . THR A 1 219 ? 13.981 -2.462 -7.084 1.00 94.38 219 THR A N 1
ATOM 1534 C CA . THR A 1 219 ? 14.398 -2.094 -8.440 1.00 94.38 219 THR A CA 1
ATOM 1535 C C . THR A 1 219 ? 15.679 -2.818 -8.822 1.00 94.38 219 THR A C 1
ATOM 1537 O O . THR A 1 219 ? 16.458 -3.196 -7.958 1.00 94.38 219 THR A O 1
ATOM 1540 N N . ALA A 1 220 ? 15.893 -3.013 -10.117 1.00 93.06 220 ALA A N 1
ATOM 1541 C CA . ALA A 1 220 ? 17.129 -3.552 -10.667 1.00 93.06 220 ALA A CA 1
ATOM 1542 C C . ALA A 1 220 ? 17.578 -2.668 -11.827 1.00 93.06 220 ALA A C 1
ATOM 1544 O O . ALA A 1 220 ? 16.762 -2.277 -12.674 1.00 93.06 220 ALA A O 1
ATOM 1545 N N . GLY A 1 221 ? 18.864 -2.344 -11.865 1.00 93.31 221 GLY A N 1
ATOM 1546 C CA . GLY A 1 221 ? 19.440 -1.570 -12.952 1.00 93.31 221 GLY A CA 1
ATOM 1547 C C . GLY A 1 221 ? 19.466 -2.327 -14.285 1.00 93.31 221 GLY A C 1
ATOM 1548 O O . GLY A 1 221 ? 19.216 -3.533 -14.371 1.00 93.31 221 GLY A O 1
ATOM 1549 N N . LEU A 1 222 ? 19.713 -1.611 -15.380 1.00 91.81 222 LEU A N 1
ATOM 1550 C CA . LEU A 1 222 ? 19.705 -2.198 -16.721 1.00 91.81 222 LEU A CA 1
ATOM 1551 C C . LEU A 1 222 ? 20.853 -3.200 -16.914 1.00 91.81 222 LEU A C 1
ATOM 1553 O O . LEU A 1 222 ? 20.677 -4.184 -17.637 1.00 91.81 222 LEU A O 1
ATOM 1557 N N . ILE A 1 223 ? 22.013 -2.979 -16.287 1.00 92.31 223 ILE A N 1
ATOM 1558 C CA . ILE A 1 223 ? 23.126 -3.937 -16.326 1.00 92.31 223 ILE A CA 1
ATOM 1559 C C . ILE A 1 223 ? 22.725 -5.203 -15.565 1.00 92.31 223 ILE A C 1
ATOM 1561 O O . ILE A 1 223 ? 22.924 -6.306 -16.081 1.00 92.31 223 ILE A O 1
ATOM 1565 N N . ARG A 1 224 ? 22.078 -5.063 -14.403 1.00 91.81 224 ARG A N 1
ATOM 1566 C CA . ARG A 1 224 ? 21.519 -6.188 -13.644 1.00 91.81 224 ARG A CA 1
ATOM 1567 C C . ARG A 1 224 ? 20.462 -6.959 -14.429 1.00 91.81 224 ARG A C 1
ATOM 1569 O O . ARG A 1 224 ? 20.518 -8.183 -14.474 1.00 91.81 224 ARG A O 1
ATOM 1576 N N . ALA A 1 225 ? 19.550 -6.277 -15.117 1.00 88.75 225 ALA A N 1
ATOM 1577 C CA . ALA A 1 225 ? 18.571 -6.931 -15.986 1.00 88.75 225 ALA A CA 1
ATOM 1578 C C . ALA A 1 225 ? 19.247 -7.704 -17.137 1.00 88.75 225 ALA A C 1
ATOM 1580 O O . ALA A 1 225 ? 18.814 -8.799 -17.500 1.00 88.75 225 ALA A O 1
ATOM 1581 N N . ALA A 1 226 ? 20.339 -7.172 -17.695 1.00 87.44 226 ALA A N 1
ATOM 1582 C CA . ALA A 1 226 ? 21.118 -7.861 -18.720 1.00 87.44 226 ALA A CA 1
ATOM 1583 C C . ALA A 1 226 ? 21.824 -9.124 -18.191 1.00 87.44 226 ALA A C 1
ATOM 1585 O O . ALA A 1 226 ? 21.999 -10.069 -18.958 1.00 87.44 226 ALA A O 1
ATOM 1586 N N . ASP A 1 227 ? 22.170 -9.174 -16.900 1.00 87.19 227 ASP A N 1
ATOM 1587 C CA . ASP A 1 227 ? 22.753 -10.348 -16.224 1.00 87.19 227 ASP A CA 1
ATOM 1588 C C . ASP A 1 227 ? 21.847 -11.585 -16.267 1.00 87.19 227 ASP A C 1
ATOM 1590 O O . ASP A 1 227 ? 22.328 -12.714 -16.236 1.00 87.19 227 ASP A O 1
ATOM 1594 N N . ILE A 1 228 ? 20.532 -11.388 -16.404 1.00 81.06 228 ILE A N 1
ATOM 1595 C CA . ILE A 1 228 ? 19.558 -12.484 -16.480 1.00 81.06 228 ILE A CA 1
ATOM 1596 C C . ILE A 1 228 ? 19.570 -13.156 -17.862 1.00 81.06 228 ILE A C 1
ATOM 1598 O O . ILE A 1 228 ? 19.371 -14.367 -17.972 1.00 81.06 228 ILE A O 1
ATOM 1602 N N . VAL A 1 229 ? 19.804 -12.381 -18.925 1.00 82.31 229 VAL A N 1
ATOM 1603 C CA . VAL A 1 229 ? 19.666 -12.842 -20.321 1.00 82.31 229 VAL A CA 1
ATOM 1604 C C . VAL A 1 229 ? 21.003 -13.076 -21.025 1.00 82.31 229 VAL A C 1
ATOM 1606 O O . VAL A 1 229 ? 21.068 -13.816 -22.012 1.00 82.31 229 VAL A O 1
ATOM 1609 N N . LEU A 1 230 ? 22.082 -12.454 -20.549 1.00 86.19 230 LEU A N 1
ATOM 1610 C CA . LEU A 1 230 ? 23.431 -12.636 -21.077 1.00 86.19 230 LEU A CA 1
ATOM 1611 C C . LEU A 1 230 ? 24.168 -13.763 -20.350 1.00 86.19 230 LEU A C 1
ATOM 1613 O O . LEU A 1 230 ? 23.816 -14.200 -19.263 1.00 86.19 230 LEU A O 1
ATOM 1617 N N . THR A 1 231 ? 25.209 -14.280 -21.000 1.00 81.75 231 THR A N 1
ATOM 1618 C CA . THR A 1 231 ? 26.109 -15.254 -20.373 1.00 81.75 231 THR A CA 1
ATOM 1619 C C . THR A 1 231 ? 27.183 -14.525 -19.572 1.00 81.75 231 THR A C 1
ATOM 1621 O O . THR A 1 231 ? 27.737 -13.546 -20.071 1.00 81.75 231 THR A O 1
ATOM 1624 N N . ASP A 1 232 ? 27.551 -15.103 -18.425 1.00 81.00 232 ASP A N 1
ATOM 1625 C CA . ASP A 1 232 ? 28.536 -14.575 -17.468 1.00 81.00 232 ASP A CA 1
ATOM 1626 C C . ASP A 1 232 ? 28.026 -13.366 -16.670 1.00 81.00 232 ASP A C 1
ATOM 1628 O O . ASP A 1 232 ? 27.063 -12.715 -17.067 1.00 81.00 232 ASP A O 1
ATOM 1632 N N . HIS A 1 233 ? 28.676 -13.082 -15.540 1.00 81.00 233 HIS A N 1
ATOM 1633 C CA . HIS A 1 233 ? 28.266 -12.001 -14.649 1.00 81.00 233 HIS A CA 1
ATOM 1634 C C . HIS A 1 233 ? 28.566 -10.623 -15.247 1.00 81.00 233 HIS A C 1
ATOM 1636 O O . HIS A 1 233 ? 29.716 -10.303 -15.573 1.00 81.00 233 HIS A O 1
ATOM 1642 N N . GLN A 1 234 ? 27.545 -9.778 -15.341 1.00 88.69 234 GLN A N 1
ATOM 1643 C CA . GLN A 1 234 ? 27.672 -8.400 -15.800 1.00 88.69 234 GLN A CA 1
ATOM 1644 C C . GLN A 1 234 ? 28.172 -7.521 -14.650 1.00 88.69 234 GLN A C 1
ATOM 1646 O O . GLN A 1 234 ? 27.448 -7.179 -13.716 1.00 88.69 234 GLN A O 1
ATOM 1651 N N . ALA A 1 235 ? 29.459 -7.172 -14.704 1.00 87.25 235 ALA A N 1
ATOM 1652 C CA . ALA A 1 235 ? 30.087 -6.342 -13.685 1.00 87.25 235 ALA A CA 1
ATOM 1653 C C . ALA A 1 235 ? 29.409 -4.965 -13.593 1.00 87.25 235 ALA A C 1
ATOM 1655 O O . ALA A 1 235 ? 29.301 -4.260 -14.597 1.00 87.25 235 ALA A O 1
ATOM 1656 N N . GLY A 1 236 ? 29.023 -4.577 -12.376 1.00 88.75 236 GLY A N 1
ATOM 1657 C CA . GLY A 1 236 ? 28.313 -3.324 -12.113 1.00 88.75 236 GLY A CA 1
ATOM 1658 C C . GLY A 1 236 ? 26.790 -3.428 -12.199 1.00 88.75 236 GLY A C 1
ATOM 1659 O O . GLY A 1 236 ? 26.145 -2.392 -12.162 1.00 88.75 236 GLY A O 1
ATOM 1660 N N . GLY A 1 237 ? 26.226 -4.636 -12.325 1.00 92.19 237 GLY A N 1
ATOM 1661 C CA . GLY A 1 237 ? 24.796 -4.852 -12.116 1.00 92.19 237 GLY A CA 1
ATOM 1662 C C . GLY A 1 237 ? 24.427 -4.686 -10.643 1.00 92.19 237 GLY A C 1
ATOM 1663 O O . GLY A 1 237 ? 25.062 -5.309 -9.789 1.00 92.19 237 GLY A O 1
ATOM 1664 N N . GLU A 1 238 ? 23.420 -3.866 -10.360 1.00 93.50 238 GLU A N 1
ATOM 1665 C CA . GLU A 1 238 ? 22.975 -3.557 -8.998 1.00 93.50 238 GLU A CA 1
ATOM 1666 C C . GLU A 1 238 ? 21.476 -3.844 -8.807 1.00 93.50 238 GLU A C 1
ATOM 1668 O O . GLU A 1 238 ? 20.650 -3.611 -9.698 1.00 93.50 238 GLU A O 1
ATOM 1673 N N . ASP A 1 239 ? 21.150 -4.385 -7.631 1.00 93.31 239 ASP A N 1
ATOM 1674 C CA . ASP A 1 239 ? 19.795 -4.463 -7.094 1.00 93.31 239 ASP A CA 1
ATOM 1675 C C . ASP A 1 239 ? 19.617 -3.331 -6.079 1.00 93.31 239 ASP A C 1
ATOM 1677 O O . ASP A 1 239 ? 20.536 -2.968 -5.344 1.00 93.31 239 ASP A O 1
ATOM 1681 N N . ASP A 1 240 ? 18.417 -2.773 -6.022 1.00 93.88 240 ASP A N 1
ATOM 1682 C CA . ASP A 1 240 ? 18.134 -1.565 -5.266 1.00 93.88 240 ASP A CA 1
ATOM 1683 C C . ASP A 1 240 ? 16.760 -1.635 -4.593 1.00 93.88 240 ASP A C 1
ATOM 1685 O O . ASP A 1 240 ? 15.875 -2.402 -4.979 1.00 93.88 240 ASP A O 1
ATOM 1689 N N . ILE A 1 241 ? 16.553 -0.755 -3.620 1.00 93.75 241 ILE A N 1
ATOM 1690 C CA . ILE A 1 241 ? 15.233 -0.312 -3.171 1.00 93.75 241 ILE A CA 1
ATOM 1691 C C . ILE A 1 241 ? 15.055 1.112 -3.682 1.00 93.75 241 ILE A C 1
ATOM 1693 O O . ILE A 1 241 ? 15.915 1.958 -3.447 1.00 93.75 241 ILE A O 1
ATOM 1697 N N . THR A 1 242 ? 13.935 1.425 -4.326 1.00 94.69 242 THR A N 1
ATOM 1698 C CA . THR A 1 242 ? 13.626 2.795 -4.758 1.00 94.69 242 THR A CA 1
ATOM 1699 C C . THR A 1 242 ? 12.363 3.299 -4.086 1.00 94.69 242 THR A C 1
ATOM 1701 O O . THR A 1 242 ? 11.383 2.569 -3.984 1.00 94.69 242 THR A O 1
ATOM 1704 N N . ALA A 1 243 ? 12.370 4.569 -3.674 1.00 94.44 243 ALA A N 1
ATOM 1705 C CA . ALA A 1 243 ? 11.179 5.310 -3.286 1.00 94.44 243 ALA A CA 1
ATOM 1706 C C . ALA A 1 243 ? 10.976 6.498 -4.238 1.00 94.44 243 ALA A C 1
ATOM 1708 O O . ALA A 1 243 ? 11.851 7.355 -4.343 1.00 94.44 243 ALA A O 1
ATOM 1709 N N . TRP A 1 244 ? 9.840 6.575 -4.932 1.00 93.25 244 TRP A N 1
ATOM 1710 C CA . TRP A 1 244 ? 9.478 7.705 -5.798 1.00 93.25 244 TRP A CA 1
ATOM 1711 C C . TRP A 1 244 ? 8.617 8.701 -5.040 1.00 93.25 244 TRP A C 1
ATOM 1713 O O . TRP A 1 244 ? 7.568 8.312 -4.538 1.00 93.25 244 TRP A O 1
ATOM 1723 N N . SER A 1 245 ? 9.013 9.977 -4.997 1.00 90.25 245 SER A N 1
ATOM 1724 C CA . SER A 1 245 ? 8.194 11.017 -4.360 1.00 90.25 245 SER A CA 1
ATOM 1725 C C . SER A 1 245 ? 7.015 11.386 -5.251 1.00 90.25 245 SER A C 1
ATOM 1727 O O . SER A 1 245 ? 7.190 11.850 -6.381 1.00 90.25 245 SER A O 1
ATOM 1729 N N . LEU A 1 246 ? 5.805 11.167 -4.740 1.00 90.75 246 LEU A N 1
ATOM 1730 C CA . LEU A 1 246 ? 4.559 11.321 -5.488 1.00 90.75 246 LEU A CA 1
ATOM 1731 C C . LEU A 1 246 ? 3.915 12.694 -5.286 1.00 90.75 246 LEU A C 1
ATOM 1733 O O . LEU A 1 246 ? 3.170 13.146 -6.156 1.00 90.75 246 LEU A O 1
ATOM 1737 N N . THR A 1 247 ? 4.207 13.365 -4.171 1.00 80.56 247 THR A N 1
ATOM 1738 C CA . THR A 1 247 ? 3.661 14.693 -3.847 1.00 80.56 247 THR A CA 1
ATOM 1739 C C . THR A 1 247 ? 4.611 15.837 -4.186 1.00 80.56 247 THR A C 1
ATOM 1741 O O . THR A 1 247 ? 4.150 16.945 -4.464 1.00 80.56 247 THR A O 1
ATOM 1744 N N . ASN A 1 248 ? 5.921 15.585 -4.243 1.00 68.31 248 ASN A N 1
ATOM 1745 C CA . ASN A 1 248 ? 6.937 16.617 -4.444 1.00 68.31 248 ASN A CA 1
ATOM 1746 C C . ASN A 1 248 ? 7.640 16.482 -5.801 1.00 68.31 248 ASN A C 1
ATOM 1748 O O . ASN A 1 248 ? 8.843 16.243 -5.863 1.00 68.31 248 ASN A O 1
ATOM 1752 N N . LEU A 1 249 ? 6.905 16.676 -6.904 1.00 66.75 249 LEU A N 1
ATOM 1753 C CA . LEU A 1 249 ? 7.500 16.729 -8.248 1.00 66.75 249 LEU A CA 1
ATOM 1754 C C . LEU A 1 249 ? 8.465 17.928 -8.353 1.00 66.75 249 LEU A C 1
ATOM 1756 O O . LEU A 1 249 ? 7.999 19.075 -8.341 1.00 66.75 249 LEU A O 1
ATOM 1760 N N . PRO A 1 250 ? 9.792 17.726 -8.486 1.00 60.94 250 PRO A N 1
ATOM 1761 C CA . PRO A 1 250 ? 10.717 18.846 -8.587 1.00 60.94 250 PRO A CA 1
ATOM 1762 C C . PRO A 1 250 ? 10.430 19.667 -9.848 1.00 60.94 250 PRO A C 1
ATOM 1764 O O . PRO A 1 250 ? 10.149 19.130 -10.923 1.00 60.94 250 PRO A O 1
ATOM 1767 N N . GLN A 1 251 ? 10.530 20.992 -9.747 1.00 56.16 251 GLN A N 1
ATOM 1768 C CA . GLN A 1 251 ? 10.323 21.873 -10.892 1.00 56.16 251 GLN A CA 1
ATOM 1769 C C . GLN A 1 251 ? 11.343 21.547 -12.001 1.00 56.16 251 GLN A C 1
ATOM 1771 O O . GLN A 1 251 ? 12.540 21.754 -11.830 1.00 56.16 251 GLN A O 1
ATOM 1776 N N . GLY A 1 252 ? 10.863 21.047 -13.146 1.00 58.78 252 GLY A N 1
ATOM 1777 C CA . GLY A 1 252 ? 11.705 20.651 -14.284 1.00 58.78 252 GLY A CA 1
ATOM 1778 C C . GLY A 1 252 ? 12.025 19.153 -14.386 1.00 58.78 252 GLY A C 1
ATOM 1779 O O . GLY A 1 252 ? 12.667 18.762 -15.356 1.00 58.78 252 GLY A O 1
ATOM 1780 N N . ALA A 1 253 ? 11.535 18.314 -13.467 1.00 61.41 253 ALA A N 1
ATOM 1781 C CA . ALA A 1 253 ? 11.738 16.857 -13.447 1.00 61.41 253 ALA A CA 1
ATOM 1782 C C . ALA A 1 253 ? 10.958 16.061 -14.522 1.00 61.41 253 ALA A C 1
ATOM 1784 O O . ALA A 1 253 ? 10.935 14.834 -14.501 1.00 61.41 253 ALA A O 1
ATOM 1785 N N . GLY A 1 254 ? 10.320 16.747 -15.474 1.00 75.56 254 GLY A N 1
ATOM 1786 C CA . GLY A 1 254 ? 9.432 16.131 -16.458 1.00 75.56 254 GLY A CA 1
ATOM 1787 C C . GLY A 1 254 ? 7.993 15.971 -15.948 1.00 75.56 254 GLY A C 1
ATOM 1788 O O . GLY A 1 254 ? 7.629 16.546 -14.921 1.00 75.56 254 GLY A O 1
ATOM 1789 N N . PRO A 1 255 ? 7.134 15.258 -16.696 1.00 85.94 255 PRO A N 1
ATOM 1790 C CA . PRO A 1 255 ? 5.703 15.175 -16.404 1.00 85.94 255 PRO A CA 1
ATOM 1791 C C . PRO A 1 255 ? 5.331 14.142 -15.325 1.00 85.94 255 PRO A C 1
ATOM 1793 O O . PRO A 1 255 ? 4.142 13.938 -15.093 1.00 85.94 255 PRO A O 1
ATOM 1796 N N . VAL A 1 256 ? 6.307 13.463 -14.709 1.00 89.69 256 VAL A N 1
ATOM 1797 C CA . VAL A 1 256 ? 6.090 12.280 -13.855 1.00 89.69 256 VAL A CA 1
ATOM 1798 C C . VAL A 1 256 ? 6.944 12.308 -12.583 1.00 89.69 256 VAL A C 1
ATOM 1800 O O . VAL A 1 256 ? 7.988 12.970 -12.579 1.00 89.69 256 VAL A O 1
ATOM 1803 N N . PRO A 1 257 ? 6.543 11.569 -11.528 1.00 89.56 257 PRO A N 1
ATOM 1804 C CA . PRO A 1 257 ? 7.344 11.373 -10.324 1.00 89.56 257 PRO A CA 1
ATOM 1805 C C . PRO A 1 257 ? 8.738 10.855 -10.613 1.00 89.56 257 PRO A C 1
ATOM 1807 O O . PRO A 1 257 ? 8.929 10.007 -11.483 1.00 89.56 257 PRO A O 1
ATOM 1810 N N . GLN A 1 258 ? 9.692 11.357 -9.840 1.00 87.69 258 GLN A N 1
ATOM 1811 C CA . GLN A 1 258 ? 11.071 10.891 -9.819 1.00 87.69 258 GLN A CA 1
ATOM 1812 C C . GLN A 1 258 ? 11.379 10.298 -8.439 1.00 87.69 258 GLN A C 1
ATOM 1814 O O . GLN A 1 258 ? 10.665 10.594 -7.473 1.00 87.69 258 GLN A O 1
ATOM 1819 N N . PRO A 1 259 ? 12.434 9.479 -8.325 1.00 88.69 259 PRO A N 1
ATOM 1820 C CA . PRO A 1 259 ? 12.972 9.058 -7.040 1.00 88.69 259 PRO A CA 1
ATOM 1821 C C . PRO A 1 259 ? 13.119 10.209 -6.054 1.00 88.69 259 PRO A C 1
ATOM 1823 O O . PRO A 1 259 ? 13.628 11.285 -6.390 1.00 88.69 259 PRO A O 1
ATOM 1826 N N . HIS A 1 260 ? 12.690 9.954 -4.824 1.00 88.31 260 HIS A N 1
ATOM 1827 C CA . HIS A 1 260 ? 12.982 10.795 -3.681 1.00 88.31 260 HIS A CA 1
ATOM 1828 C C . HIS A 1 260 ? 14.512 10.927 -3.524 1.00 88.31 260 HIS A C 1
ATOM 1830 O O . HIS A 1 260 ? 15.221 9.940 -3.732 1.00 88.31 260 HIS A O 1
ATOM 1836 N N . PRO A 1 261 ? 15.055 12.110 -3.163 1.00 86.62 261 PRO A N 1
ATOM 1837 C CA . PRO A 1 261 ? 16.477 12.258 -2.860 1.00 86.62 261 PRO A CA 1
ATOM 1838 C C . PRO A 1 261 ? 16.979 11.171 -1.905 1.00 86.62 261 PRO A C 1
ATOM 1840 O O . PRO A 1 261 ? 16.383 10.948 -0.857 1.00 86.62 261 PRO A O 1
ATOM 1843 N N . GLY A 1 262 ? 18.068 10.497 -2.261 1.00 87.12 262 GLY A N 1
ATOM 1844 C CA . GLY A 1 262 ? 18.587 9.344 -1.528 1.00 87.12 262 GLY A CA 1
ATOM 1845 C C . GLY A 1 262 ? 18.234 7.982 -2.135 1.00 87.12 262 GLY A C 1
ATOM 1846 O O . GLY A 1 262 ? 18.802 6.982 -1.703 1.00 87.12 262 GLY A O 1
ATOM 1847 N N . PHE A 1 263 ? 17.372 7.932 -3.153 1.00 92.69 263 PHE A N 1
ATOM 1848 C CA . PHE A 1 263 ? 16.988 6.702 -3.850 1.00 92.69 263 PHE A CA 1
ATOM 1849 C C . PHE A 1 263 ? 17.338 6.763 -5.353 1.00 92.69 263 PHE A C 1
ATOM 1851 O O . PHE A 1 263 ? 17.340 7.855 -5.928 1.00 92.69 263 PHE A O 1
ATOM 1858 N N . PRO A 1 264 ? 17.623 5.630 -6.024 1.00 93.75 264 PRO A N 1
ATOM 1859 C CA . PRO A 1 264 ? 17.654 4.252 -5.510 1.00 93.75 264 PRO A CA 1
ATOM 1860 C C . PRO A 1 264 ? 18.747 3.998 -4.464 1.00 93.75 264 PRO A C 1
ATOM 1862 O O . PRO A 1 264 ? 19.817 4.611 -4.513 1.00 93.75 264 PRO A O 1
ATOM 1865 N N . HIS A 1 265 ? 18.450 3.119 -3.510 1.00 93.44 265 HIS A N 1
ATOM 1866 C CA . HIS A 1 265 ? 19.388 2.658 -2.498 1.00 93.44 265 HIS A CA 1
ATOM 1867 C C . HIS A 1 265 ? 19.858 1.241 -2.822 1.00 93.44 265 HIS A C 1
ATOM 1869 O O . HIS A 1 265 ? 19.051 0.313 -2.775 1.00 93.44 265 HIS A O 1
ATOM 1875 N N . PHE A 1 266 ? 21.154 1.094 -3.076 1.00 92.81 266 PHE A N 1
ATOM 1876 C CA . PHE A 1 266 ? 21.817 -0.178 -3.337 1.00 92.81 266 PHE A CA 1
ATOM 1877 C C . PHE A 1 266 ? 21.597 -1.190 -2.213 1.00 92.81 266 PHE A C 1
ATOM 1879 O O . PHE A 1 266 ? 21.772 -0.867 -1.032 1.00 92.81 266 PHE A O 1
ATOM 1886 N N . VAL A 1 267 ? 21.287 -2.427 -2.593 1.00 91.50 267 VAL A N 1
ATOM 1887 C CA . VAL A 1 267 ? 21.234 -3.590 -1.705 1.00 91.50 267 VAL A CA 1
ATOM 1888 C C . VAL A 1 267 ? 22.013 -4.764 -2.289 1.00 91.50 267 VAL A C 1
ATOM 1890 O O . VAL A 1 267 ? 22.310 -4.805 -3.479 1.00 91.50 267 VAL A O 1
ATOM 1893 N N . ASP A 1 268 ? 22.359 -5.733 -1.441 1.00 89.88 268 ASP A N 1
ATOM 1894 C CA . ASP A 1 268 ? 23.297 -6.785 -1.838 1.00 89.88 268 ASP A CA 1
ATOM 1895 C C . ASP A 1 268 ? 22.685 -7.838 -2.792 1.00 89.88 268 ASP A C 1
ATOM 1897 O O . ASP A 1 268 ? 23.447 -8.535 -3.464 1.00 89.88 268 ASP A O 1
ATOM 1901 N N . ASP A 1 269 ? 21.348 -7.976 -2.857 1.00 89.75 269 ASP A N 1
ATOM 1902 C CA . ASP A 1 269 ? 20.653 -8.892 -3.785 1.00 89.75 269 ASP A CA 1
ATOM 1903 C C . ASP A 1 269 ? 19.142 -8.573 -3.940 1.00 89.75 269 ASP A C 1
ATOM 1905 O O . ASP A 1 269 ? 18.576 -7.701 -3.269 1.00 89.75 269 ASP A O 1
ATOM 1909 N N . LEU A 1 270 ? 18.462 -9.338 -4.798 1.00 87.56 270 LEU A N 1
ATOM 1910 C CA . LEU A 1 270 ? 17.028 -9.271 -5.093 1.00 87.56 270 LEU A CA 1
ATOM 1911 C C . LEU A 1 270 ? 16.140 -9.396 -3.847 1.00 87.56 270 LEU A C 1
ATOM 1913 O O . LEU A 1 270 ? 16.352 -10.250 -2.990 1.00 87.56 270 LEU A O 1
ATOM 1917 N N . GLN A 1 271 ? 15.045 -8.640 -3.806 1.00 88.56 271 GLN A N 1
ATOM 1918 C CA . GLN A 1 271 ? 14.022 -8.714 -2.749 1.00 88.56 271 GLN A CA 1
ATOM 1919 C C . GLN A 1 271 ? 12.885 -9.685 -3.130 1.00 88.56 271 GLN A C 1
ATOM 1921 O O . GLN A 1 271 ? 11.704 -9.346 -3.170 1.00 88.56 271 GLN A O 1
ATOM 1926 N N . PHE A 1 272 ? 13.262 -10.918 -3.471 1.00 79.81 272 PHE A N 1
ATOM 1927 C CA . PHE A 1 272 ? 12.401 -11.908 -4.125 1.00 79.81 272 PHE A CA 1
ATOM 1928 C C . PHE A 1 272 ? 11.141 -12.256 -3.298 1.00 79.81 272 PHE A C 1
ATOM 1930 O O . PHE A 1 272 ? 11.246 -12.839 -2.220 1.00 79.81 272 PHE A O 1
ATOM 1937 N N . PHE A 1 273 ? 9.949 -11.931 -3.824 1.00 75.62 273 PHE A N 1
ATOM 1938 C CA . PHE A 1 273 ? 8.625 -12.070 -3.171 1.00 75.62 273 PHE A CA 1
ATOM 1939 C C . PHE A 1 273 ? 8.393 -11.216 -1.913 1.00 75.62 273 PHE A C 1
ATOM 1941 O O . PHE A 1 273 ? 7.363 -11.370 -1.254 1.00 75.62 273 PHE A O 1
ATOM 1948 N N . ALA A 1 274 ? 9.315 -10.311 -1.589 1.00 82.19 274 ALA A N 1
ATOM 1949 C CA . ALA A 1 274 ? 9.197 -9.413 -0.456 1.00 82.19 274 ALA A CA 1
ATOM 1950 C C . ALA A 1 274 ? 8.869 -7.992 -0.932 1.00 82.19 274 ALA A C 1
ATOM 1952 O O . ALA A 1 274 ? 9.483 -7.450 -1.849 1.00 82.19 274 ALA A O 1
ATOM 1953 N N . GLY A 1 275 ? 7.890 -7.364 -0.292 1.00 88.75 275 GLY A N 1
ATOM 1954 C CA . GLY A 1 275 ? 7.708 -5.913 -0.335 1.00 88.75 275 GLY A CA 1
ATOM 1955 C C . GLY A 1 275 ? 8.470 -5.187 0.771 1.00 88.75 275 GLY A C 1
ATOM 1956 O O . GLY A 1 275 ? 8.757 -5.799 1.805 1.00 88.75 275 GLY A O 1
ATOM 1957 N N . PRO A 1 276 ? 8.712 -3.876 0.623 1.00 95.62 276 PRO A N 1
ATOM 1958 C CA . PRO A 1 276 ? 9.179 -3.059 1.725 1.00 95.62 276 PRO A CA 1
ATOM 1959 C C . PRO A 1 276 ? 8.089 -2.858 2.791 1.00 95.62 276 PRO A C 1
ATOM 1961 O O . PRO A 1 276 ? 6.891 -2.896 2.503 1.00 95.62 276 PRO A O 1
ATOM 1964 N N . ALA A 1 277 ? 8.511 -2.585 4.024 1.00 97.56 277 ALA A N 1
ATOM 1965 C CA . ALA A 1 277 ? 7.679 -1.910 5.022 1.00 97.56 277 ALA A CA 1
ATOM 1966 C C . ALA A 1 277 ? 8.160 -0.469 5.211 1.00 97.56 277 ALA A C 1
ATOM 1968 O O . ALA A 1 277 ? 9.314 -0.154 4.925 1.00 97.56 277 ALA A O 1
ATOM 1969 N N . VAL A 1 278 ? 7.290 0.406 5.710 1.00 98.12 278 VAL A N 1
ATOM 1970 C CA . VAL A 1 278 ? 7.626 1.809 5.986 1.00 98.12 278 VAL A CA 1
ATOM 1971 C C . VAL A 1 278 ? 7.205 2.165 7.406 1.00 98.12 278 VAL A C 1
ATOM 1973 O O . VAL A 1 278 ? 6.009 2.116 7.719 1.00 98.12 278 VAL A O 1
ATOM 1976 N N . ALA A 1 279 ? 8.178 2.489 8.263 1.00 97.56 279 ALA A N 1
ATOM 1977 C CA . ALA A 1 279 ? 7.943 2.839 9.665 1.00 97.56 279 ALA A CA 1
ATOM 1978 C C . ALA A 1 279 ? 9.078 3.657 10.300 1.00 97.56 279 ALA A C 1
ATOM 1980 O O . ALA A 1 279 ? 10.238 3.511 9.936 1.00 97.56 279 ALA A O 1
ATOM 1981 N N . ASP A 1 280 ? 8.734 4.488 11.284 1.00 97.50 280 ASP A N 1
ATOM 1982 C CA . ASP A 1 280 ? 9.658 5.219 12.160 1.00 97.50 280 ASP A CA 1
ATOM 1983 C C . ASP A 1 280 ? 10.201 4.269 13.229 1.00 97.50 280 ASP A C 1
ATOM 1985 O O . ASP A 1 280 ? 9.518 3.960 14.210 1.00 97.50 280 ASP A O 1
ATOM 1989 N N . LEU A 1 281 ? 11.439 3.804 13.055 1.00 97.38 281 LEU A N 1
ATOM 1990 C CA . LEU A 1 281 ? 12.053 2.843 13.970 1.00 97.38 281 LEU A CA 1
ATOM 1991 C C . LEU A 1 281 ? 12.818 3.507 15.116 1.00 97.38 281 LEU A C 1
ATOM 1993 O O . LEU A 1 281 ? 13.142 2.848 16.112 1.00 97.38 281 LEU A O 1
ATOM 1997 N N . ASN A 1 282 ? 13.121 4.798 15.004 1.00 96.12 282 ASN A N 1
ATOM 1998 C CA . ASN A 1 282 ? 13.939 5.507 15.984 1.00 96.12 282 ASN A CA 1
ATOM 1999 C C . ASN A 1 282 ? 13.127 6.412 16.931 1.00 96.12 282 ASN A C 1
ATOM 2001 O O . ASN A 1 282 ? 13.639 6.777 17.993 1.00 96.12 282 ASN A O 1
ATOM 2005 N N . GLY A 1 283 ? 11.866 6.695 16.606 1.00 95.69 283 GLY A N 1
ATOM 2006 C CA . GLY A 1 283 ? 10.952 7.536 17.372 1.00 95.69 283 GLY A CA 1
ATOM 2007 C C . GLY A 1 283 ? 11.080 9.030 17.081 1.00 95.69 283 GLY A C 1
ATOM 2008 O O . GLY A 1 283 ? 10.684 9.839 17.925 1.00 95.69 283 GLY A O 1
ATOM 2009 N N . LEU A 1 284 ? 11.684 9.416 15.955 1.00 95.31 284 LEU A N 1
ATOM 2010 C CA . LEU A 1 284 ? 11.964 10.817 15.623 1.00 95.31 284 LEU A CA 1
ATOM 2011 C C . LEU A 1 284 ? 10.953 11.427 14.647 1.00 95.31 284 LEU A C 1
ATOM 2013 O O . LEU A 1 284 ? 11.023 12.636 14.413 1.00 95.31 284 LEU A O 1
ATOM 2017 N N . GLY A 1 285 ? 10.013 10.640 14.114 1.00 95.06 285 GLY A N 1
ATOM 2018 C CA . GLY A 1 285 ? 8.960 11.094 13.202 1.00 95.06 285 GLY A CA 1
ATOM 2019 C C . GLY A 1 285 ? 9.146 10.649 11.746 1.00 95.06 285 GLY A C 1
ATOM 2020 O O . GLY A 1 285 ? 8.219 10.039 11.211 1.00 95.06 285 GLY A O 1
ATOM 2021 N N . PRO A 1 286 ? 10.295 10.928 11.092 1.00 96.06 286 PRO A N 1
ATOM 2022 C CA . PRO A 1 286 ? 10.593 10.377 9.776 1.00 96.06 286 PRO A CA 1
ATOM 2023 C C . PRO A 1 286 ? 10.583 8.846 9.789 1.00 96.06 286 PRO A C 1
ATOM 2025 O O . PRO A 1 286 ? 10.943 8.235 10.792 1.00 96.06 286 PRO A O 1
ATOM 2028 N N . GLN A 1 287 ? 10.174 8.243 8.676 1.00 97.62 287 GLN A N 1
ATOM 2029 C CA . GLN A 1 287 ? 9.997 6.800 8.551 1.00 97.62 287 GLN A CA 1
ATOM 2030 C C . GLN A 1 287 ? 11.043 6.200 7.614 1.00 97.62 287 GLN A C 1
ATOM 2032 O O . GLN A 1 287 ? 11.354 6.758 6.562 1.00 97.62 287 GLN A O 1
ATOM 2037 N N . GLU A 1 288 ? 11.569 5.044 7.992 1.00 97.31 288 GLU A N 1
ATOM 2038 C CA . GLU A 1 288 ? 12.519 4.274 7.204 1.00 97.31 288 GLU A CA 1
ATOM 2039 C C . GLU A 1 288 ? 11.808 3.289 6.265 1.00 97.31 288 GLU A C 1
ATOM 2041 O O . GLU A 1 288 ? 10.787 2.699 6.624 1.00 97.31 288 GLU A O 1
ATOM 2046 N N . VAL A 1 289 ? 12.392 3.060 5.085 1.00 97.31 289 VAL A N 1
ATOM 2047 C CA . VAL A 1 289 ? 12.030 1.960 4.181 1.00 97.31 289 VAL A CA 1
ATOM 2048 C C . VAL A 1 289 ? 12.808 0.715 4.595 1.00 97.31 289 VAL A C 1
ATOM 2050 O O . VAL A 1 289 ? 14.040 0.705 4.580 1.00 97.31 289 VAL A O 1
ATOM 2053 N N . LEU A 1 290 ? 12.091 -0.333 4.985 1.00 97.31 290 LEU A N 1
ATOM 2054 C CA . LEU A 1 290 ? 12.646 -1.593 5.467 1.00 97.31 290 LEU A CA 1
ATOM 2055 C C . LEU A 1 290 ? 12.529 -2.649 4.386 1.00 97.31 290 LEU A C 1
ATOM 2057 O O . LEU A 1 290 ? 11.427 -2.896 3.902 1.00 97.31 290 LEU A 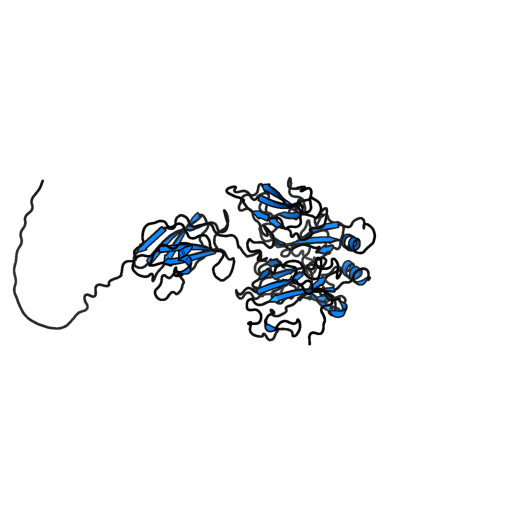O 1
ATOM 2061 N N . ALA A 1 291 ? 13.624 -3.319 4.062 1.00 93.81 291 ALA A N 1
ATOM 2062 C CA . ALA A 1 291 ? 13.603 -4.417 3.106 1.00 93.81 291 ALA A CA 1
ATOM 2063 C C . ALA A 1 291 ? 14.727 -5.412 3.387 1.00 93.81 291 ALA A C 1
ATOM 2065 O O . ALA A 1 291 ? 15.794 -5.059 3.898 1.00 93.81 291 ALA A O 1
ATOM 2066 N N . GLY A 1 292 ? 14.431 -6.674 3.092 1.00 92.25 292 GLY A N 1
ATOM 2067 C CA . GLY A 1 292 ? 15.380 -7.777 3.119 1.00 92.25 292 GLY A CA 1
ATOM 2068 C C . GLY A 1 292 ? 15.663 -8.275 1.713 1.00 92.25 292 GLY A C 1
ATOM 2069 O O . GLY A 1 292 ? 14.899 -7.997 0.790 1.00 92.25 292 GLY A O 1
ATOM 2070 N N .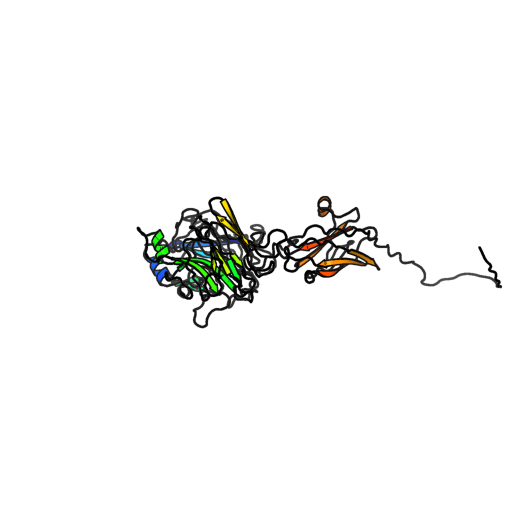 THR A 1 293 ? 16.756 -9.010 1.562 1.00 91.50 293 THR A N 1
ATOM 2071 C CA . THR A 1 293 ? 17.223 -9.519 0.270 1.00 91.50 293 THR A CA 1
ATOM 2072 C C . THR A 1 293 ? 17.303 -11.049 0.259 1.00 91.50 293 THR A C 1
ATOM 2074 O O . THR A 1 293 ? 17.207 -11.724 1.291 1.00 91.50 293 THR A O 1
ATOM 2077 N N . ALA A 1 294 ? 17.568 -11.604 -0.922 1.00 88.19 294 ALA A N 1
ATOM 2078 C CA . ALA A 1 294 ? 17.874 -13.007 -1.162 1.00 88.19 294 ALA A CA 1
ATOM 2079 C C . ALA A 1 294 ? 19.321 -13.390 -0.796 1.00 88.19 294 ALA A C 1
ATOM 2081 O O . ALA A 1 294 ? 19.852 -14.361 -1.329 1.00 88.19 294 ALA A O 1
ATOM 2082 N N . VAL A 1 295 ? 19.972 -12.678 0.126 1.00 82.94 295 VAL A N 1
ATOM 2083 C CA . VAL A 1 295 ? 21.228 -13.141 0.730 1.00 82.94 295 VAL A CA 1
ATOM 2084 C C . VAL A 1 295 ? 21.119 -13.236 2.236 1.00 82.94 295 VAL A C 1
ATOM 2086 O O . VAL A 1 295 ? 20.948 -14.336 2.757 1.00 82.94 295 VAL A O 1
ATOM 2089 N N . SER A 1 296 ? 21.294 -12.136 2.958 1.00 83.50 296 SER A N 1
ATOM 2090 C CA . SER A 1 296 ? 21.338 -12.157 4.425 1.00 83.50 296 SER A CA 1
ATOM 2091 C C . SER A 1 296 ? 21.064 -10.798 5.052 1.00 83.50 296 SER A C 1
ATOM 2093 O O . SER A 1 296 ? 20.927 -10.714 6.273 1.00 83.50 296 SER A O 1
ATOM 2095 N N . ASP A 1 297 ? 21.054 -9.717 4.280 1.00 88.31 297 ASP A N 1
ATOM 2096 C CA . ASP A 1 297 ? 20.977 -8.368 4.806 1.00 88.31 297 ASP A CA 1
ATOM 2097 C C . ASP A 1 297 ? 19.532 -7.876 4.918 1.00 88.31 297 ASP A C 1
ATOM 2099 O O . ASP A 1 297 ? 18.684 -8.096 4.056 1.00 88.31 297 ASP A O 1
ATOM 2103 N N . PHE A 1 298 ? 19.261 -7.200 6.032 1.00 93.75 298 PHE A N 1
ATOM 2104 C CA . PHE A 1 298 ? 17.998 -6.526 6.289 1.00 93.75 298 PHE A CA 1
ATOM 2105 C C . PHE A 1 298 ? 18.273 -5.069 6.648 1.00 93.75 298 PHE A C 1
ATOM 2107 O O . PHE A 1 298 ? 18.954 -4.766 7.643 1.00 93.75 298 PHE A O 1
ATOM 2114 N N . ARG A 1 299 ? 17.785 -4.174 5.790 1.00 93.00 299 ARG A N 1
ATOM 2115 C CA . ARG A 1 299 ? 18.140 -2.753 5.766 1.00 93.00 299 ARG A CA 1
ATOM 2116 C C . ARG A 1 299 ? 17.013 -1.886 6.306 1.00 93.00 299 ARG A C 1
ATOM 2118 O O . ARG A 1 299 ? 15.851 -2.288 6.304 1.00 93.00 299 ARG A O 1
ATOM 2125 N N . ALA A 1 300 ? 17.375 -0.698 6.781 1.00 96.75 300 ALA A N 1
ATOM 2126 C CA . ALA A 1 300 ? 16.427 0.364 7.104 1.00 96.75 300 ALA A CA 1
ATOM 2127 C C . ALA A 1 300 ? 16.966 1.660 6.519 1.00 96.75 300 ALA A C 1
ATOM 2129 O O . ALA A 1 300 ? 17.878 2.276 7.073 1.00 96.75 300 ALA A O 1
ATOM 2130 N N . VAL A 1 301 ? 16.413 2.052 5.380 1.00 96.00 301 VAL A N 1
ATOM 2131 C CA . VAL A 1 301 ? 16.868 3.213 4.627 1.00 96.00 301 VAL A CA 1
ATOM 2132 C C . VAL A 1 301 ? 16.062 4.422 5.074 1.00 96.00 301 VAL A C 1
ATOM 2134 O O . VAL A 1 301 ? 14.843 4.467 4.925 1.00 96.00 301 VAL A O 1
ATOM 2137 N N . THR A 1 302 ? 16.740 5.410 5.644 1.00 95.38 302 THR A N 1
ATOM 2138 C CA . THR A 1 302 ? 16.119 6.681 6.039 1.00 95.38 302 THR A CA 1
ATOM 2139 C C . THR A 1 302 ? 15.625 7.456 4.814 1.00 95.38 302 THR A C 1
ATOM 2141 O O . THR A 1 302 ? 16.112 7.226 3.704 1.00 95.38 302 THR A O 1
ATOM 2144 N N . PRO A 1 303 ? 14.755 8.468 4.988 1.00 92.31 303 PRO A N 1
ATOM 2145 C CA . PRO A 1 303 ? 14.334 9.327 3.879 1.00 92.31 303 PRO A CA 1
ATOM 2146 C C . PRO A 1 303 ? 15.492 10.014 3.148 1.00 92.31 303 PRO A C 1
ATOM 2148 O O . PRO A 1 303 ? 15.358 10.381 1.990 1.00 92.31 303 PRO A O 1
ATOM 2151 N N . GLY A 1 304 ? 16.643 10.188 3.808 1.00 90.94 304 GLY A N 1
ATOM 2152 C CA . GLY A 1 304 ? 17.851 10.741 3.193 1.00 90.94 304 GLY A CA 1
ATOM 2153 C C . GLY A 1 304 ? 18.664 9.746 2.355 1.00 90.94 304 GLY A C 1
ATOM 2154 O O . GLY A 1 304 ? 19.751 10.111 1.913 1.00 90.94 304 GLY A O 1
ATOM 2155 N N . GLY A 1 305 ? 18.205 8.502 2.181 1.00 91.88 305 GLY A N 1
ATOM 2156 C CA . GLY A 1 305 ? 18.906 7.466 1.411 1.00 91.88 305 GLY A CA 1
ATOM 2157 C C . GLY A 1 305 ? 20.088 6.813 2.120 1.00 91.88 305 GLY A C 1
ATOM 2158 O O . GLY A 1 305 ? 20.890 6.133 1.483 1.00 91.88 305 GLY A O 1
ATOM 2159 N N . VAL A 1 306 ? 20.236 7.035 3.427 1.00 92.75 306 VAL A N 1
ATOM 2160 C CA . VAL A 1 306 ? 21.297 6.423 4.240 1.00 92.75 306 VAL A CA 1
ATOM 2161 C C . VAL A 1 306 ? 20.717 5.404 5.206 1.00 92.75 306 VAL A C 1
ATOM 2163 O O . VAL A 1 306 ? 19.586 5.553 5.666 1.00 92.75 306 VAL A O 1
ATOM 2166 N N . GLU A 1 307 ? 21.519 4.402 5.550 1.00 94.56 307 GLU A N 1
ATOM 2167 C CA . GLU A 1 307 ? 21.179 3.397 6.557 1.00 94.56 307 GLU A CA 1
ATOM 2168 C C . GLU A 1 307 ? 20.916 4.036 7.921 1.00 94.56 307 GLU A C 1
ATOM 2170 O O . GLU A 1 307 ? 21.691 4.878 8.396 1.00 94.56 307 GLU A O 1
ATOM 2175 N N . LEU A 1 308 ? 19.845 3.599 8.580 1.00 96.25 308 LEU A N 1
ATOM 2176 C CA . LEU A 1 308 ? 19.519 4.024 9.930 1.00 96.25 308 LEU A CA 1
ATOM 2177 C C . LEU A 1 308 ? 20.664 3.630 10.884 1.00 96.25 308 LEU A C 1
ATOM 2179 O O . LEU A 1 308 ? 21.009 2.445 10.986 1.00 96.25 308 LEU A O 1
ATOM 2183 N N . PRO A 1 309 ? 21.262 4.585 11.624 1.00 94.31 309 PRO A N 1
ATOM 2184 C CA . PRO A 1 309 ? 22.401 4.295 12.484 1.00 94.31 309 PRO A CA 1
ATOM 2185 C C . PRO A 1 309 ? 22.124 3.175 13.495 1.00 94.31 309 PRO A C 1
ATOM 2187 O O . PRO A 1 309 ? 21.210 3.258 14.311 1.00 94.31 309 PRO A O 1
ATOM 2190 N N . GLY A 1 310 ? 22.959 2.132 13.463 1.00 89.69 310 GLY A N 1
ATOM 2191 C CA . GLY A 1 310 ? 22.851 0.974 14.358 1.00 89.69 310 GLY A CA 1
ATOM 2192 C C . GLY A 1 310 ? 21.823 -0.082 13.933 1.00 89.69 310 GLY A C 1
ATOM 2193 O O . GLY A 1 310 ? 21.635 -1.061 14.664 1.00 89.69 310 GLY A O 1
ATOM 2194 N N . TRP A 1 311 ? 21.175 0.077 12.773 1.00 93.50 311 TRP A N 1
ATOM 2195 C CA . TRP A 1 311 ? 20.162 -0.869 12.319 1.00 93.50 311 TRP A CA 1
ATOM 2196 C C . TRP A 1 311 ? 20.735 -2.142 11.708 1.00 93.50 311 TRP A C 1
ATOM 2198 O O . TRP A 1 311 ? 20.419 -3.204 12.235 1.00 93.50 311 TRP A O 1
ATOM 2208 N N . SER A 1 312 ? 21.555 -2.040 10.655 1.00 85.62 312 SER A N 1
ATOM 2209 C CA . SER A 1 312 ? 21.914 -3.131 9.730 1.00 85.62 312 SER A CA 1
ATOM 2210 C C . SER A 1 312 ? 21.952 -4.517 10.381 1.00 85.62 312 SER A C 1
ATOM 2212 O O . SER A 1 312 ? 22.738 -4.764 11.306 1.00 85.62 312 SER A O 1
ATOM 2214 N N . LYS A 1 313 ? 21.082 -5.420 9.914 1.00 92.31 313 LYS A N 1
ATOM 2215 C CA . LYS A 1 313 ? 20.978 -6.790 10.429 1.00 92.31 313 LYS A CA 1
ATOM 2216 C C . LYS A 1 313 ? 21.457 -7.784 9.382 1.00 92.31 313 LYS A C 1
ATOM 2218 O O . LYS A 1 313 ? 21.197 -7.614 8.198 1.00 92.31 313 LYS A O 1
ATOM 2223 N N . ASN A 1 314 ? 22.133 -8.825 9.857 1.00 91.25 314 ASN A N 1
ATOM 2224 C CA . ASN A 1 314 ? 22.443 -10.015 9.082 1.00 91.25 314 ASN A CA 1
ATOM 2225 C C . ASN A 1 314 ? 21.615 -11.175 9.657 1.00 91.25 314 ASN A C 1
ATOM 2227 O O . ASN A 1 314 ? 21.624 -11.386 10.873 1.00 91.25 314 ASN A O 1
ATOM 2231 N N . THR A 1 315 ? 20.881 -11.862 8.791 1.00 91.38 315 THR A N 1
ATOM 2232 C CA . THR A 1 315 ? 19.957 -12.959 9.106 1.00 91.38 315 THR A CA 1
ATOM 2233 C C . THR A 1 315 ? 20.477 -14.329 8.666 1.00 91.38 315 THR A C 1
ATOM 2235 O O . THR A 1 315 ? 19.826 -15.322 8.948 1.00 91.38 315 THR A O 1
ATOM 2238 N N . ASP A 1 316 ? 21.668 -14.400 8.054 1.00 88.88 316 ASP A N 1
ATOM 2239 C CA . ASP A 1 316 ? 22.335 -15.630 7.579 1.00 88.88 316 ASP A CA 1
ATOM 2240 C C . ASP A 1 316 ? 21.523 -16.456 6.554 1.00 88.88 316 ASP A C 1
ATOM 2242 O O . ASP A 1 316 ? 21.867 -17.599 6.260 1.00 88.88 316 ASP A O 1
ATOM 2246 N N . GLY A 1 317 ? 20.462 -15.875 5.984 1.00 89.50 317 GLY A N 1
ATOM 2247 C CA . GLY A 1 317 ? 19.556 -16.544 5.054 1.00 89.50 317 GLY A CA 1
ATOM 2248 C C . GLY A 1 317 ? 18.662 -15.571 4.287 1.00 89.50 317 GLY A C 1
ATOM 2249 O O . GLY A 1 317 ? 18.629 -14.369 4.556 1.00 89.50 317 GLY A O 1
ATOM 2250 N N . TRP A 1 318 ? 17.944 -16.101 3.296 1.00 91.62 318 TRP A N 1
ATOM 2251 C CA . TRP A 1 318 ? 17.119 -15.296 2.392 1.00 91.62 318 TRP A CA 1
ATOM 2252 C C . TRP A 1 318 ? 15.882 -14.778 3.111 1.00 91.62 318 TRP A C 1
ATOM 2254 O O . TRP A 1 318 ? 15.129 -15.574 3.672 1.00 91.62 318 TRP A O 1
ATOM 2264 N N . ILE A 1 319 ? 15.606 -13.485 2.998 1.00 91.38 319 ILE A N 1
ATOM 2265 C CA . ILE A 1 319 ? 14.353 -12.899 3.469 1.00 91.38 319 ILE A CA 1
ATOM 2266 C C . ILE A 1 319 ? 13.398 -12.846 2.279 1.00 91.38 319 ILE A C 1
ATOM 2268 O O . ILE A 1 319 ? 13.621 -12.112 1.322 1.00 91.38 319 ILE A O 1
ATOM 2272 N N . VAL A 1 320 ? 12.342 -13.657 2.333 1.00 86.12 320 VAL A N 1
ATOM 2273 C CA . VAL A 1 320 ? 11.371 -13.837 1.233 1.00 86.12 320 VAL A CA 1
ATOM 2274 C C . VAL A 1 320 ? 9.975 -13.321 1.589 1.00 86.12 320 VAL A C 1
ATOM 2276 O O . VAL A 1 320 ? 8.976 -13.730 1.003 1.00 86.12 320 VAL A O 1
ATOM 2279 N N . GLU A 1 321 ? 9.893 -12.454 2.595 1.00 88.19 321 GLU A N 1
ATOM 2280 C CA . GLU A 1 321 ? 8.645 -11.910 3.119 1.00 88.19 321 GLU A CA 1
ATOM 2281 C C . GLU A 1 321 ? 8.775 -10.424 3.445 1.00 88.19 321 GLU A C 1
ATOM 2283 O O . GLU A 1 321 ? 9.845 -9.939 3.820 1.00 88.19 321 GLU A O 1
ATOM 2288 N N . THR A 1 322 ? 7.665 -9.694 3.333 1.00 93.69 322 THR A N 1
ATOM 2289 C CA . THR A 1 322 ? 7.603 -8.311 3.812 1.00 93.69 322 THR A CA 1
ATOM 2290 C C . THR A 1 322 ? 7.758 -8.281 5.334 1.00 93.69 322 THR A C 1
ATOM 2292 O O . THR A 1 322 ? 6.982 -8.953 6.024 1.00 93.69 322 THR A O 1
ATOM 2295 N N . PRO A 1 323 ? 8.689 -7.477 5.880 1.00 95.12 323 PRO A N 1
ATOM 2296 C CA . PRO A 1 323 ? 8.853 -7.335 7.322 1.00 95.12 323 PRO A CA 1
ATOM 2297 C C . PRO A 1 323 ? 7.582 -6.827 8.002 1.00 95.12 323 PRO A C 1
ATOM 2299 O O . PRO A 1 323 ? 6.833 -6.040 7.428 1.00 95.12 323 PRO A O 1
ATOM 2302 N N . ALA A 1 324 ? 7.369 -7.237 9.252 1.00 96.06 324 ALA A N 1
ATOM 2303 C CA . ALA A 1 324 ? 6.265 -6.760 10.079 1.00 96.06 324 ALA A CA 1
ATOM 2304 C C . ALA A 1 324 ? 6.769 -5.852 11.208 1.00 96.06 324 ALA A C 1
ATOM 2306 O O . ALA A 1 324 ? 7.640 -6.239 11.989 1.00 96.06 324 ALA A O 1
ATOM 2307 N N . VAL A 1 325 ? 6.180 -4.665 11.327 1.00 96.62 325 VAL A N 1
ATOM 2308 C CA . VAL A 1 325 ? 6.443 -3.674 12.370 1.00 96.62 325 VAL A CA 1
ATOM 2309 C C . VAL A 1 325 ? 5.216 -3.547 13.265 1.00 96.62 325 VAL A C 1
ATOM 2311 O O . VAL A 1 325 ? 4.110 -3.292 12.796 1.00 96.62 325 VAL A O 1
ATOM 2314 N N . GLY A 1 326 ? 5.393 -3.720 14.571 1.00 92.75 326 GLY A N 1
ATOM 2315 C CA . GLY A 1 326 ? 4.296 -3.615 15.534 1.00 92.75 326 GLY A CA 1
ATOM 2316 C C . GLY A 1 326 ? 4.746 -3.869 16.964 1.00 92.75 326 GLY A C 1
ATOM 2317 O O . GLY A 1 326 ? 5.921 -4.106 17.223 1.00 92.75 326 GLY A O 1
ATOM 2318 N N . THR A 1 327 ? 3.833 -3.816 17.926 1.00 91.00 327 THR A N 1
ATOM 2319 C CA . THR A 1 327 ? 4.142 -4.133 19.327 1.00 91.00 327 THR A CA 1
ATOM 2320 C C . THR A 1 327 ? 3.793 -5.580 19.665 1.00 91.00 327 THR A C 1
ATOM 2322 O O . THR A 1 327 ? 2.905 -6.185 19.068 1.00 91.00 327 THR A O 1
ATOM 2325 N N . ILE A 1 328 ? 4.503 -6.157 20.640 1.00 88.31 328 ILE A N 1
ATOM 2326 C CA . ILE A 1 328 ? 4.269 -7.527 21.111 1.00 88.31 328 ILE A CA 1
ATOM 2327 C C . ILE A 1 328 ? 4.068 -7.509 22.625 1.00 88.31 328 ILE A C 1
ATOM 2329 O O . ILE A 1 328 ? 4.928 -7.054 23.381 1.00 88.31 328 ILE A O 1
ATOM 2333 N N . GLY A 1 329 ? 2.942 -8.062 23.076 1.00 84.88 329 GLY A N 1
ATOM 2334 C CA . GLY A 1 329 ? 2.613 -8.138 24.496 1.00 84.88 329 GLY A CA 1
ATOM 2335 C C . GLY A 1 329 ? 2.415 -6.753 25.109 1.00 84.88 329 GLY A C 1
ATOM 2336 O O . GLY A 1 329 ? 1.775 -5.898 24.514 1.00 84.88 329 GLY A O 1
ATOM 2337 N N . SER A 1 330 ? 2.943 -6.541 26.316 1.00 85.75 330 SER A N 1
ATOM 2338 C CA . SER A 1 330 ? 2.800 -5.286 27.066 1.00 85.75 330 SER A CA 1
ATOM 2339 C C . SER A 1 330 ? 3.950 -4.293 26.856 1.00 85.75 330 SER A C 1
ATOM 2341 O O . SER A 1 330 ? 3.994 -3.276 27.546 1.00 85.75 330 SER A O 1
ATOM 2343 N N . ASP A 1 331 ? 4.921 -4.599 25.990 1.00 88.75 331 ASP A N 1
ATOM 2344 C CA . ASP A 1 331 ? 6.041 -3.694 25.728 1.00 88.75 331 ASP A CA 1
ATOM 2345 C C . ASP A 1 331 ? 5.629 -2.606 24.733 1.00 88.75 331 ASP A C 1
ATOM 2347 O O . ASP A 1 331 ? 5.254 -2.884 23.594 1.00 88.75 331 ASP A O 1
ATOM 2351 N N . GLN A 1 332 ? 5.733 -1.354 25.171 1.00 92.12 332 GLN A N 1
ATOM 2352 C CA . GLN A 1 332 ? 5.333 -0.179 24.403 1.00 92.12 332 GLN A CA 1
ATOM 2353 C C . GLN A 1 332 ? 6.447 0.340 23.481 1.00 92.12 332 GLN A C 1
ATOM 2355 O O . GLN A 1 332 ? 6.575 1.546 23.283 1.00 92.12 332 GLN A O 1
ATOM 2360 N N . HIS A 1 333 ? 7.236 -0.565 22.904 1.00 95.19 333 HIS A N 1
ATOM 2361 C CA . HIS A 1 333 ? 8.185 -0.261 21.834 1.00 95.19 333 HIS A CA 1
ATOM 2362 C C . HIS A 1 333 ? 7.864 -1.100 20.613 1.00 95.19 333 HIS A C 1
ATOM 2364 O O . HIS A 1 333 ? 7.585 -2.302 20.745 1.00 95.19 333 HIS A O 1
ATOM 2370 N N . GLN A 1 334 ? 7.987 -0.495 19.435 1.00 96.00 334 GLN A N 1
ATOM 2371 C CA . GLN A 1 334 ? 7.880 -1.242 18.193 1.00 96.00 334 GLN A CA 1
ATOM 2372 C C . GLN A 1 334 ? 8.925 -2.370 18.143 1.00 96.00 334 GLN A C 1
ATOM 2374 O O . GLN A 1 334 ? 10.014 -2.331 18.736 1.00 96.00 334 GLN A O 1
ATOM 2379 N N . LYS A 1 335 ? 8.528 -3.439 17.471 1.00 96.75 335 LYS A N 1
ATOM 2380 C CA . LYS A 1 335 ? 9.320 -4.605 17.122 1.00 96.75 335 LYS A CA 1
ATOM 2381 C C . LYS A 1 335 ? 9.307 -4.719 15.613 1.00 96.75 335 LYS A C 1
ATOM 2383 O O . LYS A 1 335 ? 8.271 -4.475 15.004 1.00 96.75 335 LYS A O 1
ATOM 2388 N N . VAL A 1 336 ? 10.434 -5.121 15.043 1.00 97.62 336 VAL A N 1
ATOM 2389 C CA . VAL A 1 336 ? 10.499 -5.543 13.645 1.00 97.62 336 VAL A CA 1
ATOM 2390 C C . VAL A 1 336 ? 10.726 -7.041 13.622 1.00 97.62 336 VAL A C 1
ATOM 2392 O O . VAL A 1 336 ? 11.658 -7.529 14.267 1.00 97.62 336 VAL A O 1
ATOM 2395 N N . ALA A 1 337 ? 9.849 -7.749 12.923 1.00 96.38 337 ALA A N 1
ATOM 2396 C CA . ALA A 1 337 ? 9.883 -9.190 12.767 1.00 96.38 337 ALA A CA 1
ATOM 2397 C C . ALA A 1 337 ? 10.077 -9.564 11.295 1.00 96.38 337 ALA A C 1
ATOM 2399 O O . ALA A 1 337 ? 9.410 -9.007 10.422 1.00 96.38 337 ALA A O 1
ATOM 2400 N N . VAL A 1 338 ? 10.983 -10.509 11.055 1.00 94.81 338 VAL A N 1
ATOM 2401 C CA . VAL A 1 338 ? 11.242 -11.137 9.750 1.00 94.81 338 VAL A CA 1
ATOM 2402 C C . VAL A 1 338 ? 11.599 -12.600 9.957 1.00 94.81 338 VAL A C 1
ATOM 2404 O O . VAL A 1 338 ? 12.165 -12.959 10.995 1.00 94.81 338 VAL A O 1
ATOM 2407 N N . MET A 1 339 ? 11.321 -13.431 8.968 1.00 92.19 339 MET A N 1
ATOM 2408 C CA . MET A 1 339 ? 11.787 -14.804 8.875 1.00 92.19 339 MET A CA 1
ATOM 2409 C C . MET A 1 339 ? 12.735 -14.968 7.694 1.00 92.19 339 MET A C 1
ATOM 2411 O O . MET A 1 339 ? 12.546 -14.370 6.632 1.00 92.19 339 MET A O 1
ATOM 2415 N N . ASP A 1 340 ? 13.753 -15.800 7.892 1.00 91.88 340 ASP A N 1
ATOM 2416 C CA . ASP A 1 340 ? 14.524 -16.336 6.779 1.00 91.88 340 ASP A CA 1
ATOM 2417 C C . ASP A 1 340 ? 13.788 -17.526 6.130 1.00 91.88 340 ASP A C 1
ATOM 2419 O O . ASP A 1 340 ? 12.834 -18.102 6.671 1.00 91.88 340 ASP A O 1
ATOM 2423 N N . ARG A 1 341 ? 14.245 -17.921 4.945 1.00 90.44 341 ARG A N 1
ATOM 2424 C CA . ARG A 1 341 ? 13.724 -19.065 4.190 1.00 90.44 341 ARG A CA 1
ATOM 2425 C C . ARG A 1 341 ? 13.893 -20.397 4.932 1.00 90.44 341 ARG A C 1
ATOM 2427 O O . ARG A 1 341 ? 13.145 -21.345 4.675 1.00 90.44 341 ARG A O 1
ATOM 2434 N N . GLU A 1 342 ? 14.860 -20.481 5.837 1.00 91.00 342 GLU A N 1
ATOM 2435 C CA . GLU A 1 342 ? 15.148 -21.637 6.684 1.00 91.00 342 GLU A CA 1
ATOM 2436 C C . GLU A 1 342 ? 14.160 -21.771 7.863 1.00 91.00 342 GLU A C 1
ATOM 2438 O O . GLU A 1 342 ? 14.102 -22.828 8.503 1.00 91.00 342 GLU A O 1
ATOM 2443 N N . GLY A 1 343 ? 13.322 -20.757 8.101 1.00 91.38 343 GLY A N 1
ATOM 2444 C CA . GLY A 1 343 ? 12.270 -20.735 9.117 1.00 91.38 343 GLY A CA 1
ATOM 2445 C C . GLY A 1 343 ? 12.700 -20.141 10.461 1.00 91.38 343 GLY A C 1
ATOM 2446 O O . GLY A 1 343 ? 12.005 -20.332 11.465 1.00 91.38 343 GLY A O 1
ATOM 2447 N N . THR A 1 344 ? 13.830 -19.441 10.516 1.00 93.62 344 THR A N 1
ATOM 2448 C CA . THR A 1 344 ? 14.269 -18.685 11.691 1.00 93.62 344 THR A CA 1
ATOM 2449 C C . THR A 1 344 ? 13.500 -17.375 11.777 1.00 93.62 344 THR A C 1
ATOM 2451 O O . THR A 1 344 ? 13.616 -16.523 10.906 1.00 93.62 344 THR A O 1
ATOM 2454 N N . LEU A 1 345 ? 12.756 -17.177 12.868 1.00 94.94 345 LEU A N 1
ATOM 2455 C CA . LEU A 1 345 ? 12.102 -15.904 13.169 1.00 94.94 345 LEU A CA 1
ATOM 2456 C C . LEU A 1 345 ? 13.036 -14.988 13.965 1.00 94.94 345 LEU A C 1
ATOM 2458 O O . LEU A 1 345 ? 13.393 -15.284 15.111 1.00 94.94 345 LEU A O 1
ATOM 2462 N N . PHE A 1 346 ? 13.354 -13.837 13.389 1.00 95.38 346 PHE A N 1
ATOM 2463 C CA . PHE A 1 346 ? 14.053 -12.745 14.048 1.00 95.38 346 PHE A CA 1
ATOM 2464 C C . PHE A 1 346 ? 13.049 -11.704 14.537 1.00 95.38 346 PHE A C 1
ATOM 2466 O O . PHE A 1 346 ? 12.122 -11.335 13.822 1.00 95.38 346 PHE A O 1
ATOM 2473 N N . VAL A 1 347 ? 13.245 -11.209 15.761 1.00 96.81 347 VAL A N 1
ATOM 2474 C CA . VAL A 1 347 ? 12.446 -10.116 16.329 1.00 96.81 347 VAL A CA 1
ATOM 2475 C C . VAL A 1 347 ? 13.382 -9.135 17.018 1.00 96.81 347 VAL A C 1
ATOM 2477 O O . VAL A 1 347 ? 14.006 -9.467 18.029 1.00 96.81 347 VAL A O 1
ATOM 2480 N N . TRP A 1 348 ? 13.472 -7.917 16.493 1.00 96.50 348 TRP A N 1
ATOM 2481 C CA . TRP A 1 348 ? 14.290 -6.855 17.075 1.00 96.50 348 TRP A CA 1
ATOM 2482 C C . TRP A 1 348 ? 13.426 -5.793 17.728 1.00 96.50 348 TRP A C 1
ATOM 2484 O O . TRP A 1 348 ? 12.433 -5.348 17.163 1.00 96.50 348 TRP A O 1
ATOM 2494 N N . GLN A 1 349 ? 13.841 -5.352 18.912 1.00 95.38 349 GLN A N 1
ATOM 2495 C CA . GLN A 1 349 ? 13.291 -4.164 19.544 1.00 95.38 349 GLN A CA 1
ATOM 2496 C C . GLN A 1 349 ? 13.931 -2.901 18.991 1.00 95.38 349 GLN A C 1
ATOM 2498 O O . GLN A 1 349 ? 15.154 -2.811 18.891 1.00 95.38 349 GLN A O 1
ATOM 2503 N N . THR A 1 350 ? 13.081 -1.932 18.669 1.00 96.31 350 THR A N 1
ATOM 2504 C CA . THR A 1 350 ? 13.484 -0.606 18.214 1.00 96.31 350 THR A CA 1
ATOM 2505 C C . THR A 1 350 ? 13.454 0.391 19.379 1.00 96.31 350 THR A C 1
ATOM 2507 O O . THR A 1 350 ? 13.018 0.057 20.488 1.00 96.31 350 THR A O 1
ATOM 2510 N N . THR A 1 351 ? 13.958 1.609 19.161 1.00 95.69 351 THR A N 1
ATOM 2511 C CA . THR A 1 351 ? 13.848 2.693 20.155 1.00 95.69 351 THR A CA 1
ATOM 2512 C C . THR A 1 351 ? 12.546 3.476 20.019 1.00 95.69 351 THR A C 1
ATOM 2514 O O . THR A 1 351 ? 12.196 4.216 20.935 1.00 95.69 351 THR A O 1
ATOM 2517 N N . ALA A 1 352 ? 11.828 3.304 18.907 1.00 96.94 352 ALA A N 1
ATOM 2518 C CA . ALA A 1 352 ? 10.521 3.893 18.687 1.00 96.94 352 ALA A CA 1
ATOM 2519 C C . ALA A 1 352 ? 9.489 3.397 19.707 1.00 96.94 352 ALA A C 1
ATOM 2521 O O . ALA A 1 352 ? 9.390 2.203 20.018 1.00 96.94 352 ALA A O 1
ATOM 2522 N N . GLY A 1 353 ? 8.691 4.338 20.212 1.00 95.94 353 GLY A N 1
ATOM 2523 C CA . GLY A 1 353 ? 7.548 4.022 21.058 1.00 95.94 353 GLY A CA 1
ATOM 2524 C C . GLY A 1 353 ? 6.450 3.318 20.260 1.00 95.94 353 GLY A C 1
ATOM 2525 O O . GLY A 1 353 ? 6.416 3.378 19.035 1.00 95.94 353 GLY A O 1
ATOM 2526 N N . ALA A 1 354 ? 5.513 2.679 20.958 1.00 92.44 354 ALA A N 1
ATOM 2527 C CA . ALA A 1 354 ? 4.418 1.914 20.356 1.00 92.44 354 ALA A CA 1
ATOM 2528 C C . ALA A 1 354 ? 3.655 2.667 19.255 1.00 92.44 354 ALA A C 1
ATOM 2530 O O . ALA A 1 354 ? 3.219 2.050 18.288 1.00 92.44 354 ALA A O 1
ATOM 2531 N N . CYS A 1 355 ? 3.504 3.984 19.419 1.00 92.19 355 CYS A N 1
ATOM 2532 C CA . CYS A 1 355 ? 2.703 4.842 18.547 1.00 92.19 355 CYS A CA 1
ATOM 2533 C C . CYS A 1 355 ? 3.528 5.690 17.577 1.00 92.19 355 CYS A C 1
ATOM 2535 O O . CYS A 1 355 ? 2.995 6.647 17.016 1.00 92.19 355 CYS A O 1
ATOM 2537 N N . SER A 1 356 ? 4.811 5.371 17.393 1.00 95.12 356 SER A N 1
ATOM 2538 C CA . SER A 1 356 ? 5.588 5.915 16.278 1.00 95.12 356 SER A CA 1
ATOM 2539 C C . SER A 1 356 ? 4.933 5.563 14.940 1.00 95.12 356 SER A C 1
ATOM 2541 O O . SER A 1 356 ? 4.228 4.556 14.827 1.00 95.12 356 SER A O 1
ATOM 2543 N N . GLY A 1 357 ? 5.127 6.420 13.937 1.00 92.25 357 GLY A N 1
ATOM 2544 C CA . GLY A 1 357 ? 4.467 6.283 12.641 1.00 92.25 357 GLY A CA 1
ATOM 2545 C C . GLY A 1 357 ? 4.852 4.985 11.933 1.00 92.25 357 GLY A C 1
ATOM 2546 O O . GLY A 1 357 ? 6.019 4.612 11.912 1.00 92.25 357 GLY A O 1
ATOM 2547 N N . ALA A 1 358 ? 3.876 4.301 11.345 1.00 94.62 358 ALA A N 1
ATOM 2548 C CA . ALA A 1 358 ? 4.109 3.163 10.466 1.00 94.62 358 ALA A CA 1
ATOM 2549 C C . ALA A 1 358 ? 3.110 3.217 9.311 1.00 94.62 358 ALA A C 1
ATOM 2551 O O . ALA A 1 358 ? 1.957 2.816 9.451 1.00 94.62 358 ALA A O 1
ATOM 2552 N N . SER A 1 359 ? 3.548 3.783 8.190 1.00 95.38 359 SER A N 1
ATOM 2553 C CA . SER A 1 359 ? 2.708 4.012 7.010 1.00 95.38 359 SER A CA 1
ATOM 2554 C C . SER A 1 359 ? 2.428 2.731 6.232 1.00 95.38 359 SER A C 1
ATOM 2556 O O . SER A 1 359 ? 1.428 2.645 5.531 1.00 95.38 359 SER A O 1
ATOM 2558 N N . TRP A 1 360 ? 3.305 1.733 6.333 1.00 97.25 360 TRP A N 1
ATOM 2559 C CA . TRP A 1 360 ? 3.112 0.418 5.721 1.00 97.25 360 TRP A CA 1
ATOM 2560 C C . TRP A 1 360 ? 3.799 -0.640 6.582 1.00 97.25 360 TRP A C 1
ATOM 2562 O O . TRP A 1 360 ? 4.883 -1.104 6.241 1.00 97.25 360 TRP A O 1
ATOM 2572 N N . PRO A 1 361 ? 3.236 -0.977 7.753 1.00 95.44 361 PRO A N 1
ATOM 2573 C CA . PRO A 1 361 ? 3.940 -1.764 8.760 1.00 95.44 361 PRO A CA 1
ATOM 2574 C C . PRO A 1 361 ? 4.206 -3.213 8.348 1.00 95.44 361 PRO A C 1
ATOM 2576 O O . PRO A 1 361 ? 5.007 -3.869 8.998 1.00 95.44 361 PRO A O 1
ATOM 2579 N N . ARG A 1 362 ? 3.508 -3.751 7.344 1.00 94.88 362 ARG A N 1
ATOM 2580 C CA . ARG A 1 362 ? 3.551 -5.176 6.985 1.00 94.88 362 ARG A CA 1
ATOM 2581 C C . ARG A 1 362 ? 3.094 -5.417 5.552 1.00 94.88 362 ARG A C 1
ATOM 2583 O O . ARG A 1 362 ? 2.643 -4.492 4.874 1.00 94.88 362 ARG A O 1
ATOM 2590 N N . TYR A 1 363 ? 3.148 -6.682 5.125 1.00 94.69 363 TYR A N 1
ATOM 2591 C CA . TYR A 1 363 ? 2.568 -7.140 3.862 1.00 94.69 363 TYR A CA 1
ATOM 2592 C C . TYR A 1 363 ? 1.165 -6.549 3.667 1.00 94.69 363 TYR A C 1
ATOM 2594 O O . TYR A 1 363 ? 0.290 -6.724 4.517 1.00 94.69 363 TYR A O 1
ATOM 2602 N N . LYS A 1 364 ? 0.977 -5.837 2.548 1.00 94.06 364 LYS A N 1
ATOM 2603 C CA . LYS A 1 364 ? -0.279 -5.175 2.157 1.00 94.06 364 LYS A CA 1
ATOM 2604 C C . LYS A 1 364 ? -0.889 -4.261 3.222 1.00 94.06 364 LYS A C 1
ATOM 2606 O O . LYS A 1 364 ? -2.112 -4.226 3.369 1.00 94.06 364 LYS A O 1
ATOM 2611 N N . HIS A 1 365 ? -0.025 -3.488 3.879 1.00 94.44 365 HIS A N 1
ATOM 2612 C CA . HIS A 1 365 ? -0.337 -2.387 4.788 1.00 94.44 365 HIS A CA 1
ATOM 2613 C C . HIS A 1 365 ? -0.924 -2.804 6.144 1.00 94.44 365 HIS A C 1
ATOM 2615 O O . HIS A 1 365 ? -0.375 -2.434 7.177 1.00 94.44 365 HIS A O 1
ATOM 2621 N N . ASP A 1 366 ? -2.002 -3.582 6.172 1.00 91.56 366 ASP A N 1
ATOM 2622 C CA . ASP A 1 366 ? -2.832 -3.763 7.368 1.00 91.56 366 ASP A CA 1
ATOM 2623 C C . ASP A 1 366 ? -3.114 -5.236 7.721 1.00 91.56 366 ASP A C 1
ATOM 2625 O O . ASP A 1 366 ? -2.780 -6.163 6.983 1.00 91.56 366 ASP A O 1
ATOM 2629 N N . ASP A 1 367 ? -3.750 -5.467 8.874 1.00 88.62 367 ASP A N 1
ATOM 2630 C CA . ASP A 1 367 ? -4.042 -6.810 9.394 1.00 88.62 367 ASP A CA 1
ATOM 2631 C C . ASP A 1 367 ? -4.953 -7.663 8.507 1.00 88.62 367 ASP A C 1
ATOM 2633 O O . ASP A 1 367 ? -4.913 -8.895 8.589 1.00 88.62 367 ASP A O 1
ATOM 2637 N N . TRP A 1 368 ? -5.755 -7.036 7.649 1.00 89.38 368 TRP A N 1
ATOM 2638 C CA . TRP A 1 368 ? -6.604 -7.721 6.676 1.00 89.38 368 TRP A CA 1
ATOM 2639 C C . TRP A 1 368 ? -5.937 -7.853 5.311 1.00 89.38 368 TRP A C 1
ATOM 2641 O O . TRP A 1 368 ? -6.543 -8.411 4.393 1.00 89.38 368 TRP A O 1
ATOM 2651 N N . ASN A 1 369 ? -4.692 -7.384 5.177 1.00 92.50 369 ASN A N 1
ATOM 2652 C CA . ASN A 1 369 ? -3.949 -7.339 3.929 1.00 92.50 369 ASN A CA 1
ATOM 2653 C C . ASN A 1 369 ? -4.779 -6.663 2.823 1.00 92.50 369 ASN A C 1
ATOM 2655 O O . ASN A 1 369 ? -4.861 -7.193 1.709 1.00 92.50 369 ASN A O 1
ATOM 2659 N N . SER A 1 370 ? -5.451 -5.543 3.117 1.00 92.06 370 SER A N 1
ATOM 2660 C CA . SER A 1 370 ? -6.329 -4.884 2.140 1.00 92.06 370 SER A CA 1
ATOM 2661 C C . SER A 1 370 ? -5.545 -4.255 0.985 1.00 92.06 370 SER A C 1
ATOM 2663 O O . SER A 1 370 ? -6.081 -4.108 -0.114 1.00 92.06 370 SER A O 1
ATOM 2665 N N . GLY A 1 371 ? -4.272 -3.920 1.222 1.00 94.38 371 GLY A N 1
ATOM 2666 C CA . GLY A 1 371 ? -3.426 -3.188 0.284 1.00 94.38 371 GLY A CA 1
ATOM 2667 C C . GLY A 1 371 ? -3.780 -1.704 0.175 1.00 94.38 371 GLY A C 1
ATOM 2668 O O . GLY A 1 371 ? -3.275 -1.054 -0.731 1.00 94.38 371 GLY A O 1
ATOM 2669 N N . ASN A 1 372 ? -4.638 -1.166 1.050 1.00 93.69 372 ASN A N 1
ATOM 2670 C CA . ASN A 1 372 ? -5.108 0.218 1.004 1.00 93.69 372 ASN A CA 1
ATOM 2671 C C . ASN A 1 372 ? -4.571 1.040 2.176 1.00 93.69 372 ASN A C 1
ATOM 2673 O O . ASN A 1 372 ? -4.903 0.768 3.325 1.00 93.69 372 ASN A O 1
ATOM 2677 N N . PHE A 1 373 ? -3.819 2.091 1.849 1.00 94.12 373 PHE A N 1
ATOM 2678 C CA . PHE A 1 373 ? -3.097 2.983 2.759 1.00 94.12 373 PHE A CA 1
ATOM 2679 C C . PHE A 1 373 ? -3.959 3.654 3.840 1.00 94.12 373 PHE A C 1
ATOM 2681 O O . PHE A 1 373 ? -3.446 4.086 4.866 1.00 94.12 373 PHE A O 1
ATOM 2688 N N . SER A 1 374 ? -5.270 3.777 3.617 1.00 89.38 374 SER A N 1
ATOM 2689 C CA . SER A 1 374 ? -6.189 4.381 4.593 1.00 89.38 374 SER A CA 1
ATOM 2690 C C . SER A 1 374 ? -6.855 3.374 5.526 1.00 89.38 374 SER A C 1
ATOM 2692 O O . SER A 1 374 ? -7.567 3.769 6.454 1.00 89.38 374 SER A O 1
ATOM 2694 N N . THR A 1 375 ? -6.694 2.075 5.266 1.00 89.19 375 THR A N 1
ATOM 2695 C CA . THR A 1 375 ? -7.433 1.036 5.980 1.00 89.19 375 THR A CA 1
ATOM 2696 C C . THR A 1 375 ? -6.773 0.724 7.313 1.00 89.19 375 THR A C 1
ATOM 2698 O O . THR A 1 375 ? -5.714 0.114 7.387 1.00 89.19 375 THR A O 1
ATOM 2701 N N . ILE A 1 376 ? -7.471 1.050 8.394 1.00 87.12 376 ILE A N 1
ATOM 2702 C CA . ILE A 1 376 ? -7.100 0.675 9.752 1.00 87.12 376 ILE A CA 1
ATOM 2703 C C . ILE A 1 376 ? -7.845 -0.615 10.083 1.00 87.12 376 ILE A C 1
ATOM 2705 O O . ILE A 1 376 ? -8.985 -0.617 10.557 1.00 87.12 376 ILE A O 1
ATOM 2709 N N . ALA A 1 377 ? -7.190 -1.737 9.798 1.00 87.00 377 ALA A N 1
ATOM 2710 C CA . ALA A 1 377 ? -7.719 -3.064 10.089 1.00 87.00 377 ALA A CA 1
ATOM 2711 C C . ALA A 1 377 ? -7.303 -3.602 11.462 1.00 87.00 377 ALA A C 1
ATOM 2713 O O . ALA A 1 377 ? -7.711 -4.703 11.818 1.00 87.00 377 ALA A O 1
ATOM 2714 N N . GLY A 1 378 ? -6.528 -2.853 12.252 1.00 84.81 378 GLY A N 1
ATOM 2715 C CA . GLY A 1 378 ? -6.246 -3.220 13.638 1.00 84.81 378 GLY A CA 1
ATOM 2716 C C . GLY A 1 378 ? -7.533 -3.256 14.462 1.00 84.81 378 GLY A C 1
ATOM 2717 O O . GLY A 1 378 ? -8.482 -2.520 14.185 1.00 84.81 378 GLY A O 1
ATOM 2718 N N . ARG A 1 379 ? -7.614 -4.153 15.446 1.00 85.44 379 ARG A N 1
ATOM 2719 C CA . ARG A 1 379 ? -8.797 -4.251 16.312 1.00 85.44 379 ARG A CA 1
ATOM 2720 C C . ARG A 1 379 ? -8.705 -3.211 17.438 1.00 85.44 379 ARG A C 1
ATOM 2722 O O . ARG A 1 379 ? -7.681 -3.210 18.128 1.00 85.44 379 ARG A O 1
ATOM 2729 N N . PRO A 1 380 ? -9.748 -2.394 17.682 1.00 90.88 380 PRO A N 1
ATOM 2730 C CA . PRO A 1 380 ? -9.771 -1.518 18.849 1.00 90.88 380 PRO A CA 1
ATOM 2731 C C . PRO A 1 380 ? -9.732 -2.292 20.163 1.00 90.88 380 PRO A C 1
ATOM 2733 O O . PRO A 1 380 ? -10.170 -3.447 20.247 1.00 90.88 380 PRO A O 1
ATOM 2736 N N . GLU A 1 381 ? -9.222 -1.636 21.201 1.00 90.44 381 GLU A N 1
ATOM 2737 C CA . GLU A 1 381 ? -9.209 -2.196 22.545 1.00 90.44 381 GLU A CA 1
ATOM 2738 C C . GLU A 1 381 ? -10.627 -2.418 23.081 1.00 90.44 381 GLU A C 1
ATOM 2740 O O . GLU A 1 381 ? -11.617 -1.822 22.652 1.00 90.44 381 GLU A O 1
ATOM 2745 N N . THR A 1 382 ? -10.722 -3.330 24.043 1.00 91.12 382 THR A N 1
ATOM 2746 C CA . THR A 1 382 ? -11.996 -3.644 24.688 1.00 91.12 382 THR A CA 1
ATOM 2747 C C . THR A 1 382 ? -12.368 -2.530 25.655 1.00 91.12 382 THR A C 1
ATOM 2749 O O . THR A 1 382 ? -11.558 -2.136 26.492 1.00 91.12 382 THR A O 1
ATOM 2752 N N . ILE A 1 383 ? -13.614 -2.066 25.593 1.00 93.69 383 ILE A N 1
ATOM 2753 C CA . ILE A 1 383 ? -14.164 -1.161 26.604 1.00 93.69 383 ILE A CA 1
ATOM 2754 C C . ILE A 1 383 ? -14.322 -1.947 27.911 1.00 93.69 383 ILE A C 1
ATOM 2756 O O . ILE A 1 383 ? -15.059 -2.935 27.954 1.00 93.69 383 ILE A O 1
ATOM 2760 N N . THR A 1 384 ? -13.629 -1.527 28.973 1.00 93.00 384 THR A N 1
ATOM 2761 C CA . THR A 1 384 ? -13.585 -2.276 30.245 1.00 93.00 384 THR A CA 1
ATOM 2762 C C . THR A 1 384 ? -14.424 -1.672 31.376 1.00 93.00 384 THR A C 1
ATOM 2764 O O . THR A 1 384 ? -14.603 -2.284 32.429 1.00 93.00 384 THR A O 1
ATOM 2767 N N . ASP A 1 385 ? -14.974 -0.481 31.167 1.00 94.12 385 ASP A N 1
ATOM 2768 C CA . ASP A 1 385 ? -15.635 0.325 32.193 1.00 94.12 385 ASP A CA 1
ATOM 2769 C C . ASP A 1 385 ? -17.004 0.857 31.742 1.00 94.12 385 ASP A C 1
ATOM 2771 O O . ASP A 1 385 ? -17.431 1.929 32.171 1.00 94.12 385 ASP A O 1
ATOM 2775 N N . LEU A 1 386 ? -17.717 0.093 30.901 1.00 94.88 386 LEU A N 1
ATOM 2776 C CA . LEU A 1 386 ? -19.039 0.471 30.396 1.00 94.88 386 LEU A CA 1
ATOM 2777 C C . LEU A 1 386 ? -20.041 0.683 31.533 1.00 94.88 386 LEU A C 1
ATOM 2779 O O . LEU A 1 386 ? -20.526 -0.277 32.133 1.00 94.88 386 LEU A O 1
ATOM 2783 N N . GLY A 1 387 ? -20.373 1.944 31.788 1.00 92.75 387 GLY A N 1
ATOM 2784 C CA . GLY A 1 387 ? -21.396 2.416 32.711 1.00 92.75 387 GLY A CA 1
ATOM 2785 C C . GLY A 1 387 ? -22.693 2.791 32.005 1.00 92.75 387 GLY A C 1
ATOM 2786 O O . GLY A 1 387 ? -22.698 3.264 30.869 1.00 92.75 387 GLY A O 1
ATOM 2787 N N . GLU A 1 388 ? -23.806 2.619 32.712 1.00 91.38 388 GLU A N 1
ATOM 2788 C CA . GLU A 1 388 ? -25.141 2.877 32.184 1.00 91.38 388 GLU A CA 1
ATOM 2789 C C . GLU A 1 388 ? -25.991 3.649 33.197 1.00 91.38 388 GLU A C 1
ATOM 2791 O O . GLU A 1 388 ? -25.956 3.394 34.403 1.00 91.38 388 GLU A O 1
ATOM 2796 N N . SER A 1 389 ? -26.812 4.578 32.715 1.00 90.94 389 SER A N 1
ATOM 2797 C CA . SER A 1 389 ? -27.838 5.237 33.527 1.00 90.94 389 SER A CA 1
ATOM 2798 C C . SER A 1 389 ? -29.087 5.529 32.704 1.00 90.94 389 SER A C 1
ATOM 2800 O O . SER A 1 389 ? -29.001 5.811 31.513 1.00 90.94 389 SER A O 1
ATOM 2802 N N . ALA A 1 390 ? -30.266 5.471 33.325 1.00 88.00 390 ALA A N 1
ATOM 2803 C CA . ALA A 1 390 ? -31.536 5.755 32.659 1.00 88.00 390 ALA A CA 1
ATOM 2804 C C . ALA A 1 390 ? -32.288 6.875 33.388 1.00 88.00 390 ALA A C 1
ATOM 2806 O O . ALA A 1 390 ? -32.581 6.768 34.580 1.00 88.00 390 ALA A O 1
ATOM 2807 N N . ALA A 1 391 ? -32.625 7.948 32.672 1.00 85.38 391 ALA A N 1
ATOM 2808 C CA . ALA A 1 391 ? -33.398 9.068 33.202 1.00 85.38 391 ALA A CA 1
ATOM 2809 C C . ALA A 1 391 ? -34.261 9.703 32.103 1.00 85.38 391 ALA A C 1
ATOM 2811 O O . ALA A 1 391 ? -33.791 9.970 31.001 1.00 85.38 391 ALA A O 1
ATOM 2812 N N . GLY A 1 392 ? -35.541 9.958 32.400 1.00 78.56 392 GLY A N 1
ATOM 2813 C CA . GLY A 1 392 ? -36.438 10.689 31.494 1.00 78.56 392 GLY A CA 1
ATOM 2814 C C . GLY A 1 392 ? -36.609 10.052 30.107 1.00 78.56 392 GLY A C 1
ATOM 2815 O O . GLY A 1 392 ? -36.667 10.774 29.117 1.00 78.56 392 GLY A O 1
ATOM 2816 N N . GLY A 1 393 ? -36.636 8.714 30.018 1.00 81.69 393 GLY A N 1
ATOM 2817 C CA . GLY A 1 393 ? -36.750 7.986 28.743 1.00 81.69 393 GLY A CA 1
ATOM 2818 C C . GLY A 1 393 ? -35.475 7.987 27.887 1.00 81.69 393 GLY A C 1
ATOM 2819 O O . GLY A 1 393 ? -35.511 7.554 26.738 1.00 81.69 393 GLY A O 1
ATOM 2820 N N . THR A 1 394 ? -34.360 8.471 28.438 1.00 90.56 394 THR A N 1
ATOM 2821 C CA . THR A 1 394 ? -33.034 8.442 27.815 1.00 90.56 394 THR A CA 1
ATOM 2822 C C . THR A 1 394 ? -32.136 7.491 28.597 1.00 90.56 394 THR A C 1
ATOM 2824 O O . THR A 1 394 ? -32.059 7.587 29.825 1.00 90.56 394 THR A O 1
ATOM 2827 N N . VAL A 1 395 ? -31.451 6.593 27.895 1.00 93.88 395 VAL A N 1
ATOM 2828 C CA . VAL A 1 395 ? -30.344 5.802 28.444 1.00 93.88 395 VAL A CA 1
ATOM 2829 C C . VAL A 1 395 ? -29.044 6.504 28.073 1.00 93.88 395 VAL A C 1
ATOM 2831 O O . VAL A 1 395 ? -28.861 6.912 26.931 1.00 93.88 395 VAL A O 1
ATOM 2834 N N . THR A 1 396 ? -28.155 6.692 29.037 1.00 95.06 396 THR A N 1
ATOM 2835 C CA . THR A 1 396 ? -26.825 7.267 28.831 1.00 95.06 396 THR A CA 1
ATOM 2836 C C . THR A 1 396 ? -25.792 6.193 29.124 1.00 95.06 396 THR A C 1
ATOM 2838 O O . THR A 1 396 ? -25.752 5.680 30.243 1.00 95.06 396 THR A O 1
ATOM 2841 N N . LEU A 1 397 ? -24.987 5.869 28.117 1.00 95.62 397 LEU A N 1
ATOM 2842 C CA . LEU A 1 397 ? -23.817 5.009 28.227 1.00 95.62 397 LEU A CA 1
ATOM 2843 C C . LEU A 1 397 ? -22.582 5.885 28.423 1.00 95.62 397 LEU A C 1
ATOM 2845 O O . LEU A 1 397 ? -22.428 6.886 27.721 1.00 95.62 397 LEU A O 1
ATOM 2849 N N . THR A 1 398 ? -21.721 5.516 29.363 1.00 96.25 398 THR A N 1
ATOM 2850 C CA . THR A 1 398 ? -20.469 6.222 29.663 1.00 96.25 398 THR A CA 1
ATOM 2851 C C . THR A 1 398 ? -19.337 5.227 29.810 1.00 96.25 398 THR A C 1
ATOM 2853 O O . THR A 1 398 ? -19.501 4.243 30.525 1.00 96.25 398 THR A O 1
ATOM 2856 N N . PHE A 1 399 ? -18.198 5.486 29.188 1.00 96.44 399 PHE A N 1
ATOM 2857 C CA . PHE A 1 399 ? -17.016 4.626 29.262 1.00 96.44 399 PHE A CA 1
ATOM 2858 C C . PHE A 1 399 ? -15.761 5.425 28.907 1.00 96.44 399 PHE A C 1
ATOM 2860 O O . PHE A 1 399 ? -15.861 6.571 28.466 1.00 96.44 399 PHE A O 1
ATOM 2867 N N . THR A 1 400 ? -14.584 4.842 29.104 1.00 96.94 400 THR A N 1
ATOM 2868 C CA . THR A 1 400 ? -13.327 5.411 28.608 1.00 96.94 400 THR A CA 1
ATOM 2869 C C . THR A 1 400 ? -13.161 5.023 27.136 1.00 96.94 400 THR A C 1
ATOM 2871 O O . THR A 1 400 ? -13.197 3.837 26.805 1.00 96.94 400 THR A O 1
ATOM 2874 N N . ALA A 1 401 ? -12.991 6.006 26.247 1.00 96.88 401 ALA A N 1
ATOM 2875 C CA . ALA A 1 401 ? -12.738 5.780 24.826 1.00 96.88 401 ALA A CA 1
ATOM 2876 C C . ALA A 1 401 ? -11.500 4.871 24.652 1.00 96.88 401 ALA A C 1
ATOM 2878 O O . ALA A 1 401 ? -10.418 5.228 25.136 1.00 96.88 401 ALA A O 1
ATOM 2879 N N . PRO A 1 402 ? -11.633 3.693 24.014 1.00 95.00 402 PRO A N 1
ATOM 2880 C CA . PRO A 1 402 ? -10.529 2.758 23.851 1.00 95.00 402 PRO A CA 1
ATOM 2881 C C . PRO A 1 402 ? -9.556 3.242 22.774 1.00 95.00 402 PRO A C 1
ATOM 2883 O O . PRO A 1 402 ? -9.919 4.007 21.875 1.00 95.00 402 PRO A O 1
ATOM 2886 N N . HIS A 1 403 ? -8.326 2.738 22.819 1.00 93.19 403 HIS A N 1
ATOM 2887 C CA . HIS A 1 403 ? -7.403 2.906 21.704 1.00 93.19 403 HIS A CA 1
ATOM 2888 C C . HIS A 1 403 ? -7.901 2.171 20.454 1.00 93.19 403 HIS A C 1
ATOM 2890 O O . HIS A 1 403 ? -8.497 1.092 20.528 1.00 93.19 403 HIS A O 1
ATOM 2896 N N . GLY A 1 404 ? -7.647 2.770 19.290 1.00 89.44 404 GLY A N 1
ATOM 2897 C CA . GLY A 1 404 ? -8.066 2.235 17.996 1.00 89.44 404 GLY A CA 1
ATOM 2898 C C . GLY A 1 404 ? -7.303 0.974 17.598 1.00 89.44 404 GLY A C 1
ATOM 2899 O O . GLY A 1 404 ? -7.859 0.101 16.944 1.00 89.44 404 GLY A O 1
ATOM 2900 N N . THR A 1 405 ? -6.037 0.822 17.970 1.00 85.88 405 THR A N 1
ATOM 2901 C CA . THR A 1 405 ? -5.255 -0.393 17.696 1.00 85.88 405 THR A CA 1
ATOM 2902 C C . THR A 1 405 ? -4.182 -0.561 18.754 1.00 85.88 405 THR A C 1
ATOM 2904 O O . THR A 1 405 ? -3.261 0.253 18.832 1.00 85.88 405 THR A O 1
ATOM 2907 N N . LEU A 1 406 ? -4.282 -1.635 19.547 1.00 82.75 406 LEU A N 1
ATOM 2908 C CA . LEU A 1 406 ? -3.407 -1.866 20.703 1.00 82.75 406 LEU A CA 1
ATOM 2909 C C . LEU A 1 406 ? -3.286 -0.568 21.521 1.00 82.75 406 LEU A C 1
ATOM 2911 O O . LEU A 1 406 ? -4.293 -0.038 21.953 1.00 82.75 406 LEU A O 1
ATOM 2915 N N . PHE A 1 407 ? -2.091 0.003 21.648 1.00 87.31 407 PHE A N 1
ATOM 2916 C CA . PHE A 1 407 ? -1.827 1.187 22.472 1.00 87.31 407 PHE A CA 1
ATOM 2917 C C . PHE A 1 407 ? -2.143 2.535 21.805 1.00 87.31 407 PHE A C 1
ATOM 2919 O O . PHE A 1 407 ? -1.889 3.580 22.404 1.00 87.31 407 PHE A O 1
ATOM 2926 N N . CYS A 1 408 ? -2.574 2.544 20.541 1.00 89.19 408 CYS A N 1
ATOM 2927 C CA . CYS A 1 408 ? -2.439 3.713 19.676 1.00 89.19 408 CYS A CA 1
ATOM 2928 C C . CYS A 1 408 ? -3.711 4.047 18.901 1.00 89.19 408 CYS A C 1
ATOM 2930 O O . CYS A 1 408 ? -4.577 3.203 18.667 1.00 89.19 408 CYS A O 1
ATOM 2932 N N . GLY A 1 409 ? -3.790 5.308 18.471 1.00 89.44 409 GLY A N 1
ATOM 2933 C CA . GLY A 1 409 ? -4.891 5.822 17.663 1.00 89.44 409 GLY A CA 1
ATOM 2934 C C . GLY A 1 409 ? -6.225 5.878 18.405 1.00 89.44 409 GLY A C 1
ATOM 2935 O O . GLY A 1 409 ? -6.364 5.415 19.539 1.00 89.44 409 GLY A O 1
ATOM 2936 N N . ASN A 1 410 ? -7.216 6.446 17.729 1.00 92.12 410 ASN A N 1
ATOM 2937 C CA . ASN A 1 410 ? -8.600 6.483 18.190 1.00 92.12 410 ASN A CA 1
ATOM 2938 C C . ASN A 1 410 ? -9.408 5.461 17.392 1.00 92.12 410 ASN A C 1
ATOM 2940 O O . ASN A 1 410 ? -9.098 5.209 16.226 1.00 92.12 410 ASN A O 1
ATOM 2944 N N . ALA A 1 411 ? -10.454 4.906 17.997 1.00 92.62 411 ALA A N 1
ATOM 2945 C CA . ALA A 1 411 ? -11.462 4.185 17.232 1.00 92.62 411 ALA A CA 1
ATOM 2946 C C . ALA A 1 411 ? -12.160 5.127 16.229 1.00 92.62 411 ALA A C 1
ATOM 2948 O O . ALA A 1 411 ? -12.216 6.340 16.430 1.00 92.62 411 ALA A O 1
ATOM 2949 N N . ALA A 1 412 ? -12.735 4.583 15.159 1.00 91.44 412 ALA A N 1
ATOM 2950 C CA . ALA A 1 412 ? -13.546 5.370 14.228 1.00 91.44 412 ALA A CA 1
ATOM 2951 C C . ALA A 1 412 ? -14.926 5.715 14.815 1.00 91.44 412 ALA A C 1
ATOM 2953 O O . ALA A 1 412 ? -15.486 6.767 14.515 1.00 91.44 412 ALA A O 1
ATOM 2954 N N . GLY A 1 413 ? -15.477 4.842 15.658 1.00 92.12 413 GLY A N 1
ATOM 2955 C CA . GLY A 1 413 ? -16.769 5.037 16.308 1.00 92.12 413 GLY A CA 1
ATOM 2956 C C . GLY A 1 413 ? -17.215 3.794 17.069 1.00 92.12 413 GLY A C 1
ATOM 2957 O O . GLY A 1 413 ? -16.413 2.898 17.340 1.00 92.12 413 GLY A O 1
ATOM 2958 N N . TYR A 1 414 ? -18.510 3.732 17.396 1.00 92.19 414 TYR A N 1
ATOM 2959 C CA . TYR A 1 414 ? -19.076 2.670 18.229 1.00 92.19 414 TYR A CA 1
ATOM 2960 C C . TYR A 1 414 ? -20.323 2.030 17.627 1.00 92.19 414 TYR A C 1
ATOM 2962 O O . TYR A 1 414 ? -21.238 2.717 17.155 1.00 92.19 414 TYR A O 1
ATOM 2970 N N . GLN A 1 415 ? -20.387 0.706 17.720 1.00 91.00 415 GLN A N 1
ATOM 2971 C CA . GLN A 1 415 ? -21.587 -0.085 17.508 1.00 91.00 415 GLN A CA 1
ATOM 2972 C C . GLN A 1 415 ? -22.205 -0.439 18.859 1.00 91.00 415 GLN A C 1
ATOM 2974 O O . GLN A 1 415 ? -21.525 -0.938 19.752 1.00 91.00 415 GLN A O 1
ATOM 2979 N N . ILE A 1 416 ? -23.513 -0.213 18.988 1.00 91.94 416 ILE A N 1
ATOM 2980 C CA . ILE A 1 416 ? -24.253 -0.508 20.215 1.00 91.94 416 ILE A CA 1
ATOM 2981 C C . ILE A 1 416 ? -25.283 -1.590 19.935 1.00 91.94 416 ILE A C 1
ATOM 2983 O O . ILE A 1 416 ? -26.126 -1.450 19.042 1.00 91.94 416 ILE A O 1
ATOM 2987 N N . ARG A 1 417 ? -25.264 -2.647 20.741 1.00 91.94 417 ARG A N 1
ATOM 2988 C CA . ARG A 1 417 ? -26.338 -3.639 20.775 1.00 91.94 417 ARG A CA 1
ATOM 2989 C C . ARG A 1 417 ? -26.989 -3.686 22.140 1.00 91.94 417 ARG A C 1
ATOM 2991 O O . ARG A 1 417 ? -26.376 -3.351 23.148 1.00 91.94 417 ARG A O 1
ATOM 2998 N N . TYR A 1 418 ? -28.243 -4.115 22.164 1.00 92.44 418 TYR A N 1
ATOM 2999 C CA . TYR A 1 418 ? -28.971 -4.321 23.405 1.00 92.44 418 TYR A CA 1
ATOM 3000 C C . TYR A 1 418 ? -29.843 -5.575 23.373 1.00 92.44 418 TYR A C 1
ATOM 3002 O O . TYR A 1 418 ? -30.241 -6.070 22.316 1.00 92.44 418 TYR A O 1
ATOM 3010 N N . SER A 1 419 ? -30.158 -6.087 24.556 1.00 92.38 419 SER A N 1
ATOM 3011 C CA . SER A 1 419 ? -31.006 -7.258 24.767 1.00 92.38 419 SER A CA 1
ATOM 3012 C C . SER A 1 419 ? -32.002 -6.999 25.894 1.00 92.38 419 SER A C 1
ATOM 3014 O O . SER A 1 419 ? -31.675 -6.353 26.887 1.00 92.38 419 SER A O 1
ATOM 3016 N N . THR A 1 420 ? -33.221 -7.521 25.750 1.00 90.44 420 THR A N 1
ATOM 3017 C CA . THR A 1 420 ? -34.284 -7.472 26.771 1.00 90.44 420 THR A CA 1
ATOM 3018 C C . THR A 1 420 ? -34.410 -8.780 27.556 1.00 90.44 420 THR A C 1
ATOM 3020 O O . THR A 1 420 ? -35.191 -8.861 28.500 1.00 90.44 420 THR A O 1
ATOM 3023 N N . THR A 1 421 ? -33.701 -9.839 27.149 1.00 89.50 421 THR A N 1
ATOM 3024 C CA . THR A 1 421 ? -33.879 -11.200 27.692 1.00 89.50 421 THR A CA 1
ATOM 3025 C C . THR A 1 421 ? -32.708 -11.685 28.539 1.00 89.50 421 THR A C 1
ATOM 3027 O O . THR A 1 421 ? -32.821 -12.715 29.199 1.00 89.50 421 THR A O 1
ATOM 3030 N N . GLY A 1 422 ? -31.580 -10.977 28.517 1.00 89.44 422 GLY A N 1
ATOM 3031 C CA . GLY A 1 422 ? -30.379 -11.340 29.265 1.00 89.44 422 GLY A CA 1
ATOM 3032 C C . GLY A 1 422 ? -29.119 -10.656 28.731 1.00 89.44 422 GLY A C 1
ATOM 3033 O O . GLY A 1 422 ? -29.199 -9.976 27.704 1.00 89.44 422 GLY A O 1
ATOM 3034 N N . PRO A 1 423 ? -27.967 -10.850 29.400 1.00 89.06 423 PRO A N 1
ATOM 3035 C CA . PRO A 1 423 ? -26.696 -10.247 29.011 1.00 89.06 423 PRO A CA 1
ATOM 3036 C C . PRO A 1 423 ? -26.314 -10.521 27.555 1.00 89.06 423 PRO A C 1
ATOM 3038 O O . PRO A 1 423 ? -26.530 -11.619 27.027 1.00 89.06 423 PRO A O 1
ATOM 3041 N N . VAL A 1 424 ? -25.708 -9.518 26.927 1.00 89.12 424 VAL A N 1
ATOM 3042 C CA . VAL A 1 424 ? -25.053 -9.672 25.630 1.00 89.12 424 VAL A CA 1
ATOM 3043 C C . VAL A 1 424 ? -23.682 -10.307 25.877 1.00 89.12 424 VAL A C 1
ATOM 3045 O O . VAL A 1 424 ? -22.902 -9.841 26.698 1.00 89.12 424 VAL A O 1
ATOM 3048 N N . THR A 1 425 ? -23.431 -11.431 25.220 1.00 88.12 425 THR A N 1
ATOM 3049 C CA . THR A 1 425 ? -22.212 -12.245 25.312 1.00 88.12 425 THR A CA 1
ATOM 3050 C C . THR A 1 425 ? -21.846 -12.709 23.909 1.00 88.12 425 THR A C 1
ATOM 3052 O O . THR A 1 425 ? -22.686 -12.619 23.012 1.00 88.12 425 THR A O 1
ATOM 3055 N N . ASP A 1 426 ? -20.661 -13.290 23.708 1.00 84.06 426 ASP A N 1
ATOM 3056 C CA . ASP A 1 426 ? -20.273 -13.812 22.387 1.00 84.06 426 ASP A CA 1
ATOM 3057 C C . ASP A 1 426 ? -21.301 -14.825 21.849 1.00 84.06 426 ASP A C 1
ATOM 3059 O O . ASP A 1 426 ? -21.617 -14.846 20.661 1.00 84.06 426 ASP A O 1
ATOM 3063 N N . ALA A 1 427 ? -21.903 -15.623 22.740 1.00 86.94 427 ALA A N 1
ATOM 3064 C CA . ALA A 1 427 ? -22.926 -16.607 22.389 1.00 86.94 427 ALA A CA 1
ATOM 3065 C C . ALA A 1 427 ? -24.302 -15.993 22.067 1.00 86.94 427 ALA A C 1
ATOM 3067 O O . ALA A 1 427 ? -25.102 -16.623 21.371 1.00 86.94 427 ALA A O 1
ATOM 3068 N N . THR A 1 428 ? -24.595 -14.798 22.592 1.00 88.56 428 THR A N 1
ATOM 3069 C CA . THR A 1 428 ? -25.892 -14.109 22.445 1.00 88.56 428 THR A CA 1
ATOM 3070 C C . THR A 1 428 ? -25.831 -12.873 21.533 1.00 88.56 428 THR A C 1
ATOM 3072 O O . THR A 1 428 ? -26.835 -12.180 21.352 1.00 88.56 428 THR A O 1
ATOM 3075 N N . TRP A 1 429 ? -24.669 -12.597 20.931 1.00 85.75 429 TRP A N 1
ATOM 3076 C CA . TRP A 1 429 ? -24.400 -11.405 20.122 1.00 85.75 429 TRP A CA 1
ATOM 3077 C C . TRP A 1 429 ? -25.326 -11.270 18.909 1.00 85.75 429 TRP A C 1
ATOM 3079 O O . TRP A 1 429 ? -25.903 -10.209 18.660 1.00 85.75 429 TRP A O 1
ATOM 3089 N N . ALA A 1 430 ? -25.508 -12.363 18.163 1.00 86.75 430 ALA A N 1
ATOM 3090 C CA . ALA A 1 430 ? -26.314 -12.375 16.944 1.00 86.75 430 ALA A CA 1
ATOM 3091 C C . ALA A 1 430 ? -27.815 -12.164 17.215 1.00 86.75 430 ALA A C 1
ATOM 3093 O O . ALA A 1 430 ? -28.536 -11.707 16.331 1.00 86.75 430 ALA A O 1
ATOM 3094 N N . GLN A 1 431 ? -28.280 -12.483 18.428 1.00 90.25 431 GLN A N 1
ATOM 3095 C CA . GLN A 1 431 ? -29.661 -12.298 18.878 1.00 90.25 431 GLN A CA 1
ATOM 3096 C C . GLN A 1 431 ? -29.895 -10.907 19.486 1.00 90.25 431 GLN A C 1
ATOM 3098 O O . GLN A 1 431 ? -31.046 -10.485 19.611 1.00 90.25 431 GLN A O 1
ATOM 3103 N N . ALA A 1 432 ? -28.832 -10.196 19.874 1.00 90.88 432 ALA A N 1
ATOM 3104 C CA . ALA A 1 432 ? -28.933 -8.840 20.391 1.00 90.88 432 ALA A CA 1
ATOM 3105 C C . ALA A 1 432 ? -29.349 -7.863 19.282 1.00 90.88 432 ALA A C 1
ATOM 3107 O O . ALA A 1 432 ? -28.910 -7.954 18.131 1.00 90.88 432 ALA A O 1
ATOM 3108 N N . THR A 1 433 ? -30.195 -6.903 19.642 1.00 92.75 433 THR A N 1
ATOM 3109 C CA . THR A 1 433 ? -30.739 -5.914 18.712 1.00 92.75 433 THR A CA 1
ATOM 3110 C C . THR A 1 433 ? -29.740 -4.785 18.504 1.00 92.75 433 THR A C 1
ATOM 3112 O O . THR A 1 433 ? -29.256 -4.196 19.467 1.00 92.75 433 THR A O 1
ATOM 3115 N N . LEU A 1 434 ? -29.452 -4.459 17.244 1.00 91.38 434 LEU A N 1
ATOM 3116 C CA . LEU A 1 434 ? -28.627 -3.311 16.878 1.00 91.38 434 LEU A CA 1
ATOM 3117 C C . LEU A 1 434 ? -29.382 -2.004 17.159 1.00 91.38 434 LEU A C 1
ATOM 3119 O O . LEU A 1 434 ? -30.477 -1.784 16.632 1.00 91.38 434 LEU A O 1
ATOM 3123 N N . ALA A 1 435 ? -28.808 -1.132 17.987 1.00 91.44 435 ALA A N 1
ATOM 3124 C CA . ALA A 1 435 ? -29.257 0.251 18.071 1.00 91.44 435 ALA A CA 1
ATOM 3125 C C . ALA A 1 435 ? -28.784 1.000 16.816 1.00 91.44 435 ALA A C 1
ATOM 3127 O O . ALA A 1 435 ? -27.722 0.710 16.272 1.00 91.44 435 ALA A O 1
ATOM 3128 N N . GLY A 1 436 ? -29.569 1.955 16.331 1.00 85.81 436 GLY A N 1
ATOM 3129 C CA . GLY A 1 436 ? -29.221 2.700 15.121 1.00 85.81 436 GLY A CA 1
ATOM 3130 C C . GLY A 1 436 ? -29.928 4.049 15.044 1.00 85.81 436 GLY A C 1
ATOM 3131 O O . GLY A 1 436 ? -30.715 4.375 15.932 1.00 85.81 436 GLY A O 1
ATOM 3132 N N . PRO A 1 437 ? -29.694 4.836 13.983 1.00 84.38 437 PRO A N 1
ATOM 3133 C CA . PRO A 1 437 ? -30.272 6.174 13.851 1.00 84.38 437 PRO A CA 1
ATOM 3134 C C . PRO A 1 437 ? -31.793 6.149 13.676 1.00 84.38 437 PRO A C 1
ATOM 3136 O O . PRO A 1 437 ? -32.482 7.092 14.054 1.00 84.38 437 PRO A O 1
ATOM 3139 N N . THR A 1 438 ? -32.334 5.060 13.125 1.00 77.38 438 THR A N 1
ATOM 3140 C CA . THR A 1 438 ? -33.775 4.844 12.984 1.00 77.38 438 THR A CA 1
ATOM 3141 C C . THR A 1 438 ? -34.095 3.390 13.318 1.00 77.38 438 THR A C 1
ATOM 3143 O O . THR A 1 438 ? -33.823 2.485 12.538 1.00 77.38 438 THR A O 1
ATOM 3146 N N . ASN A 1 439 ? -34.640 3.136 14.508 1.00 73.25 439 ASN A N 1
ATOM 3147 C CA . ASN A 1 439 ? -35.098 1.804 14.891 1.00 73.25 439 ASN A CA 1
ATOM 3148 C C . ASN A 1 439 ? -36.532 1.904 15.420 1.00 73.25 439 ASN A C 1
ATOM 3150 O O . ASN A 1 439 ? -36.791 2.536 16.444 1.00 73.25 439 ASN A O 1
ATOM 3154 N N . SER A 1 440 ? -37.491 1.352 14.675 1.00 63.34 440 SER A N 1
ATOM 3155 C CA . SER A 1 440 ? -38.912 1.466 15.014 1.00 63.34 440 SER A CA 1
ATOM 3156 C C . SER A 1 440 ? -39.237 0.567 16.210 1.00 63.34 440 SER A C 1
ATOM 3158 O O . SER A 1 440 ? -39.329 -0.648 16.084 1.00 63.34 440 SER A O 1
ATOM 3160 N N . GLY A 1 441 ? -39.402 1.181 17.386 1.00 71.88 441 GLY A N 1
ATOM 3161 C CA . GLY A 1 441 ? -39.679 0.477 18.646 1.00 71.88 441 GLY A CA 1
ATOM 3162 C C . GLY A 1 441 ? -38.436 -0.000 19.406 1.00 71.88 441 GLY A C 1
ATOM 3163 O O . GLY A 1 441 ? -38.570 -0.824 20.308 1.00 71.88 441 GLY A O 1
ATOM 3164 N N . GLY A 1 442 ? -37.248 0.502 19.055 1.00 86.62 442 GLY A N 1
ATOM 3165 C CA . GLY A 1 442 ? -35.984 0.134 19.687 1.00 86.62 442 GLY A CA 1
ATOM 3166 C C . GLY A 1 442 ? -35.131 1.335 20.091 1.00 86.62 442 GLY A C 1
ATOM 3167 O O . GLY A 1 442 ? -35.418 2.467 19.714 1.00 86.62 442 GLY A O 1
ATOM 3168 N N . CYS A 1 443 ? -34.050 1.080 20.833 1.00 91.69 443 CYS A N 1
ATOM 3169 C CA . CYS A 1 443 ? -33.082 2.121 21.177 1.00 91.69 443 CYS A CA 1
ATOM 3170 C C . CYS A 1 443 ? -32.477 2.767 19.920 1.00 91.69 443 CYS A C 1
ATOM 3172 O O . CYS A 1 443 ? -31.994 2.068 19.023 1.00 91.69 443 CYS A O 1
ATOM 3174 N N . THR A 1 444 ? -32.445 4.097 19.895 1.00 93.81 444 THR A N 1
ATOM 3175 C CA . THR A 1 444 ? -31.861 4.898 18.818 1.00 93.81 444 THR A CA 1
ATOM 3176 C C . THR A 1 444 ? -30.764 5.821 19.317 1.00 93.81 444 THR A C 1
ATOM 3178 O O . THR A 1 444 ? -30.926 6.460 20.357 1.00 93.81 444 THR A O 1
ATOM 3181 N N . TYR A 1 445 ? -29.687 5.939 18.544 1.00 93.38 445 TYR A N 1
ATOM 3182 C CA . TYR A 1 445 ? -28.625 6.930 18.729 1.00 93.38 445 TYR A CA 1
ATOM 3183 C C . TYR A 1 445 ? -28.122 7.407 17.369 1.00 93.38 445 TYR A C 1
ATOM 3185 O O . TYR A 1 445 ? -28.292 6.720 16.362 1.00 93.38 445 TYR A O 1
ATOM 3193 N N . THR A 1 446 ? -27.481 8.571 17.352 1.00 90.50 446 THR A N 1
ATOM 3194 C CA . THR A 1 446 ? -26.773 9.068 16.172 1.00 90.50 446 THR A CA 1
ATOM 3195 C C . THR A 1 446 ? -25.310 8.646 16.281 1.00 90.50 446 THR A C 1
ATOM 3197 O O . THR A 1 446 ? -24.651 9.095 17.220 1.00 90.50 446 THR A O 1
ATOM 3200 N N . PRO A 1 447 ? -24.792 7.799 15.371 1.00 88.31 447 PRO A N 1
ATOM 3201 C CA . PRO A 1 447 ? -23.367 7.499 15.326 1.00 88.31 447 PRO A CA 1
ATOM 3202 C C . PRO A 1 447 ? -22.543 8.779 15.157 1.00 88.31 447 PRO A C 1
ATOM 3204 O O . PRO A 1 447 ? -22.909 9.662 14.380 1.00 88.31 447 PRO A O 1
ATOM 3207 N N . ALA A 1 448 ? -21.439 8.863 15.888 1.00 88.94 448 ALA A N 1
ATOM 3208 C CA . ALA A 1 448 ? -20.471 9.948 15.826 1.00 88.94 448 ALA A CA 1
ATOM 3209 C C . ALA A 1 448 ? -19.056 9.358 15.819 1.00 88.94 448 ALA A C 1
ATOM 3211 O O . ALA A 1 448 ? -18.877 8.181 16.146 1.00 88.94 448 ALA A O 1
ATOM 3212 N N . ALA A 1 449 ? -18.076 10.176 15.430 1.00 91.56 449 ALA A N 1
ATOM 3213 C CA . ALA A 1 449 ? -16.671 9.826 15.598 1.00 91.56 449 ALA A CA 1
ATOM 3214 C C . ALA A 1 449 ? -16.361 9.643 17.090 1.00 91.56 449 ALA A C 1
ATOM 3216 O O . ALA A 1 449 ? -16.928 10.364 17.912 1.00 91.56 449 ALA A O 1
ATOM 3217 N N . ALA A 1 450 ? -15.490 8.689 17.419 1.00 93.62 450 ALA A N 1
ATOM 3218 C CA . ALA A 1 450 ? -15.062 8.483 18.797 1.00 93.62 450 ALA A CA 1
ATOM 3219 C C . ALA A 1 450 ? -14.268 9.687 19.324 1.00 93.62 450 ALA A C 1
ATOM 3221 O O . ALA A 1 450 ? -13.505 10.314 18.577 1.00 93.62 450 ALA A O 1
ATOM 3222 N N . ASP A 1 451 ? -14.410 9.970 20.616 1.00 95.88 451 ASP A N 1
ATOM 3223 C CA . ASP A 1 451 ? -13.532 10.900 21.312 1.00 95.88 451 ASP A CA 1
ATOM 3224 C C . ASP A 1 451 ? -12.089 10.346 21.372 1.00 95.88 451 ASP A C 1
ATOM 3226 O O . ASP A 1 451 ? -11.856 9.146 21.172 1.00 95.88 451 ASP A O 1
ATOM 3230 N N . PRO A 1 452 ? -11.077 11.196 21.639 1.00 96.62 452 PRO A N 1
ATOM 3231 C CA . PRO A 1 452 ? -9.700 10.736 21.771 1.00 96.62 452 PRO A CA 1
ATOM 3232 C C . PRO A 1 452 ? -9.549 9.633 22.824 1.00 96.62 452 PRO A C 1
ATOM 3234 O O . PRO A 1 452 ? -10.120 9.724 23.915 1.00 96.62 452 PRO A O 1
ATOM 3237 N N . ALA A 1 453 ? 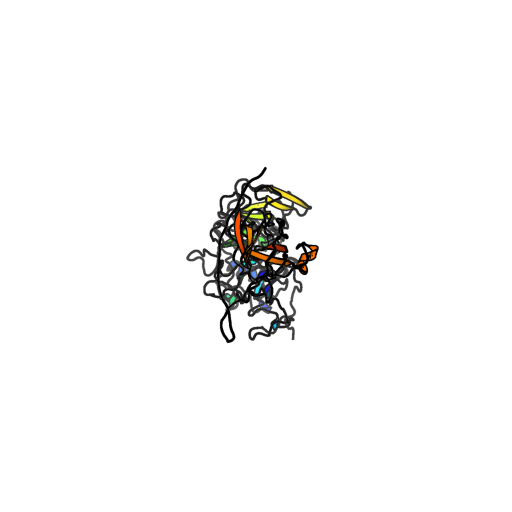-8.737 8.619 22.527 1.00 95.50 453 ALA A N 1
ATOM 3238 C CA . ALA A 1 453 ? -8.515 7.494 23.429 1.00 95.50 453 ALA A CA 1
ATOM 3239 C C . ALA A 1 453 ? -8.074 7.954 24.834 1.00 95.50 453 ALA A C 1
ATOM 3241 O O . ALA A 1 453 ? -7.300 8.903 24.991 1.00 95.50 453 ALA A O 1
ATOM 3242 N N . GLY A 1 454 ? -8.593 7.291 25.869 1.00 95.56 454 GLY A N 1
ATOM 3243 C CA . GLY A 1 454 ? -8.365 7.638 27.275 1.00 95.56 454 GLY A CA 1
ATOM 3244 C C . GLY A 1 454 ? -9.263 8.755 27.823 1.00 95.56 454 GLY A C 1
ATOM 3245 O O . GLY A 1 454 ? -9.217 9.032 29.024 1.00 95.56 454 GLY A O 1
ATOM 3246 N N . THR A 1 455 ? -10.085 9.399 26.990 1.00 97.44 455 THR A N 1
ATOM 3247 C CA . THR A 1 455 ? -11.087 10.377 27.447 1.00 97.44 455 THR A CA 1
ATOM 3248 C C . THR A 1 455 ? -12.422 9.707 27.783 1.00 97.44 455 THR A C 1
ATOM 3250 O O . THR A 1 455 ? -12.665 8.556 27.428 1.00 97.44 455 THR A O 1
ATOM 3253 N N . GLN A 1 456 ? -13.283 10.406 28.527 1.00 97.19 456 GLN A N 1
ATOM 3254 C CA . GLN A 1 456 ? -14.614 9.903 28.861 1.00 97.19 456 GLN A CA 1
ATOM 3255 C C . GLN A 1 456 ? -15.575 10.124 27.689 1.00 97.19 456 GLN A C 1
ATOM 3257 O O . GLN A 1 456 ? -15.914 11.263 27.383 1.00 97.19 456 GLN A O 1
ATOM 3262 N N . GLU A 1 457 ? -16.078 9.031 27.128 1.00 97.31 457 GLU A N 1
ATOM 3263 C CA . GLU A 1 457 ? -17.095 9.004 26.083 1.00 97.31 457 GLU A CA 1
ATOM 3264 C C . GLU A 1 457 ? -18.503 9.016 26.706 1.00 97.31 457 GLU A C 1
ATOM 3266 O O . GLU A 1 457 ? -18.737 8.462 27.790 1.00 97.31 457 GLU A O 1
ATOM 3271 N N . THR A 1 458 ? -19.479 9.638 26.037 1.00 96.00 458 THR A N 1
ATOM 3272 C CA . THR A 1 458 ? -20.887 9.619 26.468 1.00 96.00 458 THR A CA 1
ATOM 3273 C C . THR A 1 458 ? -21.840 9.475 25.289 1.00 96.00 458 THR A C 1
ATOM 3275 O O . THR A 1 458 ? -22.006 10.402 24.497 1.00 96.00 458 THR A O 1
ATOM 3278 N N . ILE A 1 459 ? -22.583 8.366 25.241 1.00 95.81 459 ILE A N 1
ATOM 3279 C CA . ILE A 1 459 ? -23.580 8.110 24.195 1.00 95.81 459 ILE A CA 1
ATOM 3280 C C . ILE A 1 459 ? -24.986 8.108 24.788 1.00 95.81 459 ILE A C 1
ATOM 3282 O O . ILE A 1 459 ? -25.276 7.416 25.763 1.00 95.81 459 ILE A O 1
ATOM 3286 N N . LYS A 1 460 ? -25.890 8.878 24.176 1.00 94.94 460 LYS A N 1
ATOM 3287 C CA . LYS A 1 460 ? -27.298 8.961 24.581 1.00 94.94 460 LYS A CA 1
ATOM 3288 C C . LYS A 1 460 ? -28.182 8.182 23.620 1.00 94.94 460 LYS A C 1
ATOM 3290 O O . LYS A 1 460 ? -28.231 8.478 22.429 1.00 94.94 460 LYS A O 1
ATOM 3295 N N . LEU A 1 461 ? -28.926 7.237 24.176 1.00 94.81 461 LEU A N 1
ATOM 3296 C CA . LEU A 1 461 ? -29.925 6.430 23.496 1.00 94.81 461 LEU A CA 1
ATOM 3297 C C . LEU A 1 461 ? -31.323 6.902 23.896 1.00 94.81 461 LEU A C 1
ATOM 3299 O O . LEU A 1 461 ? -31.616 7.113 25.075 1.00 94.81 461 LEU A O 1
ATOM 3303 N N . THR A 1 462 ? -32.206 7.033 22.917 1.00 93.19 462 THR A N 1
ATOM 3304 C CA . THR A 1 462 ? -33.624 7.370 23.113 1.00 93.19 462 THR A CA 1
ATOM 3305 C C . THR A 1 462 ? -34.513 6.302 22.481 1.00 93.19 462 THR A C 1
ATOM 3307 O O . THR A 1 462 ? -34.017 5.411 21.799 1.00 93.19 462 THR A O 1
ATOM 3310 N N . GLY A 1 463 ? -35.820 6.317 22.760 1.00 90.81 463 GLY A N 1
ATOM 3311 C CA . GLY A 1 463 ? -36.760 5.349 22.168 1.00 90.81 463 GLY A CA 1
ATOM 3312 C C . GLY A 1 463 ? -36.588 3.900 22.648 1.00 90.81 463 GLY A C 1
ATOM 3313 O O . GLY A 1 463 ? -37.233 2.999 22.119 1.00 90.81 463 GLY A O 1
ATOM 3314 N N . CYS A 1 464 ? -35.739 3.674 23.655 1.00 91.25 464 CYS A N 1
ATOM 3315 C CA . CYS A 1 464 ? -35.479 2.354 24.208 1.00 91.25 464 CYS A CA 1
ATOM 3316 C C . CYS A 1 464 ? -36.747 1.695 24.779 1.00 91.25 464 CYS A C 1
ATOM 3318 O O . CYS A 1 464 ? -37.558 2.387 25.406 1.00 91.25 464 CYS A O 1
ATOM 3320 N N . PRO A 1 465 ? -36.900 0.364 24.634 1.00 89.44 465 PRO A N 1
ATOM 3321 C CA . PRO A 1 465 ? -37.993 -0.368 25.262 1.00 89.44 465 PRO A CA 1
ATOM 3322 C C . PRO A 1 465 ? -38.013 -0.176 26.782 1.00 89.44 465 PRO A C 1
ATOM 3324 O O . PRO A 1 465 ? -36.969 -0.082 27.429 1.00 89.44 465 PRO A O 1
ATOM 3327 N N . SER A 1 466 ? -39.212 -0.153 27.361 1.00 84.56 466 SER A N 1
ATOM 3328 C CA . SER A 1 466 ? -39.385 -0.169 28.814 1.00 84.56 466 SER A CA 1
ATOM 3329 C C . SER A 1 466 ? -38.936 -1.504 29.407 1.00 84.56 466 SER A C 1
ATOM 3331 O O . SER A 1 466 ? -39.116 -2.553 28.787 1.00 84.56 466 SER A O 1
ATOM 3333 N N . GLY A 1 467 ? -38.468 -1.480 30.652 1.00 85.12 467 GLY A N 1
ATOM 3334 C CA . GLY A 1 467 ? -38.019 -2.676 31.360 1.00 85.12 467 GLY A CA 1
ATOM 3335 C C . GLY A 1 467 ? -36.501 -2.783 31.427 1.00 85.12 467 GLY A C 1
ATOM 3336 O O . GLY A 1 467 ? -35.791 -1.784 31.314 1.00 85.12 467 GLY A O 1
ATOM 3337 N N . GLN A 1 468 ? -36.023 -3.993 31.710 1.00 85.25 468 GLN A N 1
ATOM 3338 C CA . GLN A 1 468 ? -34.602 -4.260 31.886 1.00 85.25 468 GLN A CA 1
ATOM 3339 C C . GLN A 1 468 ? -33.915 -4.423 30.533 1.00 85.25 468 GLN A C 1
ATOM 3341 O O . GLN A 1 468 ? -34.365 -5.210 29.697 1.00 85.25 468 GLN A O 1
ATOM 3346 N N . LEU A 1 469 ? -32.816 -3.698 30.353 1.00 90.25 469 LEU A N 1
ATOM 3347 C CA . LEU A 1 469 ? -31.973 -3.771 29.169 1.00 90.25 469 LEU A CA 1
ATOM 3348 C C . LEU A 1 469 ? -30.556 -4.182 29.568 1.00 90.25 469 LEU A C 1
ATOM 3350 O O . LEU A 1 469 ? -30.107 -3.922 30.683 1.00 90.25 469 LEU A O 1
ATOM 3354 N N . TYR A 1 470 ? -29.883 -4.853 28.644 1.00 90.62 470 TYR A N 1
ATOM 3355 C CA . TYR A 1 470 ? -28.471 -5.203 28.729 1.00 90.62 470 TYR A CA 1
ATOM 3356 C C . TYR A 1 470 ? -27.800 -4.643 27.491 1.00 90.62 470 TYR A C 1
ATOM 3358 O O . TYR A 1 470 ? -28.225 -5.004 26.390 1.00 90.62 470 TYR A O 1
ATOM 3366 N N . PHE A 1 471 ? -26.798 -3.785 27.655 1.00 92.44 471 PHE A N 1
ATOM 3367 C CA . PHE A 1 471 ? -26.082 -3.199 26.531 1.00 92.44 471 PHE A CA 1
ATOM 3368 C C . PHE A 1 471 ? -24.727 -3.857 26.323 1.00 92.44 471 PHE A C 1
ATOM 3370 O O . PHE A 1 471 ? -24.115 -4.397 27.243 1.00 92.44 471 PHE A O 1
ATOM 3377 N N . ASP A 1 472 ? -24.281 -3.786 25.079 1.00 93.06 472 ASP A N 1
ATOM 3378 C CA . ASP A 1 472 ? -22.889 -3.941 24.713 1.00 93.06 472 ASP A CA 1
ATOM 3379 C C . ASP A 1 472 ? -22.486 -2.808 23.771 1.00 93.06 472 ASP A C 1
ATOM 3381 O O . ASP A 1 472 ? -23.271 -2.391 22.907 1.00 93.06 472 ASP A O 1
ATOM 3385 N N . VAL A 1 473 ? -21.259 -2.329 23.948 1.00 93.06 473 VAL A N 1
ATOM 3386 C CA . VAL A 1 473 ? -20.640 -1.324 23.094 1.00 93.06 473 VAL A CA 1
ATOM 3387 C C . VAL A 1 473 ? -19.331 -1.881 22.561 1.00 93.06 473 VAL A C 1
ATOM 3389 O O . VAL A 1 473 ? -18.446 -2.250 23.328 1.00 93.06 473 VAL A O 1
ATOM 3392 N N . GLN A 1 474 ? -19.187 -1.888 21.242 1.00 91.88 474 GLN A N 1
ATOM 3393 C CA . GLN A 1 474 ? -17.938 -2.240 20.581 1.00 91.88 474 GLN A CA 1
ATOM 3394 C C . GLN A 1 474 ? -17.438 -1.037 19.800 1.00 91.88 474 GLN A C 1
ATOM 3396 O O . GLN A 1 474 ? -18.152 -0.491 18.957 1.00 91.88 474 GLN A O 1
ATOM 3401 N N . ALA A 1 475 ? -16.204 -0.630 20.073 1.00 92.75 475 ALA A N 1
ATOM 3402 C CA . ALA A 1 475 ? -15.490 0.277 19.192 1.00 92.75 475 ALA A CA 1
ATOM 3403 C C . ALA A 1 475 ? -15.198 -0.416 17.853 1.00 92.75 475 ALA A C 1
ATOM 3405 O O . ALA A 1 475 ? -15.029 -1.636 17.804 1.00 92.75 475 ALA A O 1
ATOM 3406 N N . PHE A 1 476 ? -15.126 0.350 16.771 1.00 90.50 476 PHE A N 1
ATOM 3407 C CA . PHE A 1 476 ? -14.730 -0.158 15.460 1.00 90.50 476 PHE A CA 1
ATOM 3408 C C . PHE A 1 476 ? -13.778 0.801 14.750 1.00 90.50 476 PHE A C 1
ATOM 3410 O O . PHE A 1 476 ? -13.797 2.003 15.013 1.00 90.50 476 PHE A O 1
ATOM 3417 N N . ASN A 1 477 ? -12.987 0.272 13.817 1.00 90.06 477 ASN A N 1
ATOM 3418 C CA . ASN A 1 477 ? -12.194 1.056 12.865 1.00 90.06 477 ASN A CA 1
ATOM 3419 C C . ASN A 1 477 ? -12.785 1.013 11.452 1.00 90.06 477 ASN A C 1
ATOM 3421 O O . ASN A 1 477 ? -13.733 0.275 11.187 1.00 90.06 477 ASN A O 1
ATOM 3425 N N . ASN A 1 478 ? -12.206 1.786 10.532 1.00 82.44 478 ASN A N 1
ATOM 3426 C CA . ASN A 1 478 ? -12.667 1.923 9.146 1.00 82.44 478 ASN A CA 1
ATOM 3427 C C . ASN A 1 478 ? -12.366 0.707 8.238 1.00 82.44 478 ASN A C 1
ATOM 3429 O O . ASN A 1 478 ? -12.655 0.751 7.041 1.00 82.44 478 ASN A O 1
ATOM 3433 N N . GLY A 1 479 ? -11.835 -0.392 8.786 1.00 73.38 479 GLY A N 1
ATOM 3434 C CA . GLY A 1 479 ? -11.835 -1.687 8.114 1.00 73.38 479 GLY A CA 1
ATOM 3435 C C . GLY A 1 479 ? -13.265 -2.132 7.762 1.00 73.38 479 GLY A C 1
ATOM 3436 O O . GLY A 1 479 ? -14.000 -2.611 8.617 1.00 73.38 479 GLY A O 1
ATOM 3437 N N . SER A 1 480 ? -13.628 -2.063 6.475 1.00 59.78 480 SER A N 1
ATOM 3438 C CA . SER A 1 480 ? -14.928 -2.412 5.852 1.00 59.78 480 SER A CA 1
ATOM 3439 C C . SER A 1 480 ? -16.116 -1.474 6.132 1.00 59.78 480 SER A C 1
ATOM 3441 O O . SER A 1 480 ? -16.308 -0.962 7.231 1.00 59.78 480 SER A O 1
ATOM 3443 N N . ALA A 1 481 ? -16.963 -1.304 5.108 1.00 48.34 481 ALA A N 1
ATOM 3444 C CA . ALA A 1 481 ? -18.127 -0.412 5.111 1.00 48.34 481 ALA A CA 1
ATOM 3445 C C . ALA A 1 481 ? -19.327 -0.933 5.932 1.00 48.34 481 ALA A C 1
ATOM 3447 O O . ALA A 1 481 ? -20.192 -0.157 6.332 1.00 48.34 481 ALA A O 1
ATOM 3448 N N . THR A 1 482 ? -19.395 -2.239 6.210 1.00 50.97 482 THR A N 1
ATOM 3449 C CA . THR A 1 482 ? -20.509 -2.874 6.935 1.00 50.97 482 THR A CA 1
ATOM 3450 C C . THR A 1 482 ? -20.026 -3.526 8.221 1.00 50.97 482 THR A C 1
ATOM 3452 O O . THR A 1 482 ? -19.837 -4.738 8.284 1.00 50.97 482 THR A O 1
ATOM 3455 N N . GLY A 1 483 ? -19.863 -2.708 9.258 1.00 51.56 483 GLY A N 1
ATOM 3456 C CA . GLY A 1 483 ? -19.633 -3.167 10.630 1.00 51.56 483 GLY A CA 1
ATOM 3457 C C . GLY A 1 483 ? -18.270 -2.820 11.216 1.00 51.56 483 GLY A C 1
ATOM 3458 O O . GLY A 1 483 ? -18.146 -2.900 12.429 1.00 51.56 483 GLY A O 1
ATOM 3459 N N . GLY A 1 484 ? -17.292 -2.380 10.417 1.00 62.91 484 GLY A N 1
ATOM 3460 C CA . GLY A 1 484 ? -15.960 -2.047 10.926 1.00 62.91 484 GLY A CA 1
ATOM 3461 C C . GLY A 1 484 ? -15.205 -3.266 11.489 1.00 62.91 484 GLY A C 1
ATOM 3462 O O . GLY A 1 484 ? -15.788 -4.329 11.720 1.00 62.91 484 GLY A O 1
ATOM 3463 N N . ASN A 1 485 ? -13.900 -3.149 11.753 1.00 77.88 485 ASN A N 1
ATOM 3464 C CA . ASN A 1 485 ? -13.229 -4.155 12.584 1.00 77.88 485 ASN A CA 1
ATOM 3465 C C . ASN A 1 485 ? -13.675 -3.982 14.043 1.00 77.88 485 ASN A C 1
ATOM 3467 O O . ASN A 1 485 ? -13.159 -3.107 14.741 1.00 77.88 485 ASN A O 1
ATOM 3471 N N . LEU A 1 486 ? -14.661 -4.765 14.484 1.00 84.44 486 LEU A N 1
ATOM 3472 C CA . LEU A 1 486 ? -15.242 -4.638 15.820 1.00 84.44 486 LEU A CA 1
ATOM 3473 C C . LEU A 1 486 ? -14.280 -5.109 16.917 1.00 84.44 486 LEU A C 1
ATOM 3475 O O . LEU A 1 486 ? -13.669 -6.181 16.844 1.00 84.44 486 LEU A O 1
ATOM 3479 N N . ALA A 1 487 ? -14.222 -4.331 17.997 1.00 85.75 487 ALA A N 1
ATOM 3480 C CA . ALA A 1 487 ? -13.589 -4.696 19.258 1.00 85.75 487 ALA A CA 1
ATOM 3481 C C . ALA A 1 487 ? -14.214 -5.961 19.876 1.00 85.75 487 ALA A C 1
ATOM 3483 O O . ALA A 1 487 ? -15.125 -6.585 19.326 1.00 85.75 487 ALA A O 1
ATOM 3484 N N . ALA A 1 488 ? -13.689 -6.415 21.015 1.00 86.50 488 ALA A N 1
ATOM 3485 C CA . ALA A 1 488 ? -14.402 -7.418 21.806 1.00 86.50 488 ALA A CA 1
ATOM 3486 C C . ALA A 1 488 ? -15.634 -6.794 22.462 1.00 86.50 488 ALA A C 1
ATOM 3488 O O . ALA A 1 488 ? -15.720 -5.575 22.598 1.00 86.50 488 ALA A O 1
ATOM 3489 N N . ILE A 1 489 ? -16.593 -7.645 22.835 1.00 86.94 489 ILE A N 1
ATOM 3490 C CA . ILE A 1 489 ? -17.742 -7.244 23.654 1.00 86.94 489 ILE A CA 1
ATOM 3491 C C . ILE A 1 489 ? -17.199 -6.563 24.915 1.00 86.94 489 ILE A C 1
ATOM 3493 O O . ILE A 1 489 ? -16.286 -7.080 25.566 1.00 86.94 489 ILE A O 1
ATOM 3497 N N . SER A 1 490 ? -17.734 -5.385 25.218 1.00 83.56 490 SER A N 1
ATOM 3498 C CA . SER A 1 490 ? -17.394 -4.609 26.404 1.00 83.56 490 SER A CA 1
ATOM 3499 C C . SER A 1 490 ? -17.584 -5.431 27.674 1.00 83.56 490 SER A C 1
ATOM 3501 O O . SER A 1 490 ? -18.517 -6.232 27.803 1.00 83.56 490 SER A O 1
ATOM 3503 N N . THR A 1 491 ? -16.714 -5.230 28.661 1.00 74.12 491 THR A N 1
ATOM 3504 C CA . THR A 1 491 ? -16.967 -5.829 29.969 1.00 74.12 491 THR A CA 1
ATOM 3505 C C . THR A 1 491 ? -18.031 -5.000 30.667 1.00 74.12 491 THR A C 1
ATOM 3507 O O . THR A 1 491 ? -17.823 -3.825 30.969 1.00 74.12 491 THR A O 1
ATOM 3510 N N . THR A 1 492 ? -19.182 -5.610 30.927 1.00 57.78 492 THR A N 1
ATOM 3511 C CA . THR A 1 492 ? -20.289 -4.944 31.613 1.00 57.78 492 THR A CA 1
ATOM 3512 C C . THR A 1 492 ? -19.832 -4.418 32.975 1.00 57.78 492 THR A C 1
ATOM 3514 O O . THR A 1 492 ? -19.412 -5.221 33.819 1.00 57.78 492 THR A O 1
ATOM 3517 N N . SER A 1 493 ? -20.015 -3.126 33.265 1.00 42.00 493 SER A N 1
ATOM 3518 C CA . SER A 1 493 ? -20.269 -2.758 34.655 1.00 42.00 493 SER A CA 1
ATOM 3519 C C . SER A 1 493 ? -21.693 -3.223 34.969 1.00 42.00 493 SER A C 1
ATOM 3521 O O . SER A 1 493 ? -22.684 -2.739 34.433 1.00 42.00 493 SER A O 1
ATOM 3523 N N . SER A 1 494 ? -21.821 -4.263 35.787 1.00 43.09 494 SER A N 1
ATOM 3524 C CA . SER A 1 494 ? -23.109 -4.574 36.401 1.00 43.09 494 SER A CA 1
ATOM 3525 C C . SER A 1 494 ? -23.397 -3.453 37.402 1.00 43.09 494 SER A C 1
ATOM 3527 O O . SER A 1 494 ? -22.773 -3.423 38.467 1.00 43.09 494 SER A O 1
ATOM 3529 N N . PRO A 1 495 ? -24.330 -2.541 37.082 1.00 42.44 495 PRO A N 1
ATOM 3530 C CA . PRO A 1 495 ? -25.661 -2.703 37.651 1.00 42.44 495 PRO A CA 1
ATOM 3531 C C . PRO A 1 495 ? -26.791 -2.266 36.696 1.00 42.44 495 PRO A C 1
ATOM 3533 O O . PRO A 1 495 ? -27.023 -1.086 36.481 1.00 42.44 495 PRO A O 1
ATOM 3536 N N . GLN A 1 496 ? -27.553 -3.250 36.212 1.00 52.66 496 GLN A N 1
ATOM 3537 C CA . GLN A 1 496 ? -29.012 -3.211 36.012 1.00 52.66 496 GLN A CA 1
ATOM 3538 C C . GLN A 1 496 ? -29.643 -1.829 35.720 1.00 52.66 496 GLN A C 1
ATOM 3540 O O . GLN A 1 496 ? -30.090 -1.141 36.642 1.00 52.66 496 GLN A O 1
ATOM 3545 N N . THR A 1 497 ? -29.810 -1.462 34.447 1.00 48.91 497 THR A N 1
ATOM 3546 C CA . THR A 1 497 ? -30.665 -0.329 34.068 1.00 48.91 497 THR A CA 1
ATOM 3547 C C . THR A 1 497 ? -32.103 -0.780 33.795 1.00 48.91 497 THR A C 1
ATOM 3549 O O . THR A 1 497 ? -32.379 -1.660 32.979 1.00 48.91 497 THR A O 1
ATOM 3552 N N . SER A 1 498 ? -33.056 -0.160 34.497 1.00 53.28 498 SER A N 1
ATOM 3553 C CA . SER A 1 498 ? -34.488 -0.269 34.206 1.00 53.28 498 SER A CA 1
ATOM 3554 C C . SER A 1 498 ? -34.982 1.038 33.594 1.00 53.28 498 SER A C 1
ATOM 3556 O O . SER A 1 498 ? -34.888 2.082 34.244 1.00 53.28 498 SER A O 1
ATOM 3558 N N . VAL A 1 499 ? -35.541 0.996 32.385 1.00 54.19 499 VAL A N 1
ATOM 3559 C CA . VAL A 1 499 ? -36.226 2.153 31.791 1.00 54.19 499 VAL A CA 1
ATOM 3560 C C . VAL A 1 499 ? -37.663 2.183 32.331 1.00 54.19 499 VAL A C 1
ATOM 3562 O O . VAL A 1 499 ? -38.428 1.255 32.043 1.00 54.19 499 VAL A O 1
ATOM 3565 N N . PRO A 1 500 ? -38.048 3.189 33.142 1.00 49.78 500 PRO A N 1
ATOM 3566 C CA . PRO A 1 500 ? -39.386 3.251 33.717 1.00 49.78 500 PRO A CA 1
ATOM 3567 C C . PRO A 1 500 ? -40.434 3.549 32.639 1.00 49.78 500 PRO A C 1
ATOM 3569 O O . PRO A 1 500 ? -40.212 4.360 31.740 1.00 49.78 500 PRO A O 1
ATOM 3572 N N . GLU A 1 501 ? -41.601 2.919 32.757 1.00 42.88 501 GLU A N 1
ATOM 3573 C CA . GLU A 1 501 ? -42.767 3.223 31.929 1.00 42.88 501 GLU A CA 1
ATOM 3574 C C . GLU A 1 501 ? -43.245 4.654 32.236 1.00 42.88 501 GLU A C 1
ATOM 3576 O O . GLU A 1 501 ? -43.574 4.982 33.380 1.00 42.88 501 GLU A O 1
ATOM 3581 N N . VAL A 1 502 ? -43.270 5.536 31.231 1.00 41.84 502 VAL A N 1
ATOM 3582 C CA . VAL A 1 502 ? -43.868 6.870 31.385 1.00 41.84 502 VAL A CA 1
ATOM 3583 C C . VAL A 1 502 ? -45.384 6.709 31.345 1.00 41.84 502 VAL A C 1
ATOM 3585 O O . VAL A 1 502 ? -46.021 6.837 30.302 1.00 41.84 502 VAL A O 1
ATOM 3588 N N . VAL A 1 503 ? -45.978 6.422 32.501 1.00 37.88 503 VAL A N 1
ATOM 3589 C CA . VAL A 1 503 ? -47.428 6.492 32.668 1.00 37.88 503 VAL A CA 1
ATOM 3590 C C . VAL A 1 503 ? -47.797 7.963 32.823 1.00 37.88 503 VAL A C 1
ATOM 3592 O O . VAL A 1 503 ? -47.569 8.565 33.872 1.00 37.88 503 VAL A O 1
ATOM 3595 N N . PHE A 1 504 ? -48.376 8.564 31.784 1.00 35.22 504 PHE A N 1
ATOM 3596 C CA . PHE A 1 504 ? -49.060 9.842 31.951 1.00 35.22 504 PHE A CA 1
ATOM 3597 C C . PHE A 1 504 ? -50.262 9.622 32.880 1.00 35.22 504 PHE A C 1
ATOM 3599 O O . PHE A 1 504 ? -51.146 8.831 32.536 1.00 35.22 504 PHE A O 1
ATOM 3606 N N . PRO A 1 505 ? -50.365 10.309 34.033 1.00 33.72 505 PRO A N 1
ATOM 3607 C CA . PRO A 1 505 ? -51.627 10.346 34.743 1.00 33.72 505 PRO A CA 1
ATOM 3608 C C . PRO A 1 505 ? -52.609 11.119 33.863 1.00 33.72 505 PRO A C 1
ATOM 3610 O O . PRO A 1 505 ? -52.553 12.344 33.761 1.00 33.72 505 PRO A O 1
ATOM 3613 N N . VAL A 1 506 ? -53.516 10.403 33.198 1.00 39.19 506 VAL A N 1
ATOM 3614 C CA . VAL A 1 506 ? -54.688 11.022 32.581 1.00 39.19 506 VAL A CA 1
ATOM 3615 C C . VAL A 1 506 ? -55.536 11.564 33.721 1.00 39.19 506 VAL A C 1
ATOM 3617 O O . VAL A 1 506 ? -56.300 10.838 34.354 1.00 39.19 506 VAL A O 1
ATOM 3620 N N . SER A 1 507 ? -55.377 12.844 34.040 1.00 41.16 507 SER A N 1
ATOM 3621 C CA . SER A 1 507 ? -56.315 13.571 34.884 1.00 41.16 507 SER A CA 1
ATOM 3622 C C . SER A 1 507 ? -56.298 15.062 34.560 1.00 41.16 507 SER A C 1
ATOM 3624 O O . SER A 1 507 ? -55.298 15.737 34.769 1.00 41.16 507 SER A O 1
ATOM 3626 N N . LEU A 1 508 ? -57.487 15.531 34.156 1.00 36.16 508 LEU A N 1
ATOM 3627 C CA . LEU A 1 508 ? -58.005 16.907 34.111 1.00 36.16 508 LEU A CA 1
ATOM 3628 C C . LEU A 1 508 ? -57.889 17.705 32.800 1.00 36.16 508 LEU A C 1
ATOM 3630 O O . LEU A 1 508 ? -57.013 18.542 32.623 1.00 36.16 508 LEU A O 1
ATOM 3634 N N . ALA A 1 509 ? -58.952 17.594 31.991 1.00 30.38 509 ALA A N 1
ATOM 3635 C CA . ALA A 1 509 ? -59.525 18.718 31.249 1.00 30.38 509 ALA A CA 1
ATOM 3636 C C . ALA A 1 509 ? -61.074 18.663 31.290 1.00 30.38 509 ALA A C 1
ATOM 3638 O O . ALA A 1 509 ? -61.714 17.938 30.542 1.00 30.38 509 ALA A O 1
ATOM 3639 N N . LEU A 1 510 ? -61.630 19.396 32.263 1.00 33.19 510 LEU A N 1
ATOM 3640 C CA . LEU A 1 510 ? -62.883 20.177 32.276 1.00 33.19 510 LEU A CA 1
ATOM 3641 C C . LEU A 1 510 ? -64.133 19.725 31.476 1.00 33.19 510 LEU A C 1
ATOM 3643 O O . LEU A 1 510 ? -64.188 19.861 30.260 1.00 33.19 510 LEU A O 1
ATOM 3647 N N . GLY A 1 511 ? -65.230 19.504 32.223 1.00 27.75 511 GLY A N 1
ATOM 3648 C CA . GLY A 1 511 ? -66.486 20.251 32.018 1.00 27.75 511 GLY A CA 1
ATOM 3649 C C . GLY A 1 511 ? -67.766 19.450 31.729 1.00 27.75 511 GLY A C 1
ATOM 3650 O O . GLY A 1 511 ? -67.951 18.982 30.615 1.00 27.75 511 GLY A O 1
ATOM 3651 N N . GLY A 1 512 ? -68.719 19.424 32.680 1.00 26.80 512 GLY A N 1
ATOM 3652 C CA . GLY A 1 512 ? -70.137 19.199 32.346 1.00 26.80 512 GLY A CA 1
ATOM 3653 C C . GLY A 1 512 ? -71.053 18.577 33.412 1.00 26.80 512 GLY A C 1
ATOM 3654 O O . GLY A 1 512 ? -71.248 17.375 33.410 1.00 26.80 512 GLY A O 1
ATOM 3655 N N . VAL A 1 513 ? -71.705 19.439 34.209 1.00 29.95 513 VAL A N 1
ATOM 3656 C CA . VAL A 1 513 ? -73.077 19.306 34.767 1.00 29.95 513 VAL A CA 1
ATOM 3657 C C . VAL A 1 513 ? -73.390 18.146 35.742 1.00 29.95 513 VAL A C 1
ATOM 3659 O O . VAL A 1 513 ? -73.577 17.012 35.330 1.00 29.95 513 VAL A O 1
ATOM 3662 N N . ALA A 1 514 ? -73.622 18.481 37.023 1.00 28.09 514 ALA A N 1
ATOM 3663 C CA . ALA A 1 514 ? -74.899 18.268 37.740 1.00 28.09 514 ALA A CA 1
ATOM 3664 C C . ALA A 1 514 ? -74.741 18.075 39.265 1.00 28.09 514 ALA A C 1
ATOM 3666 O O . ALA A 1 514 ? -74.064 17.176 39.741 1.00 28.09 514 ALA A O 1
ATOM 3667 N N . ALA A 1 515 ? -75.544 18.869 39.977 1.00 27.31 515 ALA A N 1
ATOM 3668 C CA . ALA A 1 515 ? -76.297 18.520 41.181 1.00 27.31 515 ALA A CA 1
ATOM 3669 C C . ALA A 1 515 ? -75.658 18.561 42.595 1.00 27.31 515 ALA A C 1
ATOM 3671 O O . ALA A 1 515 ? -74.987 17.647 43.048 1.00 27.31 515 ALA A O 1
ATOM 3672 N N . VAL A 1 516 ? -76.095 19.603 43.323 1.00 26.84 516 VAL A N 1
ATOM 3673 C CA . VAL A 1 516 ? -76.811 19.543 44.619 1.00 26.84 516 VAL A CA 1
ATOM 3674 C C . VAL A 1 516 ? -76.040 19.138 45.895 1.00 26.84 516 VAL A C 1
ATOM 3676 O O . VAL A 1 516 ? -75.781 17.970 46.130 1.00 26.84 516 VAL A O 1
ATOM 3679 N N . ALA A 1 517 ? -75.920 20.139 46.792 1.00 27.59 517 ALA A N 1
ATOM 3680 C CA . ALA A 1 517 ? -75.972 20.064 48.269 1.00 27.59 517 ALA A CA 1
ATOM 3681 C C . ALA A 1 517 ? -74.826 19.308 48.986 1.00 27.59 517 ALA A C 1
ATOM 3683 O O . ALA A 1 517 ? -74.335 18.297 48.531 1.00 27.59 517 ALA A O 1
ATOM 3684 N N . ALA A 1 518 ? -74.333 19.670 50.166 1.00 27.30 518 ALA A N 1
ATOM 3685 C CA . ALA A 1 518 ? -74.726 20.630 51.177 1.00 27.30 518 ALA A CA 1
ATOM 3686 C C . ALA A 1 518 ? -73.537 20.813 52.141 1.00 27.30 518 ALA A C 1
ATOM 3688 O O . ALA A 1 518 ? -72.825 19.868 52.455 1.00 27.30 518 ALA A O 1
ATOM 3689 N N . TRP A 1 519 ? -73.408 22.034 52.662 1.00 25.23 519 TRP A N 1
ATOM 3690 C CA . TRP A 1 519 ? -73.281 22.298 54.098 1.00 25.23 519 TRP A CA 1
ATOM 3691 C C . TRP A 1 519 ? -72.171 21.532 54.854 1.00 25.23 519 TRP A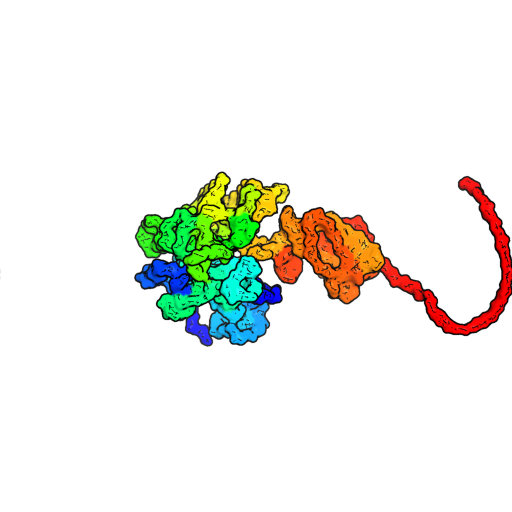 C 1
ATOM 3693 O O . TRP A 1 519 ? -72.339 20.427 55.342 1.00 25.23 519 TRP A O 1
ATOM 3703 N N . ALA A 1 520 ? -70.983 22.118 54.945 1.00 28.39 520 ALA A N 1
ATOM 3704 C CA . ALA A 1 520 ? -70.601 23.006 56.042 1.00 28.39 520 ALA A CA 1
ATOM 3705 C C . ALA A 1 520 ? -70.017 22.299 57.279 1.00 28.39 520 ALA A C 1
ATOM 3707 O O . ALA A 1 520 ? -70.596 21.405 57.877 1.00 28.39 520 ALA A O 1
ATOM 3708 N N . ARG A 1 521 ? -68.939 22.940 57.745 1.00 32.75 521 ARG A N 1
ATOM 3709 C CA . ARG A 1 521 ? -68.483 23.062 59.137 1.00 32.75 521 ARG A CA 1
ATOM 3710 C C . ARG A 1 521 ? -67.622 21.930 59.724 1.00 32.75 521 ARG A C 1
ATOM 3712 O O . ARG A 1 521 ? -68.106 21.014 60.364 1.00 32.75 521 ARG A O 1
ATOM 3719 N N . ARG A 1 522 ? -66.345 22.317 59.844 1.00 33.09 522 ARG A N 1
ATOM 3720 C CA . ARG A 1 522 ? -65.689 22.775 61.096 1.00 33.09 522 ARG A CA 1
ATOM 3721 C C . ARG A 1 522 ? -64.757 21.787 61.811 1.00 33.09 522 ARG A C 1
ATOM 3723 O O . ARG A 1 522 ? -65.186 20.770 62.324 1.00 33.09 522 ARG A O 1
ATOM 3730 N N . ARG A 1 523 ? -63.596 22.392 62.122 1.00 31.50 523 ARG A N 1
ATOM 3731 C CA . ARG A 1 523 ? -62.745 22.286 63.333 1.00 31.50 523 ARG A CA 1
ATOM 3732 C C . ARG A 1 523 ? -61.750 21.120 63.326 1.00 31.50 523 ARG A C 1
ATOM 3734 O O . ARG A 1 523 ? -62.129 19.976 63.187 1.00 31.50 523 ARG A O 1
ATOM 3741 N N . ARG A 1 524 ? -60.440 21.411 63.320 1.00 32.91 524 ARG A N 1
ATOM 3742 C CA . ARG A 1 524 ? -59.572 21.855 64.449 1.00 32.91 524 ARG A CA 1
ATOM 3743 C C . ARG A 1 524 ? -59.542 20.850 65.610 1.00 32.91 524 ARG A C 1
ATOM 3745 O O . ARG A 1 524 ? -60.465 20.884 66.416 1.00 32.91 524 ARG A O 1
ATOM 3752 N N . ARG A 1 525 ? -58.408 20.154 65.774 1.00 32.94 525 ARG A N 1
ATOM 3753 C CA . ARG A 1 525 ? -57.483 20.126 66.945 1.00 32.94 525 ARG A CA 1
ATOM 3754 C C . ARG A 1 525 ? -56.655 18.826 66.903 1.00 32.94 525 ARG A C 1
ATOM 3756 O O . ARG A 1 525 ? -57.223 17.780 66.653 1.00 32.94 525 ARG A O 1
ATOM 3763 N N . VAL A 1 526 ? -55.320 18.908 66.837 1.00 31.89 526 VAL A N 1
ATOM 3764 C CA . VAL A 1 526 ? -54.346 18.941 67.962 1.00 31.89 526 VAL A CA 1
ATOM 3765 C C . VAL A 1 526 ? -54.297 17.609 68.714 1.00 31.89 526 VAL A C 1
ATOM 3767 O O . VAL A 1 526 ? -55.276 17.303 69.374 1.00 31.89 526 VAL A O 1
ATOM 3770 N N . THR A 1 527 ? -53.161 16.895 68.643 1.00 31.58 527 THR A N 1
ATOM 3771 C CA . THR A 1 527 ? -52.255 16.571 69.779 1.00 31.58 527 THR A CA 1
ATOM 3772 C C . THR A 1 527 ? -51.140 15.592 69.358 1.00 31.58 527 THR A C 1
ATOM 3774 O O . THR A 1 527 ? -51.420 14.518 68.841 1.00 31.58 527 THR A O 1
ATOM 3777 N N . LYS A 1 528 ? -49.883 15.971 69.636 1.00 37.03 528 LYS A N 1
ATOM 3778 C CA . LYS A 1 528 ? -48.747 15.089 70.013 1.00 37.03 528 LYS A CA 1
ATOM 3779 C C . LYS A 1 528 ? -48.959 14.642 71.488 1.00 37.03 528 LYS A C 1
ATOM 3781 O O . LYS A 1 528 ? -49.739 15.349 72.137 1.00 37.03 528 LYS A O 1
ATOM 3786 N N . PRO A 1 529 ? -48.309 13.597 72.065 1.00 51.00 529 PRO A N 1
ATOM 3787 C CA . PRO A 1 529 ? -46.837 13.520 72.207 1.00 51.00 529 PRO A CA 1
ATOM 3788 C C . PRO A 1 529 ? -46.174 12.107 72.254 1.00 51.00 529 PRO A C 1
ATOM 3790 O O . PRO A 1 529 ? -46.849 11.091 72.306 1.00 51.00 529 PRO A O 1
ATOM 3793 N N . GLU A 1 530 ? -44.829 12.141 72.178 1.00 47.31 530 GLU A N 1
ATOM 3794 C CA . GLU A 1 530 ? -43.747 11.337 72.827 1.00 47.31 530 GLU A CA 1
ATOM 3795 C C . GLU A 1 530 ? -43.960 9.835 73.155 1.00 47.31 530 GLU A C 1
ATOM 3797 O O . GLU A 1 530 ? -44.922 9.488 73.823 1.00 47.31 530 GLU A O 1
ATOM 3802 N N . ARG A 1 531 ? -43.149 8.902 72.601 1.00 33.06 531 ARG A N 1
ATOM 3803 C CA . ARG A 1 531 ? -41.822 8.358 73.057 1.00 33.06 531 ARG A CA 1
ATOM 3804 C C . ARG A 1 531 ? -41.902 7.421 74.287 1.00 33.06 531 ARG A C 1
ATOM 3806 O O . ARG A 1 531 ? -42.862 7.547 75.039 1.00 33.06 531 ARG A O 1
ATOM 3813 N N . PRO A 1 532 ? -40.931 6.509 74.540 1.00 54.12 532 PRO A N 1
ATOM 3814 C CA . PRO A 1 532 ? -39.540 6.420 74.044 1.00 54.12 532 PRO A CA 1
ATOM 3815 C C . PRO A 1 532 ? -39.359 5.808 72.660 1.00 54.12 532 PRO A C 1
ATOM 3817 O O . PRO A 1 532 ? -40.067 4.826 72.353 1.00 54.12 532 PRO A O 1
#